Protein AF-0000000085035958 (afdb_homodimer)

InterPro domains:
  IPR004130 GPN-loop GTPase [PF03029] (6-244)
  IPR004130 GPN-loop GTPase [PTHR21231] (4-243)
  IPR027417 P-loop containing nucleoside triphosphate hydrolase [G3DSA:3.40.50.300] (1-247)
  IPR027417 P-loop containing nucleoside triphosphate hydrolase [SSF52540] (4-243)

Secondary structure (DSSP, 8-state):
-EEEEEEESTTSSHHHHHHHHHHHHHHHS---EEEEE--TT-S--SS--SEEGGGT--HHHHHHHHT--HHHHHHHHHHHHHHTHHHHHHHHHTSS-SEEEEE--SSHHHHHSSHHHHHHHHHHHHHSEEEEEEEEE--TTS-HHHHHHHHHHHHHHHHHH-S-EEEEEE-GGGGTT---HHHHHHHHHT-GGGGTT--SHHHHHHHHHHHHHHT--S----EE-BTTTTBSHHHHHHHHHHHHHHHHTT-/-EEEEEEESTTSSHHHHHHHHHHHHHHHS---EEEEE--TT-S--SS--SEEGGGT--HHHHHHHHT--HHHHHHHHHHHHHHTHHHHHHHHHTSS-SEEEEE--SSHHHHHSSHHHHHHHHHHHHHSEEEEEEEEE--TTS-HHHHHHHHHHHHHHHHHH-S-EEEEEE-GGGGTT---HHHHHHHHHT-GGGGTT--SHHHHHHHHHHHHHHT--S----EE-BTTTTBSHHHHHHHHHHHHHHHHTT-

Organism: Korarchaeum cryptofilum (strain OPF8) (NCBI:txid374847)

Structure (mmCIF, N/CA/C/O backbone):
data_AF-0000000085035958-model_v1
#
loop_
_entity.id
_entity.type
_entity.pdbx_description
1 polymer GTPase
#
loop_
_atom_site.group_PDB
_atom_site.id
_atom_site.type_symbol
_atom_site.label_atom_id
_atom_site.label_alt_id
_atom_site.label_comp_id
_atom_site.label_asym_id
_atom_site.label_entity_id
_atom_site.label_seq_id
_atom_site.pdbx_PDB_ins_code
_atom_site.Cartn_x
_atom_site.Cartn_y
_atom_site.Cartn_z
_atom_site.occupancy
_atom_site.B_iso_or_equiv
_atom_site.auth_seq_id
_atom_site.auth_comp_id
_atom_site.auth_asym_id
_atom_site.auth_atom_id
_atom_site.pdbx_PDB_model_num
ATOM 1 N N . MET A 1 1 ? -3.088 -28.312 -10.914 1 90.19 1 MET A N 1
ATOM 2 C CA . MET A 1 1 ? -2.633 -27 -11.391 1 90.19 1 MET A CA 1
ATOM 3 C C . MET A 1 1 ? -2.055 -26.172 -10.25 1 90.19 1 MET A C 1
ATOM 5 O O . MET A 1 1 ? -2.523 -26.266 -9.117 1 90.19 1 MET A O 1
ATOM 9 N N . LYS A 1 2 ? -0.898 -25.547 -10.523 1 95.56 2 LYS A N 1
ATOM 10 C CA . LYS A 1 2 ? -0.24 -24.703 -9.539 1 95.56 2 LYS A CA 1
ATOM 11 C C . LYS A 1 2 ? -0.358 -23.219 -9.922 1 95.56 2 LYS A C 1
ATOM 13 O O . LYS A 1 2 ? -0.619 -22.891 -11.078 1 95.56 2 LYS A O 1
ATOM 18 N N . GLY A 1 3 ? -0.382 -22.375 -8.945 1 96.88 3 GLY A N 1
ATOM 19 C CA . GLY A 1 3 ? -0.445 -20.953 -9.211 1 96.88 3 GLY A CA 1
ATOM 20 C C . GLY A 1 3 ? 0.469 -20.141 -8.312 1 96.88 3 GLY A C 1
ATOM 21 O O . GLY A 1 3 ? 0.695 -20.5 -7.156 1 96.88 3 GLY A O 1
ATOM 22 N N . VAL A 1 4 ? 0.99 -19.078 -8.875 1 97.38 4 VAL A N 1
ATOM 23 C CA . VAL A 1 4 ? 1.811 -18.141 -8.117 1 97.38 4 VAL A CA 1
ATOM 24 C C . VAL A 1 4 ? 1.315 -16.719 -8.352 1 97.38 4 VAL A C 1
ATOM 26 O O . VAL A 1 4 ? 1.28 -16.234 -9.492 1 97.38 4 VAL A O 1
ATOM 29 N N . ILE A 1 5 ? 0.94 -16.078 -7.289 1 98 5 ILE A N 1
ATOM 30 C CA . ILE A 1 5 ? 0.571 -14.664 -7.352 1 98 5 ILE A CA 1
ATOM 31 C C . ILE A 1 5 ? 1.802 -13.797 -7.098 1 98 5 ILE A C 1
ATOM 33 O O . ILE A 1 5 ? 2.516 -13.992 -6.113 1 98 5 ILE A O 1
ATOM 37 N N . VAL A 1 6 ? 1.996 -12.859 -7.992 1 98.12 6 VAL A N 1
ATOM 38 C CA . VAL A 1 6 ? 3.166 -11.992 -7.871 1 98.12 6 VAL A CA 1
ATOM 39 C C . VAL A 1 6 ? 2.764 -10.672 -7.227 1 98.12 6 VAL A C 1
ATOM 41 O O . VAL A 1 6 ? 2.008 -9.891 -7.812 1 98.12 6 VAL A O 1
ATOM 44 N N . LEU A 1 7 ? 3.32 -10.445 -6.039 1 96.88 7 LEU A N 1
ATOM 45 C CA . LEU A 1 7 ? 3.004 -9.258 -5.254 1 96.88 7 LEU A CA 1
ATOM 46 C C . LEU A 1 7 ? 4.238 -8.383 -5.074 1 96.88 7 LEU A C 1
ATOM 48 O O . LEU A 1 7 ? 5.367 -8.852 -5.238 1 96.88 7 LEU A O 1
ATOM 52 N N . GLY A 1 8 ? 3.992 -7.113 -4.738 1 94.56 8 GLY A N 1
ATOM 53 C CA . GLY A 1 8 ? 5.043 -6.133 -4.512 1 94.56 8 GLY A CA 1
ATOM 54 C C . GLY A 1 8 ? 4.57 -4.699 -4.688 1 94.56 8 GLY A C 1
ATOM 55 O O . GLY A 1 8 ? 3.512 -4.457 -5.273 1 94.56 8 GLY A O 1
ATOM 56 N N . THR A 1 9 ? 5.387 -3.814 -4.191 1 91.69 9 THR A N 1
ATOM 57 C CA . THR A 1 9 ? 5.047 -2.402 -4.328 1 91.69 9 THR A CA 1
ATOM 58 C C . THR A 1 9 ? 5.23 -1.939 -5.773 1 91.69 9 THR A C 1
ATOM 60 O O . THR A 1 9 ? 5.781 -2.668 -6.598 1 91.69 9 THR A O 1
ATOM 63 N N . ALA A 1 10 ? 4.75 -0.713 -6.012 1 90 10 ALA A N 1
ATOM 64 C CA . ALA A 1 10 ? 4.883 -0.157 -7.355 1 90 10 ALA A CA 1
ATOM 65 C C . ALA A 1 10 ? 6.348 -0.046 -7.762 1 90 10 ALA A C 1
ATOM 67 O O . ALA A 1 10 ? 7.172 0.469 -7.004 1 90 10 ALA A O 1
ATOM 68 N N . GLY A 1 11 ? 6.699 -0.605 -8.844 1 87.5 11 GLY A N 1
ATOM 69 C CA . GLY A 1 11 ? 8.062 -0.501 -9.359 1 87.5 11 GLY A CA 1
ATOM 70 C C . GLY A 1 11 ? 8.953 -1.639 -8.898 1 87.5 11 GLY A C 1
ATOM 71 O O . GLY A 1 11 ? 10.125 -1.697 -9.273 1 87.5 11 GLY A O 1
ATOM 72 N N . SER A 1 12 ? 8.406 -2.578 -8.148 1 91.81 12 SER A N 1
ATOM 73 C CA . SER A 1 12 ? 9.234 -3.643 -7.578 1 91.81 12 SER A CA 1
ATOM 74 C C . SER A 1 12 ? 9.641 -4.652 -8.641 1 91.81 12 SER A C 1
ATOM 76 O O . SER A 1 12 ? 10.555 -5.453 -8.43 1 91.81 12 SER A O 1
ATOM 78 N N . GLY A 1 13 ? 8.875 -4.738 -9.797 1 94.31 13 GLY A N 1
ATOM 79 C CA . GLY A 1 13 ? 9.266 -5.629 -10.875 1 94.31 13 GLY A CA 1
ATOM 80 C C . GLY A 1 13 ? 8.289 -6.766 -11.102 1 94.31 13 GLY A C 1
ATOM 81 O O . GLY A 1 13 ? 8.633 -7.777 -11.719 1 94.31 13 GLY A O 1
ATOM 82 N N . LYS A 1 14 ? 7.062 -6.609 -10.648 1 96.88 14 LYS A N 1
ATOM 83 C CA . LYS A 1 14 ? 6.055 -7.66 -10.742 1 96.88 14 LYS A CA 1
ATOM 84 C C . LYS A 1 14 ? 5.879 -8.125 -12.188 1 96.88 14 LYS A C 1
ATOM 86 O O . LYS A 1 14 ? 5.91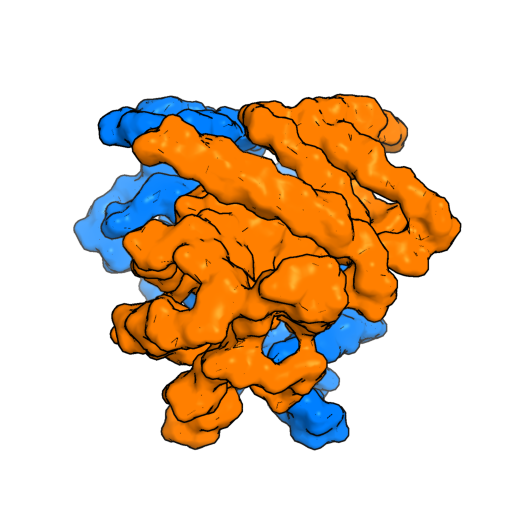 -9.32 -12.469 1 96.88 14 LYS A O 1
ATOM 91 N N . THR A 1 15 ? 5.703 -7.152 -13.094 1 97.06 15 THR A N 1
ATOM 92 C CA . THR A 1 15 ? 5.43 -7.449 -14.492 1 97.06 15 THR A CA 1
ATOM 93 C C . THR A 1 15 ? 6.645 -8.094 -15.156 1 97.06 15 THR A C 1
ATOM 95 O O . THR A 1 15 ? 6.508 -9.07 -15.898 1 97.06 15 THR A O 1
ATOM 98 N N . THR A 1 16 ? 7.805 -7.574 -14.891 1 97.12 16 THR A N 1
ATOM 99 C CA . THR A 1 16 ? 9.039 -8.141 -15.43 1 97.12 16 THR A CA 1
ATOM 100 C C . THR A 1 16 ? 9.25 -9.562 -14.914 1 97.12 16 THR A C 1
ATOM 102 O O . THR A 1 16 ? 9.617 -10.453 -15.672 1 97.12 16 THR A O 1
ATOM 105 N N . PHE A 1 17 ? 9.008 -9.789 -13.641 1 98.25 17 PHE A N 1
ATOM 106 C CA . PHE A 1 17 ? 9.148 -11.117 -13.062 1 98.25 17 PHE A CA 1
ATOM 107 C C . PHE A 1 17 ? 8.18 -12.094 -13.719 1 98.25 17 PHE A C 1
ATOM 109 O O . PHE A 1 17 ? 8.578 -13.203 -14.094 1 98.25 17 PHE A O 1
ATOM 116 N N . THR A 1 18 ? 6.926 -11.703 -13.852 1 98.56 18 THR A N 1
ATOM 117 C CA . THR A 1 18 ? 5.91 -12.555 -14.453 1 98.56 18 THR A CA 1
ATOM 118 C C . THR A 1 18 ? 6.316 -12.977 -15.859 1 98.56 18 THR A C 1
ATOM 120 O O . THR A 1 18 ? 6.25 -14.164 -16.203 1 98.56 18 THR A O 1
ATOM 123 N N . ALA A 1 19 ? 6.793 -12.047 -16.609 1 98.31 19 ALA A N 1
ATOM 124 C CA . ALA A 1 19 ? 7.203 -12.312 -17.984 1 98.31 19 ALA A CA 1
ATOM 125 C C . ALA A 1 19 ? 8.391 -13.273 -18.031 1 98.31 19 ALA A C 1
ATOM 127 O O . ALA A 1 19 ? 8.32 -14.328 -18.656 1 98.31 19 ALA A O 1
ATOM 128 N N . ASN A 1 20 ? 9.422 -12.906 -17.297 1 98.06 20 ASN A N 1
ATOM 129 C CA . ASN A 1 20 ? 10.703 -13.594 -17.469 1 98.06 20 ASN A CA 1
ATOM 130 C C . ASN A 1 20 ? 10.719 -14.922 -16.719 1 98.06 20 ASN A C 1
ATOM 132 O O . ASN A 1 20 ? 11.367 -15.883 -17.141 1 98.06 20 ASN A O 1
ATOM 136 N N . PHE A 1 21 ? 10.016 -15.016 -15.586 1 97.81 21 PHE A N 1
ATOM 137 C CA . PHE A 1 21 ? 9.93 -16.281 -14.883 1 97.81 21 PHE A CA 1
ATOM 138 C C . PHE A 1 21 ? 9.125 -17.297 -15.688 1 97.81 21 PHE A C 1
ATOM 140 O O . PHE A 1 21 ? 9.477 -18.484 -15.75 1 97.81 21 PHE A O 1
ATOM 147 N N . SER A 1 22 ? 8.008 -16.859 -16.281 1 96.12 22 SER A N 1
ATOM 148 C CA . SER A 1 22 ? 7.238 -17.734 -17.156 1 96.12 22 SER A CA 1
ATOM 149 C C . SER A 1 22 ? 8.094 -18.25 -18.312 1 96.12 22 SER A C 1
ATOM 151 O O . SER A 1 22 ? 8.078 -19.438 -18.625 1 96.12 22 SER A O 1
ATOM 153 N N . ARG A 1 23 ? 8.812 -17.328 -18.938 1 94.69 23 ARG A N 1
ATOM 154 C CA . ARG A 1 23 ? 9.703 -17.719 -20.031 1 94.69 23 ARG A CA 1
ATOM 155 C C . ARG A 1 23 ? 10.75 -18.719 -19.547 1 94.69 23 ARG A C 1
ATOM 157 O O . ARG A 1 23 ? 11.047 -19.688 -20.25 1 94.69 23 ARG A O 1
ATOM 164 N N . TRP A 1 24 ? 11.289 -18.422 -18.438 1 95.5 24 TRP A N 1
ATOM 165 C CA . TRP A 1 24 ? 12.312 -19.266 -17.859 1 95.5 24 TRP A CA 1
ATOM 166 C C . TRP A 1 24 ? 11.766 -20.672 -17.578 1 95.5 24 TRP A C 1
ATOM 168 O O . TRP A 1 24 ? 12.43 -21.672 -17.891 1 95.5 24 TRP A O 1
ATOM 178 N N . LEU A 1 25 ? 10.625 -20.781 -17.047 1 94.38 25 LEU A N 1
ATOM 179 C CA . LEU A 1 25 ? 9.992 -22.062 -16.75 1 94.38 25 LEU A CA 1
ATOM 180 C C . LEU A 1 25 ? 9.734 -22.844 -18.047 1 94.38 25 LEU A C 1
ATOM 182 O O . LEU A 1 25 ? 10.039 -24.031 -18.125 1 94.38 25 LEU A O 1
ATOM 186 N N . ASN A 1 26 ? 9.18 -22.188 -19 1 91.19 26 ASN A N 1
ATOM 187 C CA . ASN A 1 26 ? 8.867 -22.812 -20.281 1 91.19 26 ASN A CA 1
ATOM 188 C C . ASN A 1 26 ? 10.125 -23.312 -20.984 1 91.19 26 ASN A C 1
ATOM 190 O O . ASN A 1 26 ? 10.094 -24.344 -21.656 1 91.19 26 ASN A O 1
ATOM 194 N N . GLY A 1 27 ? 11.141 -22.625 -20.875 1 89.56 27 GLY A N 1
ATOM 195 C CA . GLY A 1 27 ? 12.375 -22.953 -21.578 1 89.56 27 GLY A CA 1
ATOM 196 C C . GLY A 1 27 ? 13.18 -24.031 -20.859 1 89.56 27 GLY A C 1
ATOM 197 O O . GLY A 1 27 ? 13.891 -24.812 -21.516 1 89.56 27 GLY A O 1
ATOM 198 N N . ASN A 1 28 ? 13.148 -24.125 -19.578 1 84.31 28 ASN A N 1
ATOM 199 C CA . ASN A 1 28 ? 14.094 -24.953 -18.828 1 84.31 28 ASN A CA 1
ATOM 200 C C . ASN A 1 28 ? 13.445 -26.25 -18.359 1 84.31 28 ASN A C 1
ATOM 202 O O . ASN A 1 28 ? 14.125 -27.266 -18.156 1 84.31 28 ASN A O 1
ATOM 206 N N . PHE A 1 29 ? 12.172 -26.344 -18.047 1 79.06 29 PHE A N 1
ATOM 207 C CA . PHE A 1 29 ? 11.609 -27.5 -17.359 1 79.06 29 PHE A CA 1
ATOM 208 C C . PHE A 1 29 ? 10.438 -28.078 -18.156 1 79.06 29 PHE A C 1
ATOM 210 O O . PHE A 1 29 ? 9.758 -29 -17.688 1 79.06 29 PHE A O 1
ATOM 217 N N . LEU A 1 30 ? 10.25 -27.734 -19.281 1 78.69 30 LEU A N 1
ATOM 218 C CA . LEU A 1 30 ? 9.102 -28.188 -20.047 1 78.69 30 LEU A CA 1
ATOM 219 C C . LEU A 1 30 ? 7.812 -28.031 -19.25 1 78.69 30 LEU A C 1
ATOM 221 O O . LEU A 1 30 ? 6.945 -28.906 -19.281 1 78.69 30 LEU A O 1
ATOM 225 N N . ILE A 1 31 ? 7.824 -27.281 -18.266 1 85.62 31 ILE A N 1
ATOM 226 C CA . ILE A 1 31 ? 6.621 -26.875 -17.547 1 85.62 31 ILE A CA 1
ATOM 227 C C . ILE A 1 31 ? 5.855 -25.828 -18.359 1 85.62 31 ILE A C 1
ATOM 229 O O . ILE A 1 31 ? 6.418 -24.797 -18.734 1 85.62 31 ILE A O 1
ATOM 233 N N . LYS A 1 32 ? 4.688 -26.219 -18.672 1 93.56 32 LYS A N 1
ATOM 234 C CA . LYS A 1 32 ? 3.854 -25.25 -19.375 1 93.56 32 LYS A CA 1
ATOM 235 C C . LYS A 1 32 ? 3.316 -24.188 -18.422 1 93.56 32 LYS A C 1
ATOM 237 O O . LYS A 1 32 ? 2.395 -24.438 -17.656 1 93.56 32 LYS A O 1
ATOM 242 N N . SER A 1 33 ? 3.912 -23.016 -18.5 1 95.56 33 SER A N 1
ATOM 243 C CA . SER A 1 33 ? 3.492 -21.906 -17.641 1 95.56 33 SER A CA 1
ATOM 244 C C . SER A 1 33 ? 2.615 -20.922 -18.406 1 95.56 33 SER A C 1
ATOM 246 O O . SER A 1 33 ? 2.857 -20.641 -19.594 1 95.56 33 SER A O 1
ATOM 248 N N . CYS A 1 34 ? 1.589 -20.422 -17.781 1 96.88 34 CYS A N 1
ATOM 249 C CA . CYS A 1 34 ? 0.688 -19.406 -18.328 1 96.88 34 CYS A CA 1
ATOM 250 C C . CYS A 1 34 ? 0.8 -18.094 -17.562 1 96.88 34 CYS A C 1
ATOM 252 O O . CYS A 1 34 ? 0.361 -18.016 -16.422 1 96.88 34 CYS A O 1
ATOM 254 N N . PRO A 1 35 ? 1.434 -17.094 -18.125 1 98.31 35 PRO A N 1
ATOM 255 C CA . PRO A 1 35 ? 1.371 -15.758 -17.516 1 98.31 35 PRO A CA 1
ATOM 256 C C . PRO A 1 35 ? -0.018 -15.133 -17.609 1 98.31 35 PRO A C 1
ATOM 258 O O . PRO A 1 35 ? -0.671 -15.219 -18.641 1 98.31 35 PRO A O 1
ATOM 261 N N . VAL A 1 36 ? -0.491 -14.586 -16.531 1 98.62 36 VAL A N 1
ATOM 262 C CA . VAL A 1 36 ? -1.821 -14 -16.406 1 98.62 36 VAL A CA 1
ATOM 263 C C . VAL A 1 36 ? -1.702 -12.539 -15.977 1 98.62 36 VAL A C 1
ATOM 265 O O . VAL A 1 36 ? -0.932 -12.211 -15.07 1 98.62 36 VAL A O 1
ATOM 268 N N . ASN A 1 37 ? -2.412 -11.688 -16.625 1 98.56 37 ASN A N 1
ATOM 269 C CA . ASN A 1 37 ? -2.465 -10.289 -16.219 1 98.56 37 ASN A CA 1
ATOM 270 C C . ASN A 1 37 ? -3.758 -9.969 -15.477 1 98.56 37 ASN A C 1
ATOM 272 O O . ASN A 1 37 ? -4.84 -10.008 -16.062 1 98.56 37 ASN A O 1
ATOM 276 N N . LEU A 1 38 ? -3.635 -9.664 -14.227 1 98.25 38 LEU A N 1
ATOM 277 C CA . LEU A 1 38 ? -4.785 -9.234 -13.438 1 98.25 38 LEU A CA 1
ATOM 278 C C . LEU A 1 38 ? -4.68 -7.75 -13.094 1 98.25 38 LEU A C 1
ATOM 280 O O . LEU A 1 38 ? -5.367 -7.266 -12.195 1 98.25 38 LEU A O 1
ATOM 284 N N . ASP A 1 39 ? -3.779 -7.012 -13.742 1 97.12 39 ASP A N 1
ATOM 285 C CA . ASP A 1 39 ? -3.691 -5.562 -13.609 1 97.12 39 ASP A CA 1
ATOM 286 C C . ASP A 1 39 ? -4.559 -4.863 -14.656 1 97.12 39 ASP A C 1
ATOM 288 O O . ASP A 1 39 ? -4.156 -4.715 -15.812 1 97.12 39 ASP A O 1
ATOM 292 N N . PRO A 1 40 ? -5.676 -4.332 -14.234 1 97.25 40 PRO A N 1
ATOM 293 C CA . PRO A 1 40 ? -6.562 -3.664 -15.195 1 97.25 40 PRO A CA 1
ATOM 294 C C . PRO A 1 40 ? -6.012 -2.32 -15.672 1 97.25 40 PRO A C 1
ATOM 296 O O . PRO A 1 40 ? -6.559 -1.719 -16.594 1 97.25 40 PRO A O 1
ATOM 299 N N . GLY A 1 41 ? -4.953 -1.846 -15.023 1 94.69 41 GLY A N 1
ATOM 300 C CA . GLY A 1 41 ? -4.371 -0.563 -15.383 1 94.69 41 GLY A CA 1
ATOM 301 C C . GLY A 1 41 ? -3.1 -0.692 -16.203 1 94.69 41 GLY A C 1
ATOM 302 O O . GLY A 1 41 ? -2.434 0.305 -16.484 1 94.69 41 GLY A O 1
ATOM 303 N N . ALA A 1 42 ? -2.746 -1.93 -16.578 1 94.12 42 ALA A N 1
ATOM 304 C CA . ALA A 1 42 ? -1.526 -2.143 -17.344 1 94.12 42 ALA A CA 1
ATOM 305 C C . ALA A 1 42 ? -1.644 -1.516 -18.734 1 94.12 42 ALA A C 1
ATOM 307 O O . ALA A 1 42 ? -2.637 -1.725 -19.438 1 94.12 42 ALA A O 1
ATOM 308 N N . SER A 1 43 ? -0.689 -0.697 -19.125 1 90.38 43 SER A N 1
ATOM 309 C CA . SER A 1 43 ? -0.718 -0.084 -20.453 1 90.38 43 SER A CA 1
ATOM 310 C C . SER A 1 43 ? -0.139 -1.021 -21.5 1 90.38 43 SER A C 1
ATOM 312 O O . SER A 1 43 ? -0.71 -1.175 -22.578 1 90.38 43 SER A O 1
ATOM 314 N N . SER A 1 44 ? 0.996 -1.571 -21.188 1 91.81 44 SER A N 1
ATOM 315 C CA . SER A 1 44 ? 1.66 -2.553 -22.031 1 91.81 44 SER A CA 1
ATOM 316 C C . SER A 1 44 ? 2.256 -3.688 -21.203 1 91.81 44 SER A C 1
ATOM 318 O O . SER A 1 44 ? 2.539 -3.518 -20.016 1 91.81 44 SER A O 1
ATOM 320 N N . LEU A 1 45 ? 2.273 -4.824 -21.859 1 95.81 45 LEU A N 1
ATOM 321 C CA . LEU A 1 45 ? 2.84 -5.996 -21.188 1 95.81 45 LEU A CA 1
ATOM 322 C C . LEU A 1 45 ? 4.02 -6.551 -21.984 1 95.81 45 LEU A C 1
ATOM 324 O O . LEU A 1 45 ? 3.969 -6.625 -23.219 1 95.81 45 LEU A O 1
ATOM 328 N N . PRO A 1 46 ? 5.07 -6.926 -21.344 1 96.88 46 PRO A N 1
ATOM 329 C CA . PRO A 1 46 ? 6.215 -7.535 -22.016 1 96.88 46 PRO A CA 1
ATOM 330 C C . PRO A 1 46 ? 6.043 -9.039 -22.234 1 96.88 46 PRO A C 1
ATOM 332 O O . PRO A 1 46 ? 7.031 -9.766 -22.344 1 96.88 46 PRO A O 1
ATOM 335 N N . TYR A 1 47 ? 4.836 -9.57 -22.156 1 97.69 47 TYR A N 1
ATOM 336 C CA . TYR A 1 47 ? 4.477 -10.961 -22.391 1 97.69 47 TYR A CA 1
ATOM 337 C C . TYR A 1 47 ? 3.076 -11.078 -22.984 1 97.69 47 TYR A C 1
ATOM 339 O O . TYR A 1 47 ? 2.289 -10.125 -22.922 1 97.69 47 TYR A O 1
ATOM 347 N N . GLU A 1 48 ? 2.826 -12.141 -23.656 1 97.12 48 GLU A N 1
ATOM 348 C CA . GLU A 1 48 ? 1.474 -12.445 -24.109 1 97.12 48 GLU A CA 1
ATOM 349 C C . GLU A 1 48 ? 0.684 -13.188 -23.047 1 97.12 48 GLU A C 1
ATOM 351 O O . GLU A 1 48 ? 0.935 -14.367 -22.781 1 97.12 48 GLU A O 1
ATOM 356 N N . PRO A 1 49 ? -0.241 -12.531 -22.469 1 98.31 49 PRO A N 1
ATOM 357 C CA . PRO A 1 49 ? -0.96 -13.18 -21.375 1 98.31 49 PRO A CA 1
ATOM 358 C C . PRO A 1 49 ? -1.925 -14.258 -21.859 1 98.31 49 PRO A C 1
ATOM 360 O O . PRO A 1 49 ? -2.561 -14.102 -22.906 1 98.31 49 PRO A O 1
ATOM 363 N N . SER A 1 50 ? -1.948 -15.344 -21.156 1 98.12 50 SER A N 1
ATOM 364 C CA . SER A 1 50 ? -2.93 -16.391 -21.406 1 98.12 50 SER A CA 1
ATOM 365 C C . SER A 1 50 ? -4.328 -15.953 -20.984 1 98.12 50 SER A C 1
ATOM 367 O O . SER A 1 50 ? -5.324 -16.516 -21.453 1 98.12 50 SER A O 1
ATOM 369 N N . TYR A 1 51 ? -4.414 -15.039 -20.109 1 98.5 51 TYR A N 1
ATOM 370 C CA . TYR A 1 51 ? -5.613 -14.336 -19.672 1 98.5 51 TYR A CA 1
ATOM 371 C C . TYR A 1 51 ? -5.305 -12.883 -19.344 1 98.5 51 TYR A C 1
ATOM 373 O O . TYR A 1 51 ? -4.312 -12.586 -18.672 1 98.5 51 TYR A O 1
ATOM 381 N N . ASP A 1 52 ? -6.117 -12.016 -19.859 1 98.44 52 ASP A N 1
ATOM 382 C CA . ASP A 1 52 ? -5.926 -10.586 -19.656 1 98.44 52 ASP A CA 1
ATOM 383 C C . ASP A 1 52 ? -7.191 -9.93 -19.109 1 98.44 52 ASP A C 1
ATOM 385 O O . ASP A 1 52 ? -8.188 -9.797 -19.828 1 98.44 52 ASP A O 1
ATOM 389 N N . ILE A 1 53 ? -7.09 -9.508 -17.875 1 98.5 53 ILE A N 1
ATOM 390 C CA . ILE A 1 53 ? -8.25 -8.914 -17.219 1 98.5 53 ILE A CA 1
ATOM 391 C C . ILE A 1 53 ? -8.711 -7.684 -18.016 1 98.5 53 ILE A C 1
ATOM 393 O O . ILE A 1 53 ? -9.891 -7.316 -17.953 1 98.5 53 ILE A O 1
ATOM 397 N N . ARG A 1 54 ? -7.848 -7.09 -18.812 1 97.69 54 ARG A N 1
ATOM 398 C CA . ARG A 1 54 ? -8.164 -5.863 -19.547 1 97.69 54 ARG A CA 1
ATOM 399 C C . ARG A 1 54 ? -9.211 -6.121 -20.625 1 97.69 54 ARG A C 1
ATOM 401 O O . ARG A 1 54 ? -9.852 -5.188 -21.109 1 97.69 54 ARG A O 1
ATOM 408 N N . ASP A 1 55 ? -9.359 -7.352 -20.953 1 97.5 55 ASP A N 1
ATOM 409 C CA . ASP A 1 55 ? -10.359 -7.707 -21.953 1 97.5 55 ASP A CA 1
ATOM 410 C C . ASP A 1 55 ? -11.773 -7.504 -21.422 1 97.5 55 ASP A C 1
ATOM 412 O O . ASP A 1 55 ? -12.727 -7.336 -22.188 1 97.5 55 ASP A O 1
ATOM 416 N N . ILE A 1 56 ? -11.906 -7.527 -20.078 1 97.19 56 ILE A N 1
ATOM 417 C CA . ILE A 1 56 ? -13.242 -7.426 -19.5 1 97.19 56 ILE A CA 1
ATOM 418 C C . ILE A 1 56 ? -13.328 -6.188 -18.609 1 97.19 56 ILE A C 1
ATOM 420 O O . ILE A 1 56 ? -14.406 -5.605 -18.453 1 97.19 56 ILE A O 1
ATOM 424 N N . ILE A 1 57 ? -12.273 -5.852 -17.953 1 97.62 57 ILE A N 1
ATOM 425 C CA . ILE A 1 57 ? -12.188 -4.688 -17.078 1 97.62 57 ILE A CA 1
ATOM 426 C C . ILE A 1 57 ? -10.891 -3.936 -17.344 1 97.62 57 ILE A C 1
ATOM 428 O O . ILE A 1 57 ? -9.797 -4.465 -17.094 1 97.62 57 ILE A O 1
ATOM 432 N N . SER A 1 58 ? -11 -2.74 -17.781 1 96.56 58 SER A N 1
ATOM 433 C CA . SER A 1 58 ? -9.836 -1.899 -18.031 1 96.56 58 SER A CA 1
ATOM 434 C C . SER A 1 58 ? -10 -0.521 -17.406 1 96.56 58 SER A C 1
ATOM 436 O O . SER A 1 58 ? -11.055 0.105 -17.531 1 96.56 58 SER A O 1
ATOM 438 N N . VAL A 1 59 ? -8.945 -0.082 -16.703 1 95.56 59 VAL A N 1
ATOM 439 C CA . VAL A 1 59 ? -8.969 1.214 -16.031 1 95.56 59 VAL A CA 1
ATOM 440 C C . VAL A 1 59 ? -9.211 2.322 -17.047 1 95.56 59 VAL A C 1
ATOM 442 O O . VAL A 1 59 ? -10 3.234 -16.812 1 95.56 59 VAL A O 1
ATOM 445 N N . GLU A 1 60 ? -8.539 2.223 -18.156 1 93.06 60 GLU A N 1
ATOM 446 C CA . GLU A 1 60 ? -8.688 3.217 -19.219 1 93.06 60 GLU A CA 1
ATOM 447 C C . GLU A 1 60 ? -10.133 3.299 -19.703 1 93.06 60 GLU A C 1
ATOM 449 O O . GLU A 1 60 ? -10.68 4.391 -19.859 1 93.06 60 GLU A O 1
ATOM 454 N N . ASP A 1 61 ? -10.734 2.174 -19.891 1 95.44 61 ASP A N 1
ATOM 455 C CA . ASP A 1 61 ? -12.117 2.127 -20.344 1 95.44 61 ASP A CA 1
ATOM 456 C C . ASP A 1 61 ? -13.062 2.711 -19.297 1 95.44 61 ASP A C 1
ATOM 458 O O . ASP A 1 61 ? -14.023 3.404 -19.641 1 95.44 61 ASP A O 1
ATOM 462 N N . LEU A 1 62 ? -12.766 2.391 -18.047 1 96.81 62 LEU A N 1
ATOM 463 C CA . LEU A 1 62 ? -13.602 2.889 -16.969 1 96.81 62 LEU A CA 1
ATOM 464 C C . LEU A 1 62 ? -13.516 4.406 -16.859 1 96.81 62 LEU A C 1
ATOM 466 O O . LEU A 1 62 ? -14.516 5.074 -16.609 1 96.81 62 LEU A O 1
ATOM 470 N N . MET A 1 63 ? -12.297 4.918 -17.031 1 93.81 63 MET A N 1
ATOM 471 C CA . MET A 1 63 ? -12.133 6.367 -17.016 1 93.81 63 MET A CA 1
ATOM 472 C C . MET A 1 63 ? -12.992 7.023 -18.094 1 93.81 63 MET A C 1
ATOM 474 O O . MET A 1 63 ? -13.648 8.031 -17.828 1 93.81 63 MET A O 1
ATOM 478 N N . ARG A 1 64 ? -13.016 6.441 -19.281 1 93.62 64 ARG A N 1
ATOM 479 C CA . ARG A 1 64 ? -13.734 6.992 -20.422 1 93.62 64 ARG A CA 1
ATOM 480 C C . ARG A 1 64 ? -15.242 6.812 -20.25 1 93.62 64 ARG A C 1
ATOM 482 O O . ARG A 1 64 ? -16 7.773 -20.375 1 93.62 64 ARG A O 1
ATOM 489 N N . ARG A 1 65 ? -15.68 5.684 -19.875 1 96.19 65 ARG A N 1
ATOM 490 C CA . ARG A 1 65 ? -17.094 5.324 -19.875 1 96.19 65 ARG A CA 1
ATOM 491 C C . ARG A 1 65 ? -17.812 5.895 -18.656 1 96.19 65 ARG A C 1
ATOM 493 O O . ARG A 1 65 ? -18.984 6.246 -18.734 1 96.19 65 ARG A O 1
ATOM 500 N N . GLU A 1 66 ? -17.094 5.887 -17.547 1 95.69 66 GLU A N 1
ATOM 501 C CA . GLU A 1 66 ? -17.75 6.309 -16.328 1 95.69 66 GLU A CA 1
ATOM 502 C C . GLU A 1 66 ? -17.25 7.676 -15.867 1 95.69 66 GLU A C 1
ATOM 504 O O . GLU A 1 66 ? -17.562 8.133 -14.773 1 95.69 66 GLU A O 1
ATOM 509 N N . ASN A 1 67 ? -16.469 8.352 -16.641 1 93.06 67 ASN A N 1
ATOM 510 C CA . ASN A 1 67 ? -15.93 9.688 -16.375 1 93.06 67 ASN A CA 1
ATOM 511 C C . ASN A 1 67 ? -15.258 9.758 -15 1 93.06 67 ASN A C 1
ATOM 513 O O . ASN A 1 67 ? -15.57 10.633 -14.195 1 93.06 67 ASN A O 1
ATOM 517 N N . LEU A 1 68 ? -14.406 8.828 -14.773 1 93.19 68 LEU A N 1
ATOM 518 C CA . LEU A 1 68 ? -13.68 8.742 -13.516 1 93.19 68 LEU A CA 1
ATOM 519 C C . LEU A 1 68 ? -12.242 9.234 -13.688 1 93.19 68 LEU A C 1
ATOM 521 O O . LEU A 1 68 ? -11.664 9.117 -14.766 1 93.19 68 LEU A O 1
ATOM 525 N N . GLY A 1 69 ? -11.727 9.797 -12.617 1 90.44 69 GLY A N 1
ATOM 526 C CA . GLY A 1 69 ? -10.289 10.016 -12.57 1 90.44 69 GLY A CA 1
ATOM 527 C C . GLY A 1 69 ? -9.5 8.727 -12.422 1 90.44 69 GLY A C 1
ATOM 528 O O . GLY A 1 69 ? -10.078 7.66 -12.203 1 90.44 69 GLY A O 1
ATOM 529 N N . PRO A 1 70 ? -8.195 8.859 -12.539 1 90.31 70 PRO A N 1
ATOM 530 C CA . PRO A 1 70 ? -7.344 7.672 -12.477 1 90.31 70 PRO A CA 1
ATOM 531 C C . PRO A 1 70 ? -7.543 6.875 -11.188 1 90.31 70 PRO A C 1
ATOM 533 O O . PRO A 1 70 ? -7.73 5.656 -11.234 1 90.31 70 PRO A O 1
ATOM 536 N N . ASN A 1 71 ? -7.523 7.512 -10.039 1 90.31 71 ASN A N 1
ATOM 537 C CA . ASN A 1 71 ? -7.676 6.816 -8.766 1 90.31 71 ASN A CA 1
ATOM 538 C C . ASN A 1 71 ? -9.055 6.191 -8.625 1 90.31 71 ASN A C 1
ATOM 540 O O . ASN A 1 71 ? -9.188 5.047 -8.188 1 90.31 71 ASN A O 1
ATOM 544 N N . GLY A 1 72 ? -10.008 6.957 -8.984 1 90.94 72 GLY A N 1
ATOM 545 C CA . GLY A 1 72 ? -11.359 6.438 -8.953 1 90.94 72 GLY A CA 1
ATOM 546 C C . GLY A 1 72 ? -11.562 5.223 -9.836 1 90.94 72 GLY A C 1
ATOM 547 O O . GLY A 1 72 ? -12.227 4.266 -9.453 1 90.94 72 GLY A O 1
ATOM 548 N N . ALA A 1 73 ? -10.953 5.266 -10.977 1 94 73 ALA A N 1
ATOM 549 C CA . ALA A 1 73 ? -11.078 4.172 -11.938 1 94 73 ALA A CA 1
ATOM 550 C C . ALA A 1 73 ? -10.367 2.918 -11.438 1 94 73 ALA A C 1
ATOM 552 O O . ALA A 1 73 ? -10.844 1.801 -11.633 1 94 73 ALA A O 1
ATOM 553 N N . ILE A 1 74 ? -9.219 3.076 -10.836 1 93.38 74 ILE A N 1
ATOM 554 C CA . ILE A 1 74 ? -8.453 1.955 -10.289 1 93.38 74 ILE A CA 1
ATOM 555 C C . ILE A 1 74 ? -9.258 1.268 -9.195 1 93.38 74 ILE A C 1
ATOM 557 O O . ILE A 1 74 ? -9.367 0.039 -9.164 1 93.38 74 ILE A O 1
ATOM 561 N N . VAL A 1 75 ? -9.883 2.037 -8.336 1 92.75 75 VAL A N 1
ATOM 562 C CA . VAL A 1 75 ? -10.688 1.5 -7.25 1 92.75 75 VAL A CA 1
ATOM 563 C C . VAL A 1 75 ? -11.922 0.805 -7.82 1 92.75 75 VAL A C 1
ATOM 565 O O . VAL A 1 75 ? -12.281 -0.294 -7.391 1 92.75 75 VAL A O 1
ATOM 568 N N . ARG A 1 76 ? -12.562 1.456 -8.781 1 95.69 76 ARG A N 1
ATOM 569 C CA . ARG A 1 76 ? -13.734 0.889 -9.445 1 95.69 76 ARG A CA 1
ATOM 570 C C . ARG A 1 76 ? -13.398 -0.445 -10.102 1 95.69 76 ARG A C 1
ATOM 572 O O . ARG A 1 76 ? -14.18 -1.397 -10.016 1 95.69 76 ARG A O 1
ATOM 579 N N . ALA A 1 77 ? -12.32 -0.501 -10.742 1 96.94 77 ALA A N 1
ATOM 580 C CA . ALA A 1 77 ? -11.875 -1.738 -11.383 1 96.94 77 ALA A CA 1
ATOM 581 C C . ALA A 1 77 ? -11.734 -2.861 -10.359 1 96.94 77 ALA A C 1
ATOM 583 O O . ALA A 1 77 ? -12.148 -3.994 -10.609 1 96.94 77 ALA A O 1
ATOM 584 N N . ALA A 1 78 ? -11.109 -2.549 -9.227 1 95.56 78 ALA A N 1
ATOM 585 C CA . ALA A 1 78 ? -10.938 -3.541 -8.172 1 95.56 78 ALA A CA 1
ATOM 586 C C . ALA A 1 78 ? -12.281 -4.09 -7.703 1 95.56 78 ALA A C 1
ATOM 588 O O . ALA A 1 78 ? -12.422 -5.293 -7.48 1 95.56 78 ALA A O 1
ATOM 589 N N . ASP A 1 79 ? -13.242 -3.229 -7.59 1 94.75 79 ASP A N 1
ATOM 590 C CA . ASP A 1 79 ? -14.578 -3.652 -7.176 1 94.75 79 ASP A CA 1
ATOM 591 C C . ASP A 1 79 ? -15.211 -4.574 -8.211 1 94.75 79 ASP A C 1
ATOM 593 O O . ASP A 1 79 ? -15.844 -5.574 -7.863 1 94.75 79 ASP A O 1
ATOM 597 N N . LEU A 1 80 ? -15.055 -4.199 -9.422 1 97.44 80 LEU A N 1
ATOM 598 C CA . LEU A 1 80 ? -15.625 -5 -10.492 1 97.44 80 LEU A CA 1
ATOM 599 C C . LEU A 1 80 ? -14.977 -6.379 -10.555 1 97.44 80 LEU A C 1
ATOM 601 O O . LEU A 1 80 ? -15.641 -7.367 -10.867 1 97.44 80 LEU A O 1
ATOM 605 N N . ILE A 1 81 ? -13.695 -6.465 -10.305 1 97.19 81 ILE A N 1
ATOM 606 C CA . ILE A 1 81 ? -12.992 -7.738 -10.297 1 97.19 81 ILE A CA 1
ATOM 607 C C . ILE A 1 81 ? -13.57 -8.641 -9.211 1 97.19 81 ILE A C 1
ATOM 609 O O . ILE A 1 81 ? -13.734 -9.844 -9.414 1 97.19 81 ILE A O 1
ATOM 613 N N . VAL A 1 82 ? -13.844 -8.07 -8.07 1 95.81 82 VAL A N 1
ATOM 614 C CA . VAL A 1 82 ? -14.469 -8.852 -7.008 1 95.81 82 VAL A CA 1
ATOM 615 C C . VAL A 1 82 ? -15.805 -9.414 -7.496 1 95.81 82 VAL A C 1
ATOM 617 O O . VAL A 1 82 ? -16.094 -10.602 -7.316 1 95.81 82 VAL A O 1
ATOM 620 N N . ASP A 1 83 ? -16.562 -8.547 -8.094 1 96.75 83 ASP A N 1
ATOM 621 C CA . ASP A 1 83 ? -17.875 -8.922 -8.562 1 96.75 83 ASP A CA 1
ATOM 622 C C . ASP A 1 83 ? -17.797 -10.047 -9.594 1 96.75 83 ASP A C 1
ATOM 624 O O . ASP A 1 83 ? -18.688 -10.898 -9.664 1 96.75 83 ASP A O 1
ATOM 628 N N . ARG A 1 84 ? -16.766 -10.07 -10.344 1 96.81 84 ARG A N 1
ATOM 629 C CA . ARG A 1 84 ? -16.609 -11.039 -11.422 1 96.81 84 ARG A CA 1
ATOM 630 C C . ARG A 1 84 ? -15.648 -12.156 -11.023 1 96.81 84 ARG A C 1
ATOM 632 O O . ARG A 1 84 ? -15.156 -1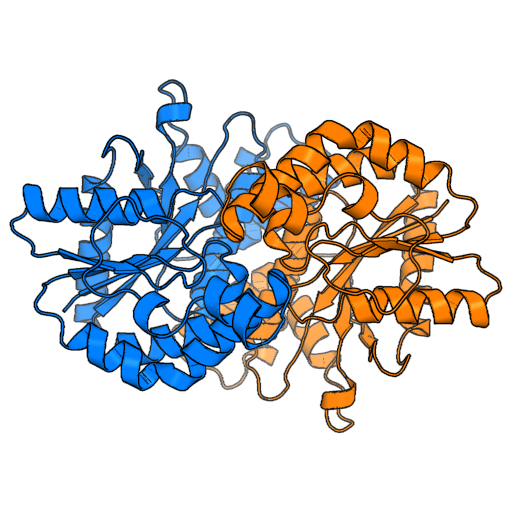2.891 -11.875 1 96.81 84 ARG A O 1
ATOM 639 N N . SER A 1 85 ? -15.375 -12.258 -9.797 1 96.62 85 SER A N 1
ATOM 640 C CA . SER A 1 85 ? -14.305 -13.133 -9.328 1 96.62 85 SER A CA 1
ATOM 641 C C . SER A 1 85 ? -14.57 -14.586 -9.703 1 96.62 85 SER A C 1
ATOM 643 O O . SER A 1 85 ? -13.648 -15.32 -10.062 1 96.62 85 SER A O 1
ATOM 645 N N . GLU A 1 86 ? -15.797 -15.016 -9.648 1 96.06 86 GLU A N 1
ATOM 646 C CA . GLU A 1 86 ? -16.125 -16.391 -10 1 96.06 86 GLU A CA 1
ATOM 647 C C . GLU A 1 86 ? -15.797 -16.688 -11.461 1 96.06 86 GLU A C 1
ATOM 649 O O . GLU A 1 86 ? -15.164 -17.703 -11.773 1 96.06 86 GLU A O 1
ATOM 654 N N . ASP A 1 87 ? -16.234 -15.781 -12.312 1 97.25 87 ASP A N 1
ATOM 655 C CA . ASP A 1 87 ? -15.984 -15.938 -13.742 1 97.25 87 ASP A CA 1
ATOM 656 C C . ASP A 1 87 ? -14.492 -15.906 -14.047 1 97.25 87 ASP A C 1
ATOM 658 O O . ASP A 1 87 ? -14.008 -16.672 -14.883 1 97.25 87 ASP A O 1
ATOM 662 N N . ILE A 1 88 ? -13.797 -15.031 -13.398 1 97.62 88 ILE A N 1
ATOM 663 C CA . ILE A 1 88 ? -12.359 -14.891 -13.602 1 97.62 88 ILE A CA 1
ATOM 664 C C . ILE A 1 88 ? -11.656 -16.188 -13.203 1 97.62 88 ILE A C 1
ATOM 666 O O . ILE A 1 88 ? -10.836 -16.703 -13.961 1 97.62 88 ILE A O 1
ATOM 670 N N . VAL A 1 89 ? -12.016 -16.703 -12.055 1 97.44 89 VAL A N 1
ATOM 671 C CA . VAL A 1 89 ? -11.359 -17.906 -11.531 1 97.44 89 VAL A CA 1
ATOM 672 C C . VAL A 1 89 ? -11.688 -19.094 -12.43 1 97.44 89 VAL A C 1
ATOM 674 O O . VAL A 1 89 ? -10.82 -19.938 -12.695 1 97.44 89 VAL A O 1
ATOM 677 N N . GLU A 1 90 ? -12.891 -19.172 -12.867 1 97.44 90 GLU A N 1
ATOM 678 C CA . GLU A 1 90 ? -13.266 -20.234 -13.797 1 97.44 90 GLU A CA 1
ATOM 679 C C . GLU A 1 90 ? -12.422 -20.188 -15.07 1 97.44 90 GLU A C 1
ATOM 681 O O . GLU A 1 90 ? -11.953 -21.219 -15.547 1 97.44 90 GLU A O 1
ATOM 686 N N . SER A 1 91 ? -12.25 -19 -15.609 1 97.62 91 SER A N 1
ATOM 687 C CA . SER A 1 91 ? -11.438 -18.828 -16.812 1 97.62 91 SER A CA 1
ATOM 688 C C . SER A 1 91 ? -9.992 -19.234 -16.562 1 97.62 91 SER A C 1
ATOM 690 O O . SER A 1 91 ? -9.375 -19.906 -17.406 1 97.62 91 SER A O 1
ATOM 692 N N . LEU A 1 92 ? -9.484 -18.875 -15.398 1 97.69 92 LEU A N 1
ATOM 693 C CA . LEU A 1 92 ? -8.094 -19.172 -15.07 1 97.69 92 LEU A CA 1
ATOM 694 C C . LEU A 1 92 ? -7.883 -20.672 -14.875 1 97.69 92 LEU A C 1
ATOM 696 O O . LEU A 1 92 ? -6.879 -21.219 -15.336 1 97.69 92 LEU A O 1
ATOM 700 N N . THR A 1 93 ? -8.797 -21.281 -14.227 1 95.88 93 THR A N 1
ATOM 701 C CA . THR A 1 93 ? -8.648 -22.703 -13.898 1 95.88 93 THR A CA 1
ATOM 702 C C . THR A 1 93 ? -8.883 -23.562 -15.133 1 95.88 93 THR A C 1
ATOM 704 O O . THR A 1 93 ? -8.578 -24.766 -15.133 1 95.88 93 THR A O 1
ATOM 707 N N . SER A 1 94 ? -9.414 -22.969 -16.188 1 96.44 94 SER A N 1
ATOM 708 C CA . SER A 1 94 ? -9.688 -23.719 -17.406 1 96.44 94 SER A CA 1
ATOM 709 C C . SER A 1 94 ? -8.508 -23.625 -18.375 1 96.44 94 SER A C 1
ATOM 711 O O . SER A 1 94 ? -8.492 -24.312 -19.406 1 96.44 94 SER A O 1
ATOM 713 N N . LEU A 1 95 ? -7.559 -22.797 -18.062 1 96.69 95 LEU A N 1
ATOM 714 C CA . LEU A 1 95 ? -6.391 -22.688 -18.938 1 96.69 95 LEU A CA 1
ATOM 715 C C . LEU A 1 95 ? -5.613 -24 -18.984 1 96.69 95 LEU A C 1
ATOM 717 O O . LEU A 1 95 ? -5.516 -24.703 -17.984 1 96.69 95 LEU A O 1
ATOM 721 N N . ASP A 1 96 ? -5.074 -24.328 -20.094 1 94.75 96 ASP A N 1
ATOM 722 C CA . ASP A 1 96 ? -4.281 -25.547 -20.266 1 94.75 96 ASP A CA 1
ATOM 723 C C . ASP A 1 96 ? -2.809 -25.281 -19.953 1 94.75 96 ASP A C 1
ATOM 725 O O . ASP A 1 96 ? -1.982 -25.156 -20.859 1 94.75 96 ASP A O 1
ATOM 729 N N . CYS A 1 97 ? -2.453 -25.281 -18.75 1 94.69 97 CYS A N 1
ATOM 730 C CA . CYS A 1 97 ? -1.075 -25.094 -18.312 1 94.69 97 CYS A CA 1
ATOM 731 C C . CYS A 1 97 ? -0.834 -25.734 -16.953 1 94.69 97 CYS A C 1
ATOM 733 O O . CYS A 1 97 ? -1.784 -26.109 -16.266 1 94.69 97 CYS A O 1
ATOM 735 N N . ASP A 1 98 ? 0.392 -25.953 -16.594 1 94.44 98 ASP A N 1
ATOM 736 C CA . ASP A 1 98 ? 0.798 -26.562 -15.336 1 94.44 98 ASP A CA 1
ATOM 737 C C . ASP A 1 98 ? 0.849 -25.531 -14.219 1 94.44 98 ASP A C 1
ATOM 739 O O . ASP A 1 98 ? 0.546 -25.844 -13.062 1 94.44 98 ASP A O 1
ATOM 743 N N . THR A 1 99 ? 1.286 -24.359 -14.609 1 95.75 99 THR A N 1
ATOM 744 C CA . THR A 1 99 ? 1.518 -23.328 -13.602 1 95.75 99 THR A CA 1
ATOM 745 C C . THR A 1 99 ? 1.034 -21.969 -14.086 1 95.75 99 THR A C 1
ATOM 747 O O . THR A 1 99 ? 1.378 -21.547 -15.195 1 95.75 99 THR A O 1
ATOM 750 N N . LEU A 1 100 ? 0.227 -21.344 -13.266 1 97.88 100 LEU A N 1
ATOM 751 C CA . LEU A 1 100 ? -0.161 -19.969 -13.523 1 97.88 100 LEU A CA 1
ATOM 752 C C . LEU A 1 100 ? 0.798 -19 -12.844 1 97.88 100 LEU A C 1
ATOM 754 O O . LEU A 1 100 ? 1.159 -19.188 -11.68 1 97.88 100 LEU A O 1
ATOM 758 N N . ILE A 1 101 ? 1.283 -18.016 -13.539 1 98.31 101 ILE A N 1
ATOM 759 C CA . ILE A 1 101 ? 2.006 -16.875 -12.984 1 98.31 101 ILE A CA 1
ATOM 760 C C . ILE A 1 101 ? 1.146 -15.625 -13.086 1 98.31 101 ILE A C 1
ATOM 762 O O . ILE A 1 101 ? 0.956 -15.078 -14.18 1 98.31 101 ILE A O 1
ATOM 766 N N . ILE A 1 102 ? 0.702 -15.117 -11.984 1 98.62 102 ILE A N 1
ATOM 767 C CA . ILE A 1 102 ? -0.372 -14.125 -11.984 1 98.62 102 ILE A CA 1
ATOM 768 C C . ILE A 1 102 ? 0.187 -12.758 -11.609 1 98.62 102 ILE A C 1
ATOM 770 O O . ILE A 1 102 ? 0.585 -12.531 -10.469 1 98.62 102 ILE A O 1
ATOM 774 N N . ASP A 1 103 ? 0.222 -11.906 -12.57 1 98.31 103 ASP A N 1
ATOM 775 C CA . ASP A 1 103 ? 0.604 -10.508 -12.391 1 98.31 103 ASP A CA 1
ATOM 776 C C . ASP A 1 103 ? -0.522 -9.703 -11.742 1 98.31 103 ASP A C 1
ATOM 778 O O . ASP A 1 103 ? -1.678 -9.797 -12.164 1 98.31 103 ASP A O 1
ATOM 782 N N . THR A 1 104 ? -0.252 -8.977 -10.719 1 97.81 104 THR A N 1
ATOM 783 C CA . THR A 1 104 ? -1.269 -8.242 -9.977 1 97.81 104 THR A CA 1
ATOM 784 C C . THR A 1 104 ? -1.145 -6.738 -10.227 1 97.81 104 THR A C 1
ATOM 786 O O . THR A 1 104 ? -0.166 -6.285 -10.828 1 97.81 104 THR A O 1
ATOM 789 N N . PRO A 1 105 ? -2.117 -5.988 -9.773 1 95.12 105 PRO A N 1
ATOM 790 C CA . PRO A 1 105 ? -2.137 -4.543 -10.016 1 95.12 105 PRO A CA 1
ATOM 791 C C . PRO A 1 105 ? -0.861 -3.848 -9.547 1 95.12 105 PRO A C 1
ATOM 793 O O . PRO A 1 105 ? -0.27 -4.25 -8.539 1 95.12 105 PRO A O 1
ATOM 796 N N . GLY A 1 106 ? -0.564 -2.771 -10.32 1 91.88 106 GLY A N 1
ATOM 797 C CA . GLY A 1 106 ? 0.634 -2 -10.031 1 91.88 106 GLY A CA 1
ATOM 798 C C . GLY A 1 106 ? 0.753 -1.609 -8.57 1 91.88 106 GLY A C 1
ATOM 799 O O . GLY A 1 106 ? 1.79 -1.837 -7.941 1 91.88 106 GLY A O 1
ATOM 800 N N . GLN A 1 107 ? -0.244 -1.055 -8.062 1 91.19 107 GLN A N 1
ATOM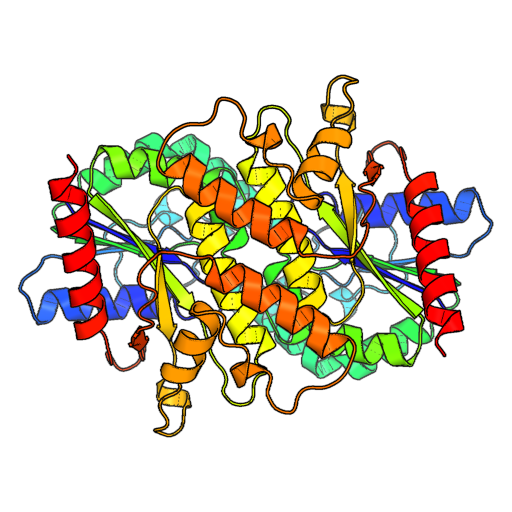 801 C CA . GLN A 1 107 ? -0.276 -0.721 -6.641 1 91.19 107 GLN A CA 1
ATOM 802 C C . GLN A 1 107 ? -0.809 -1.887 -5.812 1 91.19 107 GLN A C 1
ATOM 804 O O . GLN A 1 107 ? -1.974 -2.268 -5.945 1 91.19 107 GLN A O 1
ATOM 809 N N . MET A 1 108 ? 0.033 -2.371 -5.004 1 94.5 108 MET A N 1
ATOM 810 C CA . MET A 1 108 ? -0.265 -3.588 -4.254 1 94.5 108 MET A CA 1
ATOM 811 C C . MET A 1 108 ? -1.477 -3.387 -3.348 1 94.5 108 MET A C 1
ATOM 813 O O . MET A 1 108 ? -2.266 -4.312 -3.145 1 94.5 108 MET A O 1
ATOM 817 N N . GLU A 1 109 ? -1.67 -2.146 -2.871 1 92.62 109 GLU A N 1
ATOM 818 C CA . GLU A 1 109 ? -2.725 -1.877 -1.898 1 92.62 109 GLU A CA 1
ATOM 819 C C . GLU A 1 109 ? -4.105 -2.154 -2.49 1 92.62 109 GLU A C 1
ATOM 821 O O . GLU A 1 109 ? -5.008 -2.609 -1.787 1 92.62 109 GLU A O 1
ATOM 826 N N . ILE A 1 110 ? -4.25 -1.918 -3.812 1 92.81 110 ILE A N 1
ATOM 827 C CA . ILE A 1 110 ? -5.527 -2.111 -4.492 1 92.81 110 ILE A CA 1
ATOM 828 C C . ILE A 1 110 ? -5.902 -3.592 -4.473 1 92.81 110 ILE A C 1
ATOM 830 O O . ILE A 1 110 ? -7.082 -3.939 -4.383 1 92.81 110 ILE A O 1
ATOM 834 N N . PHE A 1 111 ? -4.941 -4.453 -4.52 1 93.5 111 PHE A N 1
ATOM 835 C CA . PHE A 1 111 ? -5.16 -5.895 -4.531 1 93.5 111 PHE A CA 1
ATOM 836 C C . PHE A 1 111 ? -5.223 -6.445 -3.113 1 93.5 111 PHE A C 1
ATOM 838 O O . PHE A 1 111 ? -6.094 -7.262 -2.797 1 93.5 111 PHE A O 1
ATOM 845 N N . ALA A 1 112 ? -4.418 -5.988 -2.266 1 91.44 112 ALA A N 1
ATOM 846 C CA . ALA A 1 112 ? -4.18 -6.68 -1.003 1 91.44 112 ALA A CA 1
ATOM 847 C C . ALA A 1 112 ? -4.996 -6.062 0.127 1 91.44 112 ALA A C 1
ATOM 849 O O . ALA A 1 112 ? -5.355 -6.746 1.089 1 91.44 112 ALA A O 1
ATOM 850 N N . PHE A 1 113 ? -5.281 -4.793 0.083 1 88.06 113 PHE A N 1
ATOM 851 C CA . PHE A 1 113 ? -5.902 -4.141 1.229 1 88.06 113 PHE A CA 1
ATOM 852 C C . PHE A 1 113 ? -7.371 -3.846 0.952 1 88.06 113 PHE A C 1
ATOM 854 O O . PHE A 1 113 ? -7.992 -3.049 1.657 1 88.06 113 PHE A O 1
ATOM 861 N N . ARG A 1 114 ? -7.844 -4.406 -0.059 1 86.5 114 ARG A N 1
ATOM 862 C CA . ARG A 1 114 ? -9.266 -4.453 -0.385 1 86.5 114 ARG A CA 1
ATOM 863 C C . ARG A 1 114 ? -9.75 -5.891 -0.522 1 86.5 114 ARG A C 1
ATOM 865 O O . ARG A 1 114 ? -8.938 -6.824 -0.518 1 86.5 114 ARG A O 1
ATOM 872 N N . PRO A 1 115 ? -11.109 -6.066 -0.683 1 88.81 115 PRO A N 1
ATOM 873 C CA . PRO A 1 115 ? -11.602 -7.441 -0.752 1 88.81 115 PRO A CA 1
ATOM 874 C C . PRO A 1 115 ? -11.125 -8.18 -2 1 88.81 115 PRO A C 1
ATOM 876 O O . PRO A 1 115 ? -11.203 -9.406 -2.064 1 88.81 115 PRO A O 1
ATOM 879 N N . THR A 1 116 ? -10.578 -7.477 -2.953 1 92.81 116 THR A N 1
ATOM 880 C CA . THR A 1 116 ? -10.25 -8.023 -4.266 1 92.81 116 THR A CA 1
ATOM 881 C C . THR A 1 116 ? -9.289 -9.195 -4.137 1 92.81 116 THR A C 1
ATOM 883 O O . THR A 1 116 ? -9.578 -10.297 -4.594 1 92.81 116 THR A O 1
ATOM 886 N N . GLY A 1 117 ? -8.188 -8.984 -3.496 1 94.81 117 GLY A N 1
ATOM 887 C CA . GLY A 1 117 ? -7.164 -10.008 -3.389 1 94.81 117 GLY A CA 1
ATOM 888 C C . GLY A 1 117 ? -7.621 -11.234 -2.613 1 94.81 117 GLY A C 1
ATOM 889 O O . GLY A 1 117 ? -7.406 -12.367 -3.049 1 94.81 117 GLY A O 1
ATOM 890 N N . ARG A 1 118 ? -8.258 -11.008 -1.511 1 91.94 118 ARG A N 1
ATOM 891 C CA . ARG A 1 118 ? -8.703 -12.109 -0.663 1 91.94 118 ARG A CA 1
ATOM 892 C C . ARG A 1 118 ? -9.734 -12.977 -1.379 1 91.94 118 ARG A C 1
ATOM 894 O O . ARG A 1 118 ? -9.672 -14.203 -1.332 1 91.94 118 ARG A O 1
ATOM 901 N N . ALA A 1 119 ? -10.68 -12.32 -1.988 1 94.19 119 ALA A N 1
ATOM 902 C CA . ALA A 1 119 ? -11.727 -13.039 -2.705 1 94.19 119 ALA A CA 1
ATOM 903 C C . ALA A 1 119 ? -11.141 -13.914 -3.807 1 94.19 119 ALA A C 1
ATOM 905 O O . ALA A 1 119 ? -11.508 -15.086 -3.938 1 94.19 119 ALA A O 1
ATOM 906 N N . LEU A 1 120 ? -10.227 -13.406 -4.52 1 96.62 120 LEU A N 1
ATOM 907 C CA . LEU A 1 120 ? -9.625 -14.148 -5.617 1 96.62 120 LEU A CA 1
ATOM 908 C C . LEU A 1 120 ? -8.773 -15.305 -5.086 1 96.62 120 LEU A C 1
ATOM 910 O O . LEU A 1 120 ? -8.852 -16.422 -5.59 1 96.62 120 LEU A O 1
ATOM 914 N N . CYS A 1 121 ? -7.965 -15.031 -4.062 1 95.94 121 CYS A N 1
ATOM 915 C CA . CYS A 1 121 ? -7.078 -16.047 -3.51 1 95.94 121 CYS A CA 1
ATOM 916 C C . CYS A 1 121 ? -7.883 -17.203 -2.93 1 95.94 121 CYS A C 1
ATOM 918 O O . CYS A 1 121 ? -7.535 -18.375 -3.139 1 95.94 121 CYS A O 1
ATOM 920 N N . GLU A 1 122 ? -8.922 -16.844 -2.236 1 94.81 122 GLU A N 1
ATOM 921 C CA . GLU A 1 122 ? -9.766 -17.875 -1.654 1 94.81 122 GLU A CA 1
ATOM 922 C C . GLU A 1 122 ? -10.367 -18.766 -2.736 1 94.81 122 GLU A C 1
ATOM 924 O O . GLU A 1 122 ? -10.367 -20 -2.607 1 94.81 122 GLU A O 1
ATOM 929 N N . ARG A 1 123 ? -10.828 -18.188 -3.736 1 96.12 123 ARG A N 1
ATOM 930 C CA . ARG A 1 123 ? -11.477 -18.938 -4.805 1 96.12 123 ARG A CA 1
ATOM 931 C C . ARG A 1 123 ? -10.453 -19.734 -5.609 1 96.12 123 ARG A C 1
ATOM 933 O O . ARG A 1 123 ? -10.688 -20.891 -5.961 1 96.12 123 ARG A O 1
ATOM 940 N N . LEU A 1 124 ? -9.352 -19.141 -5.918 1 96.81 124 LEU A N 1
ATOM 941 C CA . LEU A 1 124 ? -8.289 -19.812 -6.66 1 96.81 124 LEU A CA 1
ATOM 942 C C . LEU A 1 124 ? -7.754 -21 -5.875 1 96.81 124 LEU A C 1
ATOM 944 O O . LEU A 1 124 ? -7.449 -22.047 -6.453 1 96.81 124 LEU A O 1
ATOM 948 N N . SER A 1 125 ? -7.645 -20.859 -4.586 1 94.94 125 SER A N 1
ATOM 949 C CA . SER A 1 125 ? -7.062 -21.891 -3.729 1 94.94 125 SER A CA 1
ATOM 950 C C . SER A 1 125 ? -7.938 -23.125 -3.684 1 94.94 125 SER A C 1
ATOM 952 O O . SER A 1 125 ? -7.473 -24.203 -3.311 1 94.94 125 SER A O 1
ATOM 954 N N . ARG A 1 126 ? -9.156 -22.953 -4.074 1 92.38 126 ARG A N 1
ATOM 955 C CA . ARG A 1 126 ? -10.055 -24.109 -4.109 1 92.38 126 ARG A CA 1
ATOM 956 C C . ARG A 1 126 ? -9.742 -25 -5.301 1 92.38 126 ARG A C 1
ATOM 958 O O . ARG A 1 126 ? -10.008 -26.219 -5.258 1 92.38 126 ARG A O 1
ATOM 965 N N . GLY A 1 127 ? -9.164 -24.453 -6.301 1 90.25 127 GLY A N 1
ATOM 966 C CA . GLY A 1 127 ? -8.969 -25.219 -7.516 1 90.25 127 GLY A CA 1
ATOM 967 C C . GLY A 1 127 ? -7.504 -25.438 -7.859 1 90.25 127 GLY A C 1
ATOM 968 O O . GLY A 1 127 ? -7.18 -26.125 -8.836 1 90.25 127 GLY A O 1
ATOM 969 N N . MET A 1 128 ? -6.633 -24.875 -7.09 1 94.31 128 MET A N 1
ATOM 970 C CA . MET A 1 128 ? -5.207 -25.031 -7.383 1 94.31 128 MET A CA 1
ATOM 971 C C . MET A 1 128 ? -4.371 -24.828 -6.125 1 94.31 128 MET A C 1
ATOM 973 O O . MET A 1 128 ? -4.852 -24.266 -5.137 1 94.31 128 MET A O 1
ATOM 977 N N . ARG A 1 129 ? -3.189 -25.359 -6.184 1 94.75 129 ARG A N 1
ATOM 978 C CA . ARG A 1 129 ? -2.215 -25.047 -5.141 1 94.75 129 ARG A CA 1
ATOM 979 C C . ARG A 1 129 ? -1.614 -23.656 -5.344 1 94.75 129 ARG A C 1
ATOM 981 O O . ARG A 1 129 ? -0.706 -23.484 -6.16 1 94.75 129 ARG A O 1
ATOM 988 N N . LEU A 1 130 ? -2.111 -22.781 -4.535 1 96.81 130 LEU A N 1
ATOM 989 C CA . LEU A 1 130 ? -1.778 -21.375 -4.758 1 96.81 130 LEU A CA 1
ATOM 990 C C . LEU A 1 130 ? -0.734 -20.891 -3.752 1 96.81 130 LEU A C 1
ATOM 992 O O . LEU A 1 130 ? -0.848 -21.172 -2.555 1 96.81 130 LEU A O 1
ATOM 996 N N . LEU A 1 131 ? 0.308 -20.281 -4.227 1 95.75 131 LEU A N 1
ATOM 997 C CA . LEU A 1 131 ? 1.313 -19.562 -3.441 1 95.75 131 LEU A CA 1
ATOM 998 C C . LEU A 1 131 ? 1.473 -18.125 -3.928 1 95.75 131 LEU A C 1
ATOM 1000 O O . LEU A 1 131 ? 0.852 -17.734 -4.914 1 95.75 131 LEU A O 1
ATOM 1004 N N . SER A 1 132 ? 2.199 -17.375 -3.143 1 95.94 132 SER A N 1
ATOM 1005 C CA . SER A 1 132 ? 2.512 -16.031 -3.592 1 95.94 132 SER A CA 1
ATOM 1006 C C . SER A 1 132 ? 3.988 -15.711 -3.391 1 95.94 132 SER A C 1
ATOM 1008 O O . SER A 1 132 ? 4.664 -16.344 -2.58 1 95.94 132 SER A O 1
ATOM 1010 N N . ILE A 1 133 ? 4.414 -14.844 -4.254 1 95.88 133 ILE A N 1
ATOM 1011 C CA . ILE A 1 133 ? 5.742 -14.258 -4.105 1 95.88 133 ILE A CA 1
ATOM 1012 C C . ILE A 1 133 ? 5.617 -12.766 -3.816 1 95.88 133 ILE A C 1
ATOM 1014 O O . ILE A 1 133 ? 4.762 -12.086 -4.391 1 95.88 133 ILE A O 1
ATOM 1018 N N . TYR A 1 134 ? 6.395 -12.367 -2.82 1 94.56 134 TYR A N 1
ATOM 1019 C CA . TYR A 1 134 ? 6.508 -10.938 -2.582 1 94.56 134 TYR A CA 1
ATOM 1020 C C . TYR A 1 134 ? 7.852 -10.406 -3.072 1 94.56 134 TYR A C 1
ATOM 1022 O O . TYR A 1 134 ? 8.906 -10.797 -2.564 1 94.56 134 TYR A O 1
ATOM 1030 N N . LEU A 1 135 ? 7.746 -9.484 -4.059 1 95 135 LEU A N 1
ATOM 1031 C CA . LEU A 1 135 ? 8.953 -8.867 -4.598 1 95 135 LEU A CA 1
ATOM 1032 C C . LEU A 1 135 ? 9.281 -7.578 -3.848 1 95 135 LEU A C 1
ATOM 1034 O O . LEU A 1 135 ? 8.602 -6.562 -4.012 1 95 135 LEU A O 1
ATOM 1038 N N . GLY A 1 136 ? 10.305 -7.703 -3.035 1 88.44 136 GLY A N 1
ATOM 1039 C CA . GLY A 1 136 ? 10.852 -6.508 -2.406 1 88.44 136 GLY A CA 1
ATOM 1040 C C . GLY A 1 136 ? 12.039 -5.93 -3.154 1 88.44 136 GLY A C 1
ATOM 1041 O O . GLY A 1 136 ? 12.688 -6.629 -3.938 1 88.44 136 GLY A O 1
ATOM 1042 N N . ASP A 1 137 ? 12.164 -4.66 -3 1 79.69 137 ASP A N 1
ATOM 1043 C CA . ASP A 1 137 ? 13.352 -4.004 -3.541 1 79.69 137 ASP A CA 1
ATOM 1044 C C . ASP A 1 137 ? 14.25 -3.484 -2.42 1 79.69 137 ASP A C 1
ATOM 1046 O O . ASP A 1 137 ? 13.758 -3.043 -1.379 1 79.69 137 ASP A O 1
ATOM 1050 N N . TYR A 1 138 ? 15.531 -3.785 -2.576 1 76.12 138 TYR A N 1
ATOM 1051 C CA . TYR A 1 138 ? 16.5 -3.324 -1.585 1 76.12 138 TYR A CA 1
ATOM 1052 C C . TYR A 1 138 ? 17.578 -2.48 -2.236 1 76.12 138 TYR A C 1
ATOM 1054 O O . TYR A 1 138 ? 18.188 -2.898 -3.225 1 76.12 138 TYR A O 1
ATOM 1062 N N . ASP A 1 139 ? 17.578 -1.3 -1.81 1 72.94 139 ASP A N 1
ATOM 1063 C CA . ASP A 1 139 ? 18.672 -0.42 -2.197 1 72.94 139 ASP A CA 1
ATOM 1064 C C . ASP A 1 139 ? 19.734 -0.343 -1.098 1 72.94 139 ASP A C 1
ATOM 1066 O O . ASP A 1 139 ? 19.469 0.198 -0.019 1 72.94 139 ASP A O 1
ATOM 1070 N N . PRO A 1 140 ? 20.797 -0.892 -1.401 1 66.44 140 PRO A N 1
ATOM 1071 C CA . PRO A 1 140 ? 21.859 -0.899 -0.394 1 66.44 140 PRO A CA 1
ATOM 1072 C C . PRO A 1 140 ? 22.156 0.491 0.17 1 66.44 140 PRO A C 1
ATOM 1074 O O . PRO A 1 140 ? 22.719 0.614 1.258 1 66.44 140 PRO A O 1
ATOM 1077 N N . LYS A 1 141 ? 21.891 1.525 -0.747 1 63.66 141 LYS A N 1
ATOM 1078 C CA . LYS A 1 141 ? 22.078 2.881 -0.237 1 63.66 141 LYS A CA 1
ATOM 1079 C C . LYS A 1 141 ? 20.984 3.254 0.751 1 63.66 141 LYS A C 1
ATOM 1081 O O . LYS A 1 141 ? 21.109 4.227 1.5 1 63.66 141 LYS A O 1
ATOM 1086 N N . ARG A 1 142 ? 19.938 2.334 0.501 1 65.81 142 ARG A N 1
ATOM 1087 C CA . ARG A 1 142 ? 18.781 2.611 1.327 1 65.81 142 ARG A CA 1
ATOM 1088 C C . ARG A 1 142 ? 18.906 1.952 2.695 1 65.81 142 ARG A C 1
ATOM 1090 O O . ARG A 1 142 ? 19.734 1.07 2.891 1 65.81 142 ARG A O 1
ATOM 1097 N N . ASP A 1 143 ? 17.953 2.371 3.602 1 69.06 143 ASP A N 1
ATOM 1098 C CA . ASP A 1 143 ? 18.109 2.229 5.047 1 69.06 143 ASP A CA 1
ATOM 1099 C C . ASP A 1 143 ? 17.438 0.945 5.543 1 69.06 143 ASP A C 1
ATOM 1101 O O . ASP A 1 143 ? 16.703 0.294 4.797 1 69.06 143 ASP A O 1
ATOM 1105 N N . LEU A 1 144 ? 17.953 0.366 6.418 1 75.81 144 LEU A N 1
ATOM 1106 C CA . LEU A 1 144 ? 17.438 -0.731 7.223 1 75.81 144 LEU A CA 1
ATOM 1107 C C . LEU A 1 144 ? 15.914 -0.619 7.367 1 75.81 144 LEU A C 1
ATOM 1109 O O . LEU A 1 144 ? 15.211 -1.632 7.387 1 75.81 144 LEU A O 1
ATOM 1113 N N . GLU A 1 145 ? 15.43 0.586 7.234 1 78 145 GLU A N 1
ATOM 1114 C CA . GLU A 1 145 ? 14 0.843 7.363 1 78 145 GLU A CA 1
ATOM 1115 C C . GLU A 1 145 ? 13.219 0.26 6.188 1 78 145 GLU A C 1
ATOM 1117 O O . GLU A 1 145 ? 12.109 -0.241 6.355 1 78 145 GLU A O 1
ATOM 1122 N N . ASP A 1 146 ? 13.867 0.25 5.035 1 80.38 146 ASP A N 1
ATOM 1123 C CA . ASP A 1 146 ? 13.227 -0.293 3.842 1 80.38 146 ASP A CA 1
ATOM 1124 C C . ASP A 1 146 ? 13.109 -1.813 3.926 1 80.38 146 ASP A C 1
ATOM 1126 O O . ASP A 1 146 ? 12.086 -2.385 3.541 1 80.38 146 ASP A O 1
ATOM 1130 N N . LEU A 1 147 ? 14.188 -2.355 4.426 1 79.06 147 LEU A N 1
ATOM 1131 C CA . LEU A 1 147 ? 14.172 -3.809 4.559 1 79.06 147 LEU A CA 1
ATOM 1132 C C . LEU A 1 147 ? 13.148 -4.254 5.594 1 79.06 147 LEU A C 1
ATOM 1134 O O . LEU A 1 147 ? 12.398 -5.207 5.363 1 79.06 147 LEU A O 1
ATOM 1138 N N . LEU A 1 148 ? 13.109 -3.572 6.664 1 80.62 148 LEU A N 1
ATOM 1139 C CA . LEU A 1 148 ? 12.18 -3.889 7.742 1 80.62 148 LEU A CA 1
ATOM 1140 C C . LEU A 1 148 ? 10.734 -3.715 7.277 1 80.62 148 LEU A C 1
ATOM 1142 O O . LEU A 1 148 ? 9.898 -4.586 7.512 1 80.62 148 LEU A O 1
ATOM 1146 N N . SER A 1 149 ? 10.477 -2.607 6.664 1 82.56 149 SER A N 1
ATOM 1147 C CA . SER A 1 149 ? 9.133 -2.344 6.156 1 82.56 149 SER A CA 1
ATOM 1148 C C . SER A 1 149 ? 8.711 -3.398 5.141 1 82.56 149 SER A C 1
ATOM 1150 O O . SER A 1 149 ? 7.562 -3.854 5.148 1 82.56 149 SER A O 1
ATOM 1152 N N . SER A 1 150 ? 9.648 -3.764 4.32 1 83.75 150 SER A N 1
ATOM 1153 C CA . SER A 1 150 ? 9.375 -4.777 3.311 1 83.75 150 SER A CA 1
ATOM 1154 C C . SER A 1 150 ? 9.031 -6.121 3.951 1 83.75 150 SER A C 1
ATOM 1156 O O . SER A 1 150 ? 8.102 -6.801 3.518 1 83.75 150 SER A O 1
ATOM 1158 N N . ALA A 1 151 ? 9.805 -6.492 4.887 1 80.56 151 ALA A N 1
ATOM 1159 C CA . ALA A 1 151 ? 9.555 -7.742 5.602 1 80.56 151 ALA A CA 1
ATOM 1160 C C . ALA A 1 151 ? 8.172 -7.727 6.258 1 80.56 151 ALA A C 1
ATOM 1162 O O . ALA A 1 151 ? 7.441 -8.719 6.203 1 80.56 151 ALA A O 1
ATOM 1163 N N . PHE A 1 152 ? 7.84 -6.656 6.766 1 80.81 152 PHE A N 1
ATOM 1164 C CA . PHE A 1 152 ? 6.547 -6.523 7.426 1 80.81 152 PHE A CA 1
ATOM 1165 C C . PHE A 1 152 ? 5.414 -6.578 6.41 1 80.81 152 PHE A C 1
ATOM 1167 O O . PHE A 1 152 ? 4.375 -7.191 6.664 1 80.81 152 PHE A O 1
ATOM 1174 N N . LEU A 1 153 ? 5.633 -5.926 5.391 1 84.69 153 LEU A N 1
ATOM 1175 C CA . LEU A 1 153 ? 4.609 -5.93 4.352 1 84.69 153 LEU A CA 1
ATOM 1176 C C . LEU A 1 153 ? 4.352 -7.348 3.848 1 84.69 153 LEU A C 1
ATOM 1178 O O . LEU A 1 153 ? 3.201 -7.73 3.621 1 84.69 153 LEU A O 1
ATOM 1182 N N . ALA A 1 154 ? 5.414 -8.086 3.688 1 84.31 154 ALA A N 1
ATOM 1183 C CA . ALA A 1 154 ? 5.254 -9.461 3.244 1 84.31 154 ALA A CA 1
ATOM 1184 C C . ALA A 1 154 ? 4.371 -10.25 4.207 1 84.31 154 ALA A C 1
ATOM 1186 O O . ALA A 1 154 ? 3.518 -11.031 3.781 1 84.31 154 ALA A O 1
ATOM 1187 N N . LYS A 1 155 ? 4.535 -10.008 5.391 1 80.25 155 LYS A N 1
ATOM 1188 C CA . LYS A 1 155 ? 3.752 -10.711 6.402 1 80.25 155 LYS A CA 1
ATOM 1189 C C . LYS A 1 155 ? 2.301 -10.242 6.395 1 80.25 155 LYS A C 1
ATOM 1191 O O . LYS A 1 155 ? 1.381 -11.055 6.547 1 80.25 155 LYS A O 1
ATOM 1196 N N . ILE A 1 156 ? 2.152 -8.984 6.359 1 83.31 156 ILE A N 1
ATOM 1197 C CA . ILE A 1 156 ? 0.805 -8.422 6.312 1 83.31 156 ILE A CA 1
ATOM 1198 C C . ILE A 1 156 ? 0.045 -9.008 5.125 1 83.31 156 ILE A C 1
ATOM 1200 O O . ILE A 1 156 ? -1.133 -9.352 5.238 1 83.31 156 ILE A O 1
ATOM 1204 N N . LEU A 1 157 ? 0.759 -9.148 4.055 1 87.94 157 LEU A N 1
ATOM 1205 C CA . LEU A 1 157 ? 0.131 -9.672 2.85 1 87.94 157 LEU A CA 1
ATOM 1206 C C . LEU A 1 157 ? -0.312 -11.117 3.057 1 87.94 157 LEU A C 1
ATOM 1208 O O . LEU A 1 157 ? -1.375 -11.523 2.578 1 87.94 157 LEU A O 1
ATOM 1212 N N . GLU A 1 158 ? 0.525 -11.867 3.678 1 84.81 158 GLU A N 1
ATOM 1213 C CA . GLU A 1 158 ? 0.169 -13.25 3.967 1 84.81 158 GLU A CA 1
ATOM 1214 C C . GLU A 1 158 ? -1.112 -13.328 4.793 1 84.81 158 GLU A C 1
ATOM 1216 O O . GLU A 1 158 ? -1.98 -14.164 4.52 1 84.81 158 GLU A O 1
ATOM 1221 N N . LEU A 1 159 ? -1.228 -12.492 5.715 1 80.5 159 LEU A N 1
ATOM 1222 C CA . LEU A 1 159 ? -2.398 -12.445 6.582 1 80.5 159 LEU A CA 1
ATOM 1223 C C . LEU A 1 159 ? -3.639 -12.023 5.809 1 80.5 159 LEU A C 1
ATOM 1225 O O . LEU A 1 159 ? -4.715 -12.594 5.988 1 80.5 159 LEU A O 1
ATOM 1229 N N . LYS A 1 160 ? -3.506 -11.055 4.98 1 85.31 160 LYS A N 1
ATOM 1230 C CA . LYS A 1 160 ? -4.637 -10.461 4.277 1 85.31 160 LYS A CA 1
ATOM 1231 C C . LYS A 1 160 ? -5.156 -11.383 3.18 1 85.31 160 LYS A C 1
ATOM 1233 O O . LYS A 1 160 ? -6.359 -11.453 2.93 1 85.31 160 LYS A O 1
ATOM 1238 N N . LEU A 1 161 ? -4.215 -12.086 2.586 1 90.75 161 LEU A N 1
ATOM 1239 C CA . LEU A 1 161 ? -4.594 -12.844 1.402 1 90.75 161 LEU A CA 1
ATOM 1240 C C . LEU A 1 161 ? -4.883 -14.297 1.764 1 90.75 161 LEU A C 1
ATOM 1242 O O . LEU A 1 161 ? -5.555 -15.008 1.008 1 90.75 161 LEU A O 1
ATOM 1246 N N . GLY A 1 162 ? -4.336 -14.797 2.848 1 85.75 162 GLY A N 1
ATOM 1247 C CA . GLY A 1 162 ? -4.539 -16.172 3.268 1 85.75 162 GLY A CA 1
ATOM 1248 C C . GLY A 1 162 ? -3.721 -17.172 2.465 1 85.75 162 GLY A C 1
ATOM 1249 O O . GLY A 1 162 ? -4.09 -18.344 2.359 1 85.75 162 GLY A O 1
ATOM 1250 N N . VAL A 1 163 ? -2.732 -16.656 1.814 1 90.38 163 VAL A N 1
ATOM 1251 C CA . VAL A 1 163 ? -1.849 -17.5 1.006 1 90.38 163 VAL A CA 1
ATOM 1252 C C . VAL A 1 163 ? -0.4 -17.297 1.444 1 90.38 163 VAL A C 1
ATOM 1254 O O . VAL A 1 163 ? 0.014 -16.172 1.735 1 90.38 163 VAL A O 1
ATOM 1257 N N . LYS A 1 164 ? 0.313 -18.406 1.513 1 87.81 164 LYS A N 1
ATOM 1258 C CA . LYS A 1 164 ? 1.719 -18.344 1.899 1 87.81 164 LYS A CA 1
ATOM 1259 C C . LYS A 1 164 ? 2.502 -17.422 0.959 1 87.81 164 LYS A C 1
ATOM 1261 O O . LYS A 1 164 ? 2.312 -17.469 -0.258 1 87.81 164 LYS A O 1
ATOM 1266 N N . VAL A 1 165 ? 3.357 -16.641 1.591 1 90 165 VAL A N 1
ATOM 1267 C CA . VAL A 1 165 ? 4.145 -15.68 0.824 1 90 165 VAL A CA 1
ATOM 1268 C C . VAL A 1 165 ? 5.621 -16.062 0.875 1 90 165 VAL A C 1
ATOM 1270 O O . VAL A 1 165 ? 6.172 -16.281 1.955 1 90 165 VAL A O 1
ATOM 1273 N N . ILE A 1 166 ? 6.25 -16.156 -0.235 1 90.12 166 ILE A N 1
ATOM 1274 C CA . ILE A 1 166 ? 7.688 -16.344 -0.349 1 90.12 166 ILE A CA 1
ATOM 1275 C C . ILE A 1 166 ? 8.367 -15.023 -0.667 1 90.12 166 ILE A C 1
ATOM 1277 O O . ILE A 1 166 ? 8.18 -14.461 -1.748 1 90.12 166 ILE A O 1
ATOM 1281 N N . PRO A 1 167 ? 9.188 -14.547 0.265 1 88.81 167 PRO A N 1
ATOM 1282 C CA . PRO A 1 167 ? 9.867 -13.273 0.017 1 88.81 167 PRO A CA 1
ATOM 1283 C C . PRO A 1 167 ? 11.016 -13.406 -0.976 1 88.81 167 PRO A C 1
ATOM 1285 O O . PRO A 1 167 ? 11.828 -14.328 -0.872 1 88.81 167 PRO A O 1
ATOM 1288 N N . VAL A 1 168 ? 11.031 -12.516 -1.916 1 91.94 168 VAL A N 1
ATOM 1289 C CA . VAL A 1 168 ? 12.055 -12.461 -2.951 1 91.94 168 VAL A CA 1
ATOM 1290 C C . VAL A 1 168 ? 12.586 -11.031 -3.074 1 91.94 168 VAL A C 1
ATOM 1292 O O . VAL A 1 168 ? 11.812 -10.07 -3.057 1 91.94 168 VAL A O 1
ATOM 1295 N N . LEU A 1 169 ? 13.938 -10.883 -3.092 1 89.81 169 LEU A N 1
ATOM 1296 C CA . LEU A 1 169 ? 14.547 -9.57 -3.285 1 89.81 169 LEU A CA 1
ATOM 1297 C C . LEU A 1 169 ? 14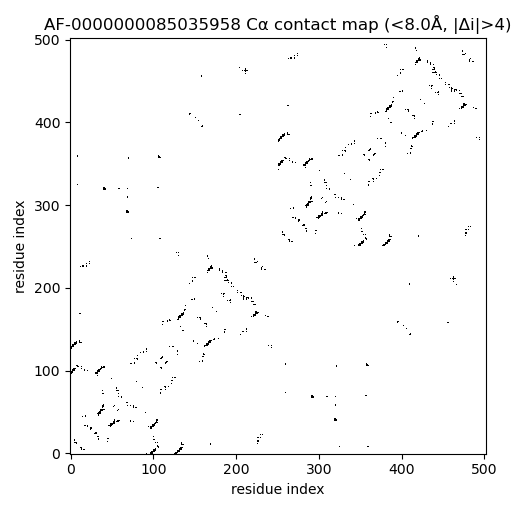.953 -9.367 -4.742 1 89.81 169 LEU A C 1
ATOM 1299 O O . LEU A 1 169 ? 15.891 -10.016 -5.223 1 89.81 169 LEU A O 1
ATOM 1303 N N . ASN A 1 170 ? 14.281 -8.43 -5.336 1 92.94 170 ASN A N 1
ATOM 1304 C CA . ASN A 1 170 ? 14.531 -8.211 -6.758 1 92.94 170 ASN A CA 1
ATOM 1305 C C . ASN A 1 170 ? 15.57 -7.113 -6.984 1 92.94 170 ASN A C 1
ATOM 1307 O O . ASN A 1 170 ? 16.016 -6.473 -6.031 1 92.94 170 ASN A O 1
ATOM 1311 N N . LYS A 1 171 ? 16.109 -7.027 -8.195 1 91.81 171 LYS A N 1
ATOM 1312 C CA . LYS A 1 171 ? 17.047 -6.027 -8.703 1 91.81 171 LYS A CA 1
ATOM 1313 C C . LYS A 1 171 ? 18.422 -6.191 -8.062 1 91.81 171 LYS A C 1
ATOM 1315 O O . LYS A 1 171 ? 19.078 -5.203 -7.742 1 91.81 171 LYS A O 1
ATOM 1320 N N . SER A 1 172 ? 18.766 -7.371 -7.824 1 90.88 172 SER A N 1
ATOM 1321 C CA . SER A 1 172 ? 20.094 -7.66 -7.266 1 90.88 172 SER A CA 1
ATOM 1322 C C . SER A 1 172 ? 21.203 -7.227 -8.211 1 90.88 172 SER A C 1
ATOM 1324 O O . SER A 1 172 ? 22.359 -7.082 -7.805 1 90.88 172 SER A O 1
ATOM 1326 N N . ASP A 1 173 ? 20.828 -7.031 -9.477 1 92.75 173 ASP A N 1
ATOM 1327 C CA . ASP A 1 173 ? 21.797 -6.555 -10.461 1 92.75 173 ASP A CA 1
ATOM 1328 C C . ASP A 1 173 ? 22.281 -5.148 -10.125 1 92.75 173 ASP A C 1
ATOM 1330 O O . ASP A 1 173 ? 23.328 -4.719 -10.594 1 92.75 173 ASP A O 1
ATOM 1334 N N . LEU A 1 174 ? 21.547 -4.477 -9.312 1 89.38 174 LEU A N 1
ATOM 1335 C CA . LEU A 1 174 ? 21.906 -3.111 -8.945 1 89.38 174 LEU A CA 1
ATOM 1336 C C . LEU A 1 174 ? 22.781 -3.102 -7.695 1 89.38 174 LEU A C 1
ATOM 1338 O O . LEU A 1 174 ? 23.188 -2.035 -7.223 1 89.38 174 LEU A O 1
ATOM 1342 N N . TRP A 1 175 ? 23.125 -4.312 -7.164 1 87.38 175 TRP A N 1
ATOM 1343 C CA . TRP A 1 175 ? 23.812 -4.402 -5.883 1 87.38 175 TRP A CA 1
ATOM 1344 C C . TRP A 1 175 ? 25.328 -4.352 -6.082 1 87.38 175 TRP A C 1
ATOM 1346 O O . TRP A 1 175 ? 26.094 -4.371 -5.113 1 87.38 175 TRP A O 1
ATOM 1356 N N . GLY A 1 176 ? 25.828 -4.172 -7.242 1 85.94 176 GLY A N 1
ATOM 1357 C CA . GLY A 1 176 ? 27.25 -4.062 -7.539 1 85.94 176 GLY A CA 1
ATOM 1358 C C . GLY A 1 176 ? 28.031 -5.316 -7.195 1 85.94 176 GLY A C 1
ATOM 1359 O O . GLY A 1 176 ? 29.156 -5.234 -6.699 1 85.94 176 GLY A O 1
ATOM 1360 N N . GLY A 1 177 ? 27.375 -6.453 -7.242 1 82.38 177 GLY A N 1
ATOM 1361 C CA . GLY A 1 177 ? 28.062 -7.715 -7.004 1 82.38 177 GLY A CA 1
ATOM 1362 C C . GLY A 1 177 ? 28.047 -8.141 -5.551 1 82.38 177 GLY A C 1
ATOM 1363 O O . GLY A 1 177 ? 28.531 -9.219 -5.207 1 82.38 177 GLY A O 1
ATOM 1364 N N . ARG A 1 178 ? 27.531 -7.316 -4.695 1 82.75 178 ARG A N 1
ATOM 1365 C CA . ARG A 1 178 ? 27.422 -7.664 -3.283 1 82.75 178 ARG A CA 1
ATOM 1366 C C . ARG A 1 178 ? 26.125 -8.422 -3.01 1 82.75 178 ARG A C 1
ATOM 1368 O O . ARG A 1 178 ? 25.188 -8.352 -3.793 1 82.75 178 ARG A O 1
ATOM 1375 N N . ASP A 1 179 ? 26.25 -9.312 -2.039 1 80.19 179 ASP A N 1
ATOM 1376 C CA . ASP A 1 179 ? 25.078 -10.07 -1.624 1 80.19 179 ASP A CA 1
ATOM 1377 C C . ASP A 1 179 ? 24.531 -9.555 -0.291 1 80.19 179 ASP A C 1
ATOM 1379 O O . ASP A 1 179 ? 25.25 -9.547 0.712 1 80.19 179 ASP A O 1
ATOM 1383 N N . PHE A 1 180 ? 23.312 -9.164 -0.341 1 77.25 180 PHE A N 1
ATOM 1384 C CA . PHE A 1 180 ? 22.734 -8.578 0.86 1 77.25 180 PHE A CA 1
ATOM 1385 C C . PHE A 1 180 ? 21.688 -9.5 1.462 1 77.25 180 PHE A C 1
ATOM 1387 O O . PHE A 1 180 ? 20.922 -9.094 2.344 1 77.25 180 PHE A O 1
ATOM 1394 N N . SER A 1 181 ? 21.641 -10.695 0.998 1 78.31 181 SER A N 1
ATOM 1395 C CA . SER A 1 181 ? 20.641 -11.648 1.491 1 78.31 181 SER A CA 1
ATOM 1396 C C . SER A 1 181 ? 20.812 -11.883 2.99 1 78.31 181 SER A C 1
ATOM 1398 O O . SER A 1 181 ? 19.812 -12.078 3.701 1 78.31 181 SER A O 1
ATOM 1400 N N . ASP A 1 182 ? 21.984 -11.773 3.383 1 79 182 ASP A N 1
ATOM 1401 C CA . ASP A 1 182 ? 22.266 -12.008 4.793 1 79 182 ASP A CA 1
ATOM 1402 C C . ASP A 1 182 ? 21.641 -10.938 5.672 1 79 182 ASP A C 1
ATOM 1404 O O . ASP A 1 182 ? 21.172 -11.219 6.781 1 79 182 ASP A O 1
ATOM 1408 N N . VAL A 1 183 ? 21.672 -9.805 5.191 1 78.25 183 VAL A N 1
ATOM 1409 C CA . VAL A 1 183 ? 21.094 -8.703 5.953 1 78.25 183 VAL A CA 1
ATOM 1410 C C . VAL A 1 183 ? 19.578 -8.891 6.066 1 78.25 183 VAL A C 1
ATOM 1412 O O . VAL A 1 183 ? 19 -8.688 7.137 1 78.25 183 VAL A O 1
ATOM 1415 N N . TRP A 1 184 ? 19.016 -9.328 5.031 1 77.5 184 TRP A N 1
ATOM 1416 C CA . TRP A 1 184 ? 17.578 -9.555 5.027 1 77.5 184 TRP A CA 1
ATOM 1417 C C . TRP A 1 184 ? 17.203 -10.703 5.953 1 77.5 184 TRP A C 1
ATOM 1419 O O . TRP A 1 184 ? 16.203 -10.633 6.676 1 77.5 184 TRP A O 1
ATOM 1429 N N . GLU A 1 185 ? 18.016 -11.648 5.832 1 78.75 185 GLU A N 1
ATOM 1430 C CA . GLU A 1 185 ? 17.75 -12.797 6.695 1 78.75 185 GLU A CA 1
ATOM 1431 C C . GLU A 1 185 ? 17.891 -12.422 8.172 1 78.75 185 GLU A C 1
ATOM 1433 O O . GLU A 1 185 ? 17.094 -12.875 9 1 78.75 185 GLU A O 1
ATOM 1438 N N . ALA A 1 186 ? 18.875 -11.625 8.43 1 79.5 186 ALA A N 1
ATOM 1439 C CA . ALA A 1 186 ? 19.047 -11.148 9.797 1 79.5 186 ALA A CA 1
ATOM 1440 C C . ALA A 1 186 ? 17.844 -10.344 10.266 1 79.5 186 ALA A C 1
ATOM 1442 O O . ALA A 1 186 ? 17.422 -10.469 11.414 1 79.5 186 ALA A O 1
ATOM 1443 N N . VAL A 1 187 ? 17.281 -9.562 9.43 1 78.69 187 VAL A N 1
ATOM 1444 C CA . VAL A 1 187 ? 16.094 -8.773 9.742 1 78.69 187 VAL A CA 1
ATOM 1445 C C . VAL A 1 187 ? 14.914 -9.695 10.016 1 78.69 187 VAL A C 1
ATOM 1447 O O . VAL A 1 187 ? 14.219 -9.539 11.016 1 78.69 187 VAL A O 1
ATOM 1450 N N . LEU A 1 188 ? 14.812 -10.656 9.188 1 75.88 188 LEU A N 1
ATOM 1451 C CA . LEU A 1 188 ? 13.695 -11.586 9.328 1 75.88 188 LEU A CA 1
ATOM 1452 C C . LEU A 1 188 ? 13.828 -12.406 10.609 1 75.88 188 LEU A C 1
ATOM 1454 O O . LEU A 1 188 ? 12.82 -12.781 11.219 1 75.88 188 LEU A O 1
ATOM 1458 N N . ARG A 1 189 ? 15.062 -12.586 11.023 1 75.94 189 ARG A N 1
ATOM 1459 C CA . ARG A 1 189 ? 15.328 -13.336 12.25 1 75.94 189 ARG A CA 1
ATOM 1460 C C . ARG A 1 189 ? 15.266 -12.43 13.469 1 75.94 189 ARG A C 1
ATOM 1462 O O . ARG A 1 189 ? 15.289 -12.906 14.609 1 75.94 189 ARG A O 1
ATOM 1469 N N . GLY A 1 190 ? 15.125 -11.18 13.219 1 76.25 190 GLY A N 1
ATOM 1470 C CA . GLY A 1 190 ? 15.062 -10.227 14.312 1 76.25 190 GLY A CA 1
ATOM 1471 C C . GLY A 1 190 ? 16.406 -10.016 14.992 1 76.25 190 GLY A C 1
ATOM 1472 O O . GLY A 1 190 ? 16.453 -9.781 16.203 1 76.25 190 GLY A O 1
ATOM 1473 N N . GLU A 1 191 ? 17.406 -10.203 14.25 1 78.25 191 GLU A N 1
ATOM 1474 C CA . GLU A 1 191 ? 18.734 -10.031 14.844 1 78.25 191 GLU A CA 1
ATOM 1475 C C . GLU A 1 191 ? 19.031 -8.562 15.133 1 78.25 191 GLU A C 1
ATOM 1477 O O . GLU A 1 191 ? 19.031 -7.734 14.219 1 78.25 191 GLU A O 1
ATOM 1482 N N . MET A 1 192 ? 19.344 -8.32 16.359 1 80 192 MET A N 1
ATOM 1483 C CA . MET A 1 192 ? 19.562 -6.949 16.812 1 80 192 MET A CA 1
ATOM 1484 C C . MET A 1 192 ? 20.859 -6.398 16.234 1 80 192 MET A C 1
ATOM 1486 O O . MET A 1 192 ? 21.062 -5.184 16.203 1 80 192 MET A O 1
ATOM 1490 N N . SER A 1 193 ? 21.672 -7.234 15.805 1 83.06 193 SER A N 1
ATOM 1491 C CA . SER A 1 193 ? 22.953 -6.828 15.242 1 83.06 193 SER A CA 1
ATOM 1492 C C . SER A 1 193 ? 22.766 -5.93 14.023 1 83.06 193 SER A C 1
ATOM 1494 O O . SER A 1 193 ? 23.641 -5.148 13.672 1 83.06 193 SER A O 1
ATOM 1496 N N . VAL A 1 194 ? 21.578 -6.008 13.445 1 80.62 194 VAL A N 1
ATOM 1497 C CA . VAL A 1 194 ? 21.312 -5.211 12.25 1 80.62 194 VAL A CA 1
ATOM 1498 C C . VAL A 1 194 ? 21.188 -3.736 12.633 1 80.62 194 VAL A C 1
ATOM 1500 O O . VAL A 1 194 ? 21.281 -2.859 11.766 1 80.62 194 VAL A O 1
ATOM 1503 N N . LEU A 1 195 ? 20.984 -3.504 13.867 1 81.25 195 LEU A N 1
ATOM 1504 C CA . LEU A 1 195 ? 20.797 -2.137 14.344 1 81.25 195 LEU A CA 1
ATOM 1505 C C . LEU A 1 195 ? 22.125 -1.562 14.852 1 81.25 195 LEU A C 1
ATOM 1507 O O . LEU A 1 195 ? 22.156 -0.444 15.375 1 81.25 195 LEU A O 1
ATOM 1511 N N . GLU A 1 196 ? 23.109 -2.367 14.742 1 79 196 GLU A N 1
ATOM 1512 C CA . GLU A 1 196 ? 24.391 -1.895 15.266 1 79 196 GLU A CA 1
ATOM 1513 C C . GLU A 1 196 ? 24.781 -0.551 14.648 1 79 196 GLU A C 1
ATOM 1515 O O . GLU A 1 196 ? 24.719 -0.383 13.43 1 79 196 GLU A O 1
ATOM 1520 N N . GLY A 1 197 ? 25.141 0.469 15.461 1 75.75 197 GLY A N 1
ATOM 1521 C CA . GLY A 1 197 ? 25.531 1.79 15.008 1 75.75 197 GLY A CA 1
ATOM 1522 C C . GLY A 1 197 ? 24.391 2.777 14.945 1 75.75 197 GLY A C 1
ATOM 1523 O O . GLY A 1 197 ? 24.594 3.959 14.656 1 75.75 197 GLY A O 1
ATOM 1524 N N . ARG A 1 198 ? 23.234 2.25 15.078 1 74.25 198 ARG A N 1
ATOM 1525 C CA . ARG A 1 198 ? 22.078 3.125 15.094 1 74.25 198 ARG A CA 1
ATOM 1526 C C . ARG A 1 198 ? 21.703 3.523 16.516 1 74.25 198 ARG A C 1
ATOM 1528 O O . ARG A 1 198 ? 21.781 2.705 17.438 1 74.25 198 ARG A O 1
ATOM 1535 N N . ASN A 1 199 ? 21.609 4.852 16.766 1 67 199 ASN A N 1
ATOM 1536 C CA . ASN A 1 199 ? 21.297 5.332 18.109 1 67 199 ASN A CA 1
ATOM 1537 C C . ASN A 1 199 ? 20.094 6.262 18.109 1 67 199 ASN A C 1
ATOM 1539 O O . ASN A 1 199 ? 19.641 6.703 17.047 1 67 199 ASN A O 1
ATOM 1543 N N . GLY A 1 200 ? 19.453 6.223 19.203 1 62.94 200 GLY A N 1
ATOM 1544 C CA . GLY A 1 200 ? 18.375 7.176 19.453 1 62.94 200 GLY A CA 1
ATOM 1545 C C . GLY A 1 200 ? 17 6.574 19.281 1 62.94 200 GLY A C 1
ATOM 1546 O O . GLY A 1 200 ? 16.844 5.352 19.297 1 62.94 200 GLY A O 1
ATOM 1547 N N . VAL A 1 201 ? 16.047 7.434 19.406 1 56.31 201 VAL A N 1
ATOM 1548 C CA . VAL A 1 201 ? 14.633 7.113 19.391 1 56.31 201 VAL A CA 1
ATOM 1549 C C . VAL A 1 201 ? 14.297 6.27 18.172 1 56.31 201 VAL A C 1
ATOM 1551 O O . VAL A 1 201 ? 13.516 5.32 18.25 1 56.31 201 VAL A O 1
ATOM 1554 N N . TYR A 1 202 ? 14.977 6.527 17.188 1 65.06 202 TYR A N 1
ATOM 1555 C CA . TYR A 1 202 ? 14.758 5.797 15.945 1 65.06 202 TYR A CA 1
ATOM 1556 C C . TYR A 1 202 ? 15.242 4.355 16.062 1 65.06 202 TYR A C 1
ATOM 1558 O O . TYR A 1 202 ? 14.594 3.432 15.578 1 65.06 202 TYR A O 1
ATOM 1566 N N . ALA A 1 203 ? 16.25 4.223 16.938 1 71.38 203 ALA A N 1
ATOM 1567 C CA . ALA A 1 203 ? 16.781 2.885 17.141 1 71.38 203 ALA A CA 1
ATOM 1568 C C . ALA A 1 203 ? 15.82 2.021 17.953 1 71.38 203 ALA A C 1
ATOM 1570 O O . ALA A 1 203 ? 15.672 0.828 17.688 1 71.38 203 ALA A O 1
ATOM 1571 N N . ASP A 1 204 ? 15.164 2.645 18.828 1 71.12 204 ASP A N 1
ATOM 1572 C CA . ASP A 1 204 ? 14.195 1.913 19.641 1 71.12 204 ASP A CA 1
ATOM 1573 C C . ASP A 1 204 ? 13.023 1.424 18.797 1 71.12 204 ASP A C 1
ATOM 1575 O O . ASP A 1 204 ? 12.578 0.283 18.953 1 71.12 204 ASP A O 1
ATOM 1579 N N . ALA A 1 205 ? 12.648 2.305 17.984 1 69.75 205 ALA A N 1
ATOM 1580 C CA . ALA A 1 205 ? 11.555 1.921 17.109 1 69.75 205 ALA A CA 1
ATOM 1581 C C . ALA A 1 205 ? 11.961 0.766 16.188 1 69.75 205 ALA A C 1
ATOM 1583 O O . ALA A 1 205 ? 11.188 -0.168 15.984 1 69.75 205 ALA A O 1
ATOM 1584 N N . LEU A 1 206 ? 13.18 0.851 15.852 1 76.62 206 LEU A N 1
ATOM 1585 C CA . LEU A 1 206 ? 13.695 -0.187 14.969 1 76.62 206 LEU A CA 1
ATOM 1586 C C . LEU A 1 206 ? 13.82 -1.516 15.703 1 76.62 206 LEU A C 1
ATOM 1588 O O . LEU A 1 206 ? 13.539 -2.574 15.133 1 76.62 206 LEU A O 1
ATOM 1592 N N . GLN A 1 207 ? 14.203 -1.418 16.938 1 76.75 207 GLN A N 1
ATOM 1593 C CA . GLN A 1 207 ? 14.32 -2.625 17.75 1 76.75 207 GLN A CA 1
ATOM 1594 C C . GLN A 1 207 ? 12.961 -3.293 17.938 1 76.75 207 GLN A C 1
ATOM 1596 O O . GLN A 1 207 ? 12.852 -4.52 17.844 1 76.75 207 GLN A O 1
ATOM 1601 N N . ASP A 1 208 ? 12.094 -2.5 18.109 1 72.56 208 ASP A N 1
ATOM 1602 C CA . ASP A 1 208 ? 10.742 -3.02 18.297 1 72.56 208 ASP A CA 1
ATOM 1603 C C . ASP A 1 208 ? 10.219 -3.688 17.031 1 72.56 208 ASP A C 1
ATOM 1605 O O . ASP A 1 208 ? 9.578 -4.742 17.094 1 72.56 208 ASP A O 1
ATOM 1609 N N . LEU A 1 209 ? 10.508 -3.074 16.016 1 74.19 209 LEU A N 1
ATOM 1610 C CA . LEU A 1 209 ? 10.07 -3.631 14.734 1 74.19 209 LEU A CA 1
ATOM 1611 C C . LEU A 1 209 ? 10.789 -4.941 14.438 1 74.19 209 LEU A C 1
ATOM 1613 O O . LEU A 1 209 ? 10.172 -5.906 13.984 1 74.19 209 LEU A O 1
ATOM 1617 N N . LEU A 1 210 ? 12 -4.934 14.789 1 76.06 210 LEU A N 1
ATOM 1618 C CA . LEU A 1 210 ? 12.797 -6.133 14.547 1 76.06 210 LEU A CA 1
ATOM 1619 C C . LEU A 1 210 ? 12.289 -7.297 15.391 1 76.06 210 LEU A C 1
ATOM 1621 O O . LEU A 1 210 ? 12.211 -8.43 14.914 1 76.06 210 LEU A O 1
ATOM 1625 N N . LYS A 1 211 ? 12.023 -7.023 16.516 1 73.81 211 LYS A N 1
ATOM 1626 C CA . LYS A 1 211 ? 11.484 -8.055 17.391 1 73.81 211 LYS A CA 1
ATOM 1627 C C . LYS A 1 211 ? 10.164 -8.594 16.859 1 73.81 211 LYS A C 1
ATOM 1629 O O . LYS A 1 211 ? 9.914 -9.805 16.922 1 73.81 211 LYS A O 1
ATOM 1634 N N . ALA A 1 212 ? 9.508 -7.73 16.359 1 69.38 212 ALA A N 1
ATOM 1635 C CA . ALA A 1 212 ? 8.219 -8.117 15.797 1 69.38 212 ALA A CA 1
ATOM 1636 C C . ALA A 1 212 ? 8.398 -9.031 14.586 1 69.38 212 ALA A C 1
ATOM 1638 O O . ALA A 1 212 ? 7.668 -10.008 14.414 1 69.38 212 ALA A O 1
ATOM 1639 N N . ILE A 1 213 ? 9.312 -8.75 13.812 1 71.31 213 ILE A N 1
ATOM 1640 C CA . ILE A 1 213 ? 9.586 -9.516 12.609 1 71.31 213 ILE A CA 1
ATOM 1641 C C . ILE A 1 213 ? 10.062 -10.914 12.984 1 71.31 213 ILE A C 1
ATOM 1643 O O . ILE A 1 213 ? 9.695 -11.898 12.336 1 71.31 213 ILE A O 1
ATOM 1647 N N . SER A 1 214 ? 10.875 -11.039 14.016 1 68.62 214 SER A N 1
ATOM 1648 C CA . SER A 1 214 ? 11.508 -12.297 14.391 1 68.62 214 SER A CA 1
ATOM 1649 C C . SER A 1 214 ? 10.484 -13.289 14.938 1 68.62 214 SER A C 1
ATOM 1651 O O . SER A 1 214 ? 10.75 -14.492 14.992 1 68.62 214 SER A O 1
ATOM 1653 N N . SER A 1 215 ? 9.555 -12.812 15.367 1 62.75 215 SER A N 1
ATOM 1654 C CA . SER A 1 215 ? 8.539 -13.727 15.875 1 62.75 215 SER A CA 1
ATOM 1655 C C . SER A 1 215 ? 7.875 -14.5 14.742 1 62.75 215 SER A C 1
ATOM 1657 O O . SER A 1 215 ? 7.098 -15.422 14.984 1 62.75 215 SER A O 1
ATOM 1659 N N . PHE A 1 216 ? 8.328 -14.164 13.586 1 58.81 216 PHE A N 1
ATOM 1660 C CA . PHE A 1 216 ? 7.809 -14.828 12.391 1 58.81 216 PHE A CA 1
ATOM 1661 C C . PHE A 1 216 ? 8.43 -16.203 12.227 1 58.81 216 PHE A C 1
ATOM 1663 O O . PHE A 1 216 ? 9.648 -16.359 12.312 1 58.81 216 PHE A O 1
ATOM 1670 N N . ARG A 1 217 ? 7.785 -17.391 12.523 1 51.56 217 ARG A N 1
ATOM 1671 C CA . ARG A 1 217 ? 8.273 -18.766 12.5 1 51.56 217 ARG A CA 1
ATOM 1672 C C . ARG A 1 217 ? 8.711 -19.172 11.094 1 51.56 217 ARG A C 1
ATOM 1674 O O . ARG A 1 217 ? 9.219 -20.281 10.883 1 51.56 217 ARG A O 1
ATOM 1681 N N . SER A 1 218 ? 8.18 -18.688 10.117 1 52.94 218 SER A N 1
ATOM 1682 C CA . SER A 1 218 ? 8.422 -19.375 8.852 1 52.94 218 SER A CA 1
ATOM 1683 C C . SER A 1 218 ? 9.859 -19.172 8.375 1 52.94 218 SER A C 1
ATOM 1685 O O . SER A 1 218 ? 10.453 -18.109 8.602 1 52.94 218 SER A O 1
ATOM 1687 N N . PRO A 1 219 ? 10.469 -20.469 8.242 1 51.03 219 PRO A N 1
ATOM 1688 C CA . PRO A 1 219 ? 11.812 -20.422 7.645 1 51.03 219 PRO A CA 1
ATOM 1689 C C . PRO A 1 219 ? 11.898 -19.438 6.48 1 51.03 219 PRO A C 1
ATOM 1691 O O . PRO A 1 219 ? 11.047 -19.453 5.586 1 51.03 219 PRO A O 1
ATOM 1694 N N . ILE A 1 220 ? 12.5 -18.188 6.707 1 58.41 220 ILE A N 1
ATOM 1695 C CA . ILE A 1 220 ? 12.445 -16.906 6.023 1 58.41 220 ILE A CA 1
ATOM 1696 C C . ILE A 1 220 ? 13.562 -16.828 4.984 1 58.41 220 ILE A C 1
ATOM 1698 O O . ILE A 1 220 ? 14.656 -16.344 5.277 1 58.41 220 ILE A O 1
ATOM 1702 N N . ARG A 1 221 ? 13.836 -17.984 4.223 1 74 221 ARG A N 1
ATOM 1703 C CA . ARG A 1 221 ? 14.898 -17.766 3.252 1 74 221 ARG A CA 1
ATOM 1704 C C . ARG A 1 221 ? 14.523 -16.656 2.264 1 74 221 ARG A C 1
ATOM 1706 O O . ARG A 1 221 ? 13.414 -16.656 1.729 1 74 221 ARG A O 1
ATOM 1713 N N . VAL A 1 222 ? 15.391 -15.68 2.227 1 83.38 222 VAL A N 1
ATOM 1714 C CA . VAL A 1 222 ? 15.227 -14.602 1.256 1 83.38 222 VAL A CA 1
ATOM 1715 C C . VAL A 1 222 ? 16.016 -14.922 -0.012 1 83.38 222 VAL A C 1
ATOM 1717 O O . VAL A 1 222 ? 17.188 -15.289 0.055 1 83.38 222 VAL A O 1
ATOM 1720 N N . ILE A 1 223 ? 15.344 -14.883 -1.108 1 91.25 223 ILE A N 1
ATOM 1721 C CA . ILE A 1 223 ? 15.969 -15.219 -2.383 1 91.25 223 ILE A CA 1
ATOM 1722 C C . ILE A 1 223 ? 16.25 -13.938 -3.176 1 91.25 223 ILE A C 1
ATOM 1724 O O . ILE A 1 223 ? 15.312 -13.258 -3.607 1 91.25 223 ILE A O 1
ATOM 1728 N N . PRO A 1 224 ? 17.531 -13.617 -3.342 1 91.5 224 PRO A N 1
ATOM 1729 C CA . PRO A 1 224 ? 17.828 -12.5 -4.238 1 91.5 224 PRO A CA 1
ATOM 1730 C C . PRO A 1 224 ? 17.703 -12.875 -5.715 1 91.5 224 PRO A C 1
ATOM 1732 O O . PRO A 1 224 ? 18.141 -13.953 -6.121 1 91.5 224 PRO A O 1
ATOM 1735 N N . ILE A 1 225 ? 17.109 -11.969 -6.473 1 95.25 225 ILE A N 1
ATOM 1736 C CA . ILE A 1 225 ? 16.984 -12.25 -7.895 1 95.25 225 ILE A CA 1
ATOM 1737 C C . ILE A 1 225 ? 17.203 -10.977 -8.703 1 95.25 225 ILE A C 1
ATOM 1739 O O . ILE A 1 225 ? 17.203 -9.875 -8.148 1 95.25 225 ILE A O 1
ATOM 1743 N N . SER A 1 226 ? 17.484 -11.164 -9.914 1 95.81 226 SER A N 1
ATOM 1744 C CA . SER A 1 226 ? 17.266 -10.156 -10.938 1 95.81 226 SER A CA 1
ATOM 1745 C C . SER A 1 226 ? 16.234 -10.617 -11.969 1 95.81 226 SER A C 1
ATOM 1747 O O . SER A 1 226 ? 16.547 -11.43 -12.836 1 95.81 226 SER A O 1
ATOM 1749 N N . ALA A 1 227 ? 15.031 -10.117 -11.828 1 97.31 227 ALA A N 1
ATOM 1750 C CA . ALA A 1 227 ? 13.992 -10.508 -12.773 1 97.31 227 ALA A CA 1
ATOM 1751 C C . ALA A 1 227 ? 14.375 -10.133 -14.203 1 97.31 227 ALA A C 1
ATOM 1753 O O . ALA A 1 227 ? 14.094 -10.875 -15.141 1 97.31 227 ALA A O 1
ATOM 1754 N N . LYS A 1 228 ? 15.094 -9.055 -14.32 1 96.38 228 LYS A N 1
ATOM 1755 C CA . LYS A 1 228 ? 15.508 -8.539 -15.625 1 96.38 228 LYS A CA 1
ATOM 1756 C C . LYS A 1 228 ? 16.484 -9.5 -16.312 1 96.38 228 LYS A C 1
ATOM 1758 O O . LYS A 1 228 ? 16.406 -9.719 -17.516 1 96.38 228 LYS A O 1
ATOM 1763 N N . TYR A 1 229 ? 17.344 -10.164 -15.516 1 96.38 229 TYR A N 1
ATOM 1764 C CA . TYR A 1 229 ? 18.438 -10.93 -16.109 1 96.38 229 TYR A CA 1
ATOM 1765 C C . TYR A 1 229 ? 18.297 -12.414 -15.781 1 96.38 229 TYR A C 1
ATOM 1767 O O . TYR A 1 229 ? 19.266 -13.164 -15.883 1 96.38 229 TYR A O 1
ATOM 1775 N N . PHE A 1 230 ? 17.203 -12.844 -15.328 1 95.88 230 PHE A N 1
ATOM 1776 C CA . PHE A 1 230 ? 16.859 -14.242 -15.125 1 95.88 230 PHE A CA 1
ATOM 1777 C C . PHE A 1 230 ? 17.734 -14.859 -14.039 1 95.88 230 PHE A C 1
ATOM 1779 O O . PHE A 1 230 ? 17.984 -16.062 -14.055 1 95.88 230 PHE A O 1
ATOM 1786 N N . GLN A 1 231 ? 18.188 -14.016 -13.164 1 95.44 231 GLN A N 1
ATOM 1787 C CA . GLN A 1 231 ? 19.047 -14.523 -12.094 1 95.44 231 GLN A CA 1
ATOM 1788 C C . GLN A 1 231 ? 18.219 -14.93 -10.875 1 95.44 231 GLN A C 1
ATOM 1790 O O . GLN A 1 231 ? 17.25 -14.25 -10.523 1 95.44 231 GLN A O 1
ATOM 1795 N N . GLY A 1 232 ? 18.625 -16.062 -10.305 1 95.19 232 GLY A N 1
ATOM 1796 C CA . GLY A 1 232 ? 18.016 -16.484 -9.047 1 95.19 232 GLY A CA 1
ATOM 1797 C C . GLY A 1 232 ? 16.719 -17.234 -9.242 1 95.19 232 GLY A C 1
ATOM 1798 O O . GLY A 1 232 ? 16.109 -17.688 -8.266 1 95.19 232 GLY A O 1
ATOM 1799 N N . PHE A 1 233 ? 16.266 -17.469 -10.461 1 96.5 233 PHE A N 1
ATOM 1800 C CA . PHE A 1 233 ? 14.977 -18.078 -10.75 1 96.5 233 PHE A CA 1
ATOM 1801 C C . PHE A 1 233 ? 14.961 -19.547 -10.328 1 96.5 233 PHE A C 1
ATOM 1803 O O . PHE A 1 233 ? 13.922 -20.078 -9.938 1 96.5 233 PHE A O 1
ATOM 1810 N N . GLY A 1 234 ? 16.125 -20.156 -10.43 1 95.44 234 GLY A N 1
ATOM 1811 C CA . GLY A 1 234 ? 16.219 -21.531 -9.938 1 95.44 234 GLY A CA 1
ATOM 1812 C C . GLY A 1 234 ? 15.891 -21.656 -8.469 1 95.44 234 GLY A C 1
ATOM 1813 O O . GLY A 1 234 ? 15.164 -22.562 -8.062 1 95.44 234 GLY A O 1
ATOM 1814 N N . GLU A 1 235 ? 16.422 -20.766 -7.711 1 94.75 235 GLU A N 1
ATOM 1815 C CA . GLU A 1 235 ? 16.156 -20.781 -6.277 1 94.75 235 GLU A CA 1
ATOM 1816 C C . GLU A 1 235 ? 14.688 -20.5 -5.984 1 94.75 235 GLU A C 1
ATOM 1818 O O . GLU A 1 235 ? 14.109 -21.078 -5.07 1 94.75 235 GLU A O 1
ATOM 1823 N N . VAL A 1 236 ? 14.125 -19.609 -6.73 1 95.25 236 VAL A N 1
ATOM 1824 C CA . VAL A 1 236 ? 12.703 -19.312 -6.578 1 95.25 236 VAL A CA 1
ATOM 1825 C C . VAL A 1 236 ? 11.883 -20.578 -6.879 1 95.25 236 VAL A C 1
ATOM 1827 O O . VAL A 1 236 ? 11.008 -20.953 -6.098 1 95.25 236 VAL A O 1
ATOM 1830 N N . PHE A 1 237 ? 12.227 -21.188 -7.938 1 94.62 237 PHE A N 1
ATOM 1831 C CA . PHE A 1 237 ? 11.531 -22.406 -8.359 1 94.62 237 PHE A CA 1
ATOM 1832 C C . PHE A 1 237 ? 11.633 -23.484 -7.297 1 94.62 237 PHE A C 1
ATOM 1834 O O . PHE A 1 237 ? 10.641 -24.141 -6.965 1 94.62 237 PHE A O 1
ATOM 1841 N N . ASP A 1 238 ? 12.812 -23.641 -6.793 1 93.75 238 ASP A N 1
ATOM 1842 C CA . ASP A 1 238 ? 13.023 -24.641 -5.742 1 93.75 238 ASP A CA 1
ATOM 1843 C C . ASP A 1 238 ? 12.164 -24.328 -4.516 1 93.75 238 ASP A C 1
ATOM 1845 O O . ASP A 1 238 ? 11.555 -25.234 -3.939 1 93.75 238 ASP A O 1
ATOM 1849 N N . SER A 1 239 ? 12.148 -23.125 -4.148 1 92.69 239 SER A N 1
ATOM 1850 C CA . SER A 1 239 ? 11.375 -22.719 -2.98 1 92.69 239 SER A CA 1
ATOM 1851 C C . SER A 1 239 ? 9.883 -22.953 -3.191 1 92.69 239 SER A C 1
ATOM 1853 O O . SER A 1 239 ? 9.188 -23.406 -2.281 1 92.69 239 SER A O 1
ATOM 1855 N N . LEU A 1 240 ? 9.391 -22.625 -4.34 1 93.5 240 LEU A N 1
ATOM 1856 C CA . LEU A 1 240 ? 7.992 -22.844 -4.68 1 93.5 240 LEU A CA 1
ATOM 1857 C C . LEU A 1 240 ? 7.656 -24.328 -4.617 1 93.5 240 LEU A C 1
ATOM 1859 O O . LEU A 1 240 ? 6.656 -24.719 -4.012 1 93.5 240 LEU A O 1
ATOM 1863 N N . ASN A 1 241 ? 8.484 -25.141 -5.184 1 92.25 241 ASN A N 1
ATOM 1864 C CA . ASN A 1 241 ? 8.25 -26.578 -5.191 1 92.25 241 ASN A CA 1
ATOM 1865 C C . ASN A 1 241 ? 8.25 -27.156 -3.781 1 92.25 241 ASN A C 1
ATOM 1867 O O . ASN A 1 241 ? 7.438 -28.031 -3.459 1 92.25 241 ASN A O 1
ATOM 1871 N N . GLU A 1 242 ? 9.188 -26.703 -3.037 1 91.12 242 GLU A N 1
ATOM 1872 C CA . GLU A 1 242 ? 9.219 -27.141 -1.644 1 91.12 242 GLU A CA 1
ATOM 1873 C C . GLU A 1 242 ? 7.922 -26.781 -0.922 1 91.12 242 GLU A C 1
ATOM 1875 O O . GLU A 1 242 ? 7.379 -27.594 -0.173 1 91.12 242 GLU A O 1
ATOM 1880 N N . ALA A 1 243 ? 7.469 -25.594 -1.134 1 89.5 243 ALA A N 1
ATOM 1881 C CA . ALA A 1 243 ? 6.25 -25.125 -0.486 1 89.5 243 ALA A CA 1
ATOM 1882 C C . ALA A 1 243 ? 5.027 -25.891 -0.993 1 89.5 243 ALA A C 1
ATOM 1884 O O . ALA A 1 243 ? 4.125 -26.219 -0.218 1 89.5 243 ALA A O 1
ATOM 1885 N N . TRP A 1 244 ? 4.965 -26.172 -2.266 1 89.62 244 TRP A N 1
ATOM 1886 C CA . TRP A 1 244 ? 3.852 -26.922 -2.844 1 89.62 244 TRP A CA 1
ATOM 1887 C C . TRP A 1 244 ? 3.834 -28.359 -2.332 1 89.62 244 TRP A C 1
ATOM 1889 O O . TRP A 1 244 ? 2.766 -28.938 -2.152 1 89.62 244 TRP A O 1
ATOM 1899 N N . CYS A 1 245 ? 4.98 -28.875 -2.133 1 84.69 245 CYS A N 1
ATOM 1900 C CA . CYS A 1 245 ? 5.074 -30.234 -1.626 1 84.69 245 CYS A CA 1
ATOM 1901 C C . CYS A 1 245 ? 4.676 -30.297 -0.157 1 84.69 245 CYS A C 1
ATOM 1903 O O . CYS A 1 245 ? 4.012 -31.25 0.27 1 84.69 245 CYS A O 1
ATOM 1905 N N . SER A 1 246 ? 5.254 -29.391 0.662 1 66.06 246 SER A N 1
ATOM 1906 C CA . SER A 1 246 ? 4.926 -29.359 2.082 1 66.06 246 SER A CA 1
ATOM 1907 C C . SER A 1 246 ? 3.43 -29.141 2.301 1 66.06 246 SER A C 1
ATOM 1909 O O . SER A 1 246 ? 2.859 -29.641 3.271 1 66.06 246 SER A O 1
ATOM 1911 N N . CYS A 1 247 ? 2.822 -28.266 1.576 1 57.56 247 CYS A N 1
ATOM 1912 C CA . CYS A 1 247 ? 1.389 -28.016 1.672 1 57.56 247 CYS A CA 1
ATOM 1913 C C . CYS A 1 247 ? 0.594 -29.266 1.303 1 57.56 247 CYS A C 1
ATOM 1915 O O . CYS A 1 247 ? -0.519 -29.469 1.792 1 57.56 247 CYS A O 1
ATOM 1917 N N . GLY A 1 248 ? 1.031 -30.109 0.355 1 45.69 248 GLY A N 1
ATOM 1918 C CA . GLY A 1 248 ? 0.404 -31.359 -0.038 1 45.69 248 GLY A CA 1
ATOM 1919 C C . GLY A 1 248 ? 0.367 -32.375 1.08 1 45.69 248 GLY A C 1
ATOM 1920 O O . GLY A 1 248 ? -0.574 -33.188 1.174 1 45.69 248 GLY A O 1
ATOM 1921 N N . ASP A 1 249 ? 1.45 -32.438 1.858 1 42.69 249 ASP A N 1
ATOM 1922 C CA . ASP A 1 249 ? 1.425 -33.469 2.902 1 42.69 249 ASP A CA 1
ATOM 1923 C C . ASP A 1 249 ? 0.435 -33.094 4.004 1 42.69 249 ASP A C 1
ATOM 1925 O O . ASP A 1 249 ? 0.151 -33.906 4.887 1 42.69 249 ASP A O 1
ATOM 1929 N N . MET A 1 250 ? 0.069 -31.969 4.031 1 36.31 250 MET A N 1
ATOM 1930 C CA . MET A 1 250 ? -0.892 -31.641 5.082 1 36.31 250 MET A CA 1
ATOM 1931 C C . MET A 1 250 ? -2.32 -31.891 4.609 1 36.31 250 MET A C 1
ATOM 1933 O O . MET A 1 250 ? -3.277 -31.609 5.336 1 36.31 250 MET A O 1
ATOM 1937 N N . THR A 1 251 ? -2.602 -32 3.303 1 31.83 251 THR A N 1
ATOM 1938 C CA . THR A 1 251 ? -3.92 -32.5 2.916 1 31.83 251 THR A CA 1
ATOM 1939 C C . THR A 1 251 ? -3.986 -34.031 3.018 1 31.83 251 THR A C 1
ATOM 1941 O O . THR A 1 251 ? -2.988 -34.719 2.785 1 31.83 251 THR A O 1
ATOM 1944 N N . MET B 1 1 ? 4.316 27.203 12.898 1 90.06 1 MET B N 1
ATOM 1945 C CA . MET B 1 1 ? 3.35 26.562 12.008 1 90.06 1 MET B CA 1
ATOM 1946 C C . MET B 1 1 ? 3.275 25.062 12.273 1 90.06 1 MET B C 1
ATOM 1948 O O . MET B 1 1 ? 4.281 24.438 12.609 1 90.06 1 MET B O 1
ATOM 1952 N N . LYS B 1 2 ? 2.043 24.547 12.336 1 95.5 2 LYS B N 1
ATOM 1953 C CA . LYS B 1 2 ? 1.815 23.109 12.555 1 95.5 2 LYS B CA 1
ATOM 1954 C C . LYS B 1 2 ? 1.33 22.438 11.273 1 95.5 2 LYS B C 1
ATOM 1956 O O . LYS B 1 2 ? 0.834 23.094 10.367 1 95.5 2 LYS B O 1
ATOM 1961 N N . GLY B 1 3 ? 1.648 21.203 11.133 1 96.88 3 GLY B N 1
ATOM 1962 C CA . GLY B 1 3 ? 1.191 20.453 9.969 1 96.88 3 GLY B CA 1
ATOM 1963 C C . GLY B 1 3 ? 0.729 19.047 10.312 1 96.88 3 GLY B C 1
ATOM 1964 O O . GLY B 1 3 ? 1.27 18.422 11.219 1 96.88 3 GLY B O 1
ATOM 1965 N N . VAL B 1 4 ? -0.26 18.609 9.578 1 97.44 4 VAL B N 1
ATOM 1966 C CA . VAL B 1 4 ? -0.753 17.25 9.719 1 97.44 4 VAL B CA 1
ATOM 1967 C C . VAL B 1 4 ? -0.851 16.594 8.344 1 97.44 4 VAL B C 1
ATOM 1969 O O . VAL B 1 4 ? -1.552 17.078 7.461 1 97.44 4 VAL B O 1
ATOM 1972 N N . ILE B 1 5 ? -0.151 15.516 8.195 1 98.06 5 ILE B N 1
ATOM 1973 C CA . ILE B 1 5 ? -0.251 14.719 6.98 1 98.06 5 ILE B CA 1
ATOM 1974 C C . ILE B 1 5 ? -1.332 13.648 7.152 1 98.06 5 ILE B C 1
ATOM 1976 O O . ILE B 1 5 ? -1.333 12.914 8.141 1 98.06 5 ILE B O 1
ATOM 1980 N N . VAL B 1 6 ? -2.207 13.609 6.172 1 98.19 6 VAL B N 1
ATOM 1981 C CA . VAL B 1 6 ? -3.305 12.648 6.25 1 98.19 6 VAL B CA 1
ATOM 1982 C C . VAL B 1 6 ? -2.977 11.414 5.406 1 98.19 6 VAL B C 1
ATOM 1984 O O . VAL B 1 6 ? -2.881 11.508 4.184 1 98.19 6 VAL B O 1
ATOM 1987 N N . LEU B 1 7 ? -2.859 10.289 6.105 1 97.06 7 LEU B N 1
ATOM 1988 C CA . LEU B 1 7 ? -2.49 9.031 5.473 1 97.06 7 LEU B CA 1
ATOM 1989 C C . LEU B 1 7 ? -3.613 8.008 5.598 1 97.06 7 LEU B C 1
ATOM 1991 O O . LEU B 1 7 ? -4.492 8.148 6.449 1 97.06 7 LEU B O 1
ATOM 1995 N N . GLY B 1 8 ? -3.551 6.992 4.734 1 94.75 8 GLY B N 1
ATOM 1996 C CA . GLY B 1 8 ? -4.527 5.914 4.711 1 94.75 8 GLY B CA 1
ATOM 1997 C C . GLY B 1 8 ? -4.605 5.215 3.367 1 94.75 8 GLY B C 1
ATOM 1998 O O . GLY B 1 8 ? -4.125 5.734 2.359 1 94.75 8 GLY B O 1
ATOM 1999 N N . THR B 1 9 ? -5.23 4.066 3.406 1 91.75 9 THR B N 1
ATOM 2000 C CA . THR B 1 9 ? -5.395 3.314 2.168 1 91.75 9 THR B CA 1
ATOM 2001 C C . THR B 1 9 ? -6.434 3.975 1.267 1 91.75 9 THR B C 1
ATOM 2003 O O . THR B 1 9 ? -7.133 4.898 1.69 1 91.75 9 THR B O 1
ATOM 2006 N N . ALA B 1 10 ? -6.492 3.453 0.034 1 90.06 10 ALA B N 1
ATOM 2007 C CA . ALA B 1 10 ? -7.465 3.994 -0.915 1 90.06 10 ALA B CA 1
ATOM 2008 C C . ALA B 1 10 ? -8.891 3.83 -0.395 1 90.06 10 ALA B C 1
ATOM 2010 O O . ALA B 1 10 ? -9.281 2.744 0.039 1 90.06 10 ALA B O 1
ATOM 2011 N N . GLY B 1 11 ? -9.617 4.875 -0.322 1 87.62 11 GLY B N 1
ATOM 2012 C CA . GLY B 1 11 ? -11.008 4.812 0.099 1 87.62 11 GLY B CA 1
ATOM 2013 C C . GLY B 1 11 ? -11.188 5.02 1.592 1 87.62 11 GLY B C 1
ATOM 2014 O O . GLY B 1 11 ? -12.312 5.023 2.09 1 87.62 11 GLY B O 1
ATOM 2015 N N . SER B 1 12 ? -10.102 5.258 2.312 1 91.81 12 SER B N 1
ATOM 2016 C CA . SER B 1 12 ? -10.188 5.355 3.768 1 91.81 12 SER B CA 1
ATOM 2017 C C . SER B 1 12 ? -10.828 6.668 4.199 1 91.81 12 SER B C 1
ATOM 2019 O O . SER B 1 12 ? -11.234 6.816 5.352 1 91.81 12 SER B O 1
ATOM 2021 N N . GLY B 1 13 ? -10.805 7.73 3.311 1 94.31 13 GLY B N 1
ATOM 2022 C CA . GLY B 1 13 ? -11.469 8.984 3.637 1 94.31 13 GLY B CA 1
ATOM 2023 C C . GLY B 1 13 ? -10.508 10.141 3.805 1 94.31 13 GLY B C 1
ATOM 2024 O O . GLY B 1 13 ? -10.859 11.156 4.41 1 94.31 13 GLY B O 1
ATOM 2025 N N . LYS B 1 14 ? -9.32 10.031 3.25 1 96.88 14 LYS B N 1
ATOM 2026 C CA . LYS B 1 14 ? -8.289 11.047 3.404 1 96.88 14 LYS B CA 1
ATOM 2027 C C . LYS B 1 14 ? -8.797 12.414 2.955 1 96.88 14 LYS B C 1
ATOM 2029 O O . LYS B 1 14 ? -8.664 13.398 3.682 1 96.88 14 LYS B O 1
ATOM 2034 N N . THR B 1 15 ? -9.391 12.445 1.753 1 97.12 15 THR B N 1
ATOM 2035 C CA . THR B 1 15 ? -9.836 13.703 1.154 1 97.12 15 THR B CA 1
ATOM 2036 C C . THR B 1 15 ? -11.008 14.289 1.941 1 97.12 15 THR B C 1
ATOM 2038 O O . THR B 1 15 ? -11.047 15.492 2.197 1 97.12 15 THR B O 1
ATOM 2041 N N . THR B 1 16 ? -11.93 13.461 2.324 1 97.12 16 THR B N 1
ATOM 2042 C CA . THR B 1 16 ? -13.062 13.898 3.129 1 97.12 16 THR B CA 1
ATOM 2043 C C . THR B 1 16 ? -12.602 14.43 4.48 1 97.12 16 THR B C 1
ATOM 2045 O O . THR B 1 16 ? -13.07 15.469 4.945 1 97.12 16 THR B O 1
ATOM 2048 N N . PHE B 1 17 ? -11.672 13.75 5.105 1 98.25 17 PHE B N 1
ATOM 2049 C CA . PHE B 1 17 ? -11.125 14.195 6.387 1 98.25 17 PHE B CA 1
ATOM 2050 C C . PHE B 1 17 ? -10.453 15.555 6.246 1 98.25 17 PHE B C 1
ATOM 2052 O O . PHE B 1 17 ? -10.688 16.453 7.051 1 98.25 17 PHE B O 1
ATOM 2059 N N . THR B 1 18 ? -9.609 15.695 5.234 1 98.56 18 THR B N 1
ATOM 2060 C CA . THR B 1 18 ? -8.891 16.938 5.012 1 98.56 18 THR B CA 1
ATOM 2061 C C . THR B 1 18 ? -9.859 18.109 4.859 1 98.56 18 THR B C 1
ATOM 2063 O O . THR B 1 18 ? -9.688 19.156 5.488 1 98.56 18 THR B O 1
ATOM 2066 N N . ALA B 1 19 ? -10.883 17.906 4.109 1 98.31 19 ALA B N 1
ATOM 2067 C CA . ALA B 1 19 ? -11.883 18.938 3.869 1 98.31 19 ALA B CA 1
ATOM 2068 C C . ALA B 1 19 ? -12.625 19.312 5.152 1 98.31 19 ALA B C 1
ATOM 2070 O O . ALA B 1 19 ? -12.625 20.469 5.566 1 98.31 19 ALA B O 1
ATOM 2071 N N . ASN B 1 20 ? -13.148 18.281 5.793 1 98.06 20 ASN B N 1
ATOM 2072 C CA . ASN B 1 20 ? -14.086 18.531 6.883 1 98.06 20 ASN B CA 1
ATOM 2073 C C . ASN B 1 20 ? -13.359 18.891 8.18 1 98.06 20 ASN B C 1
ATOM 2075 O O . ASN B 1 20 ? -13.875 19.656 8.992 1 98.06 20 ASN B O 1
ATOM 2079 N N . PHE B 1 21 ? -12.18 18.328 8.391 1 97.81 21 PHE B N 1
ATOM 2080 C CA . PHE B 1 21 ? -11.406 18.703 9.57 1 97.81 21 PHE B CA 1
ATOM 2081 C C . PHE B 1 21 ? -10.93 20.156 9.469 1 97.81 21 PHE B C 1
ATOM 2083 O O . PHE B 1 21 ? -10.938 20.891 10.453 1 97.81 21 PHE B O 1
ATOM 2090 N N . SER B 1 22 ? -10.469 20.562 8.289 1 96.19 22 SER B N 1
ATOM 2091 C CA . SER B 1 22 ? -10.094 21.953 8.078 1 96.19 22 SER B CA 1
ATOM 2092 C C . SER B 1 22 ? -11.266 22.891 8.352 1 96.19 22 SER B C 1
ATOM 2094 O O . SER B 1 22 ? -11.109 23.906 9.047 1 96.19 22 SER B O 1
ATOM 2096 N N . ARG B 1 23 ? -12.406 22.547 7.809 1 94.69 23 ARG B N 1
ATOM 2097 C CA . ARG B 1 23 ? -13.609 23.328 8.047 1 94.69 23 ARG B CA 1
ATOM 2098 C C . ARG B 1 23 ? -13.945 23.391 9.531 1 94.69 23 ARG B C 1
ATOM 2100 O O . ARG B 1 23 ? -14.305 24.453 10.047 1 94.69 23 ARG B O 1
ATOM 2107 N N . TRP B 1 24 ? -13.852 22.281 10.117 1 95.5 24 TRP B N 1
ATOM 2108 C CA . TRP B 1 24 ? -14.148 22.172 11.547 1 95.5 24 TRP B CA 1
ATOM 2109 C C . TRP B 1 24 ? -13.211 23.062 12.359 1 95.5 24 TRP B C 1
ATOM 2111 O O . TRP B 1 24 ? -13.641 23.766 13.273 1 95.5 24 TRP B O 1
ATOM 2121 N N . LEU B 1 25 ? -11.969 23.031 12.094 1 94.38 25 LEU B N 1
ATOM 2122 C CA . LEU B 1 25 ? -10.977 23.844 12.789 1 94.38 25 LEU B CA 1
ATOM 2123 C C . LEU B 1 25 ? -11.258 25.328 12.594 1 94.38 25 LEU B C 1
ATOM 2125 O O . LEU B 1 25 ? -11.242 26.109 13.555 1 94.38 25 LEU B O 1
ATOM 2129 N N . ASN B 1 26 ? -11.5 25.719 11.391 1 91.31 26 ASN B N 1
ATOM 2130 C CA . ASN B 1 26 ? -11.758 27.109 11.07 1 91.31 26 ASN B CA 1
ATOM 2131 C C . ASN B 1 26 ? -13.023 27.625 11.758 1 91.31 26 ASN B C 1
ATOM 2133 O O . ASN B 1 26 ? -13.102 28.781 12.148 1 91.31 26 ASN B O 1
ATOM 2137 N N . GLY B 1 27 ? -13.961 26.828 11.844 1 89.5 27 GLY B N 1
ATOM 2138 C CA . GLY B 1 27 ? -15.242 27.219 12.414 1 89.5 27 GLY B CA 1
ATOM 2139 C C . GLY B 1 27 ? -15.242 27.234 13.93 1 89.5 27 GLY B C 1
ATOM 2140 O O . GLY B 1 27 ? -15.953 28.031 14.555 1 89.5 27 GLY B O 1
ATOM 2141 N N . ASN B 1 28 ? -14.508 26.391 14.594 1 84.5 28 ASN B N 1
ATOM 2142 C CA . ASN B 1 28 ? -14.664 26.172 16.031 1 84.5 28 ASN B CA 1
ATOM 2143 C C . ASN B 1 28 ? -13.547 26.859 16.812 1 84.5 28 ASN B C 1
ATOM 2145 O O . ASN B 1 28 ? -13.734 27.219 17.984 1 84.5 28 ASN B O 1
ATOM 2149 N N . PHE B 1 29 ? -12.336 27.031 16.344 1 79.06 29 PHE B N 1
ATOM 2150 C CA . PHE B 1 29 ? -11.219 27.469 17.172 1 79.06 29 PHE B CA 1
ATOM 2151 C C . PHE B 1 29 ? -10.555 28.703 16.594 1 79.06 29 PHE B C 1
ATOM 2153 O O . PHE B 1 29 ? -9.531 29.156 17.094 1 79.06 29 PHE B O 1
ATOM 2160 N N . LEU B 1 30 ? -11.062 29.281 15.68 1 79.38 30 LEU B N 1
ATOM 2161 C CA . LEU B 1 30 ? -10.445 30.422 15.008 1 79.38 30 LEU B CA 1
ATOM 2162 C C . LEU B 1 30 ? -9.008 30.094 14.602 1 79.38 30 LEU B C 1
ATOM 2164 O O . LEU B 1 30 ? -8.117 30.938 14.742 1 79.38 30 LEU B O 1
ATOM 2168 N N . ILE B 1 31 ? -8.695 28.875 14.547 1 85.56 31 ILE B N 1
ATOM 2169 C CA . ILE B 1 31 ? -7.43 28.422 13.977 1 85.56 31 ILE B CA 1
ATOM 2170 C C . ILE B 1 31 ? -7.5 28.484 12.453 1 85.56 31 ILE B C 1
ATOM 2172 O O . ILE B 1 31 ? -8.406 27.922 11.844 1 85.56 31 ILE B O 1
ATOM 2176 N N . LYS B 1 32 ? -6.648 29.281 11.953 1 93.5 32 LYS B N 1
ATOM 2177 C CA . LYS B 1 32 ? -6.594 29.359 10.492 1 93.5 32 LYS B CA 1
ATOM 2178 C C . LYS B 1 32 ? -5.926 28.125 9.906 1 93.5 32 LYS B C 1
ATOM 2180 O O . LYS B 1 32 ? -4.699 27.984 9.961 1 93.5 32 LYS B O 1
ATOM 2185 N N . SER B 1 33 ? -6.754 27.234 9.359 1 95.5 33 SER B N 1
ATOM 2186 C CA . SER B 1 33 ? -6.238 26.016 8.758 1 95.5 33 SER B CA 1
ATOM 2187 C C . SER B 1 33 ? -6.191 26.109 7.242 1 95.5 33 SER B C 1
ATOM 2189 O O . SER B 1 33 ? -7.086 26.703 6.625 1 95.5 33 SER B O 1
ATOM 2191 N N . CYS B 1 34 ? -5.156 25.594 6.637 1 96.88 34 CYS B N 1
ATOM 2192 C CA . CYS B 1 34 ? -4.984 25.547 5.191 1 96.88 34 CYS B CA 1
ATOM 2193 C C . CYS B 1 34 ? -5 24.109 4.691 1 96.88 34 CYS B C 1
ATOM 2195 O O . CYS B 1 34 ? -4.055 23.344 4.93 1 96.88 34 CYS B O 1
ATOM 2197 N N . PRO B 1 35 ? -6.082 23.656 4.051 1 98.31 35 PRO B N 1
ATOM 2198 C CA . PRO B 1 35 ? -6.039 22.359 3.379 1 98.31 35 PRO B CA 1
ATOM 2199 C C . PRO B 1 35 ? -5.129 22.359 2.152 1 98.31 35 PRO B C 1
ATOM 2201 O O . PRO B 1 35 ? -5.141 23.312 1.369 1 98.31 35 PRO B O 1
ATOM 2204 N N . VAL B 1 36 ? -4.316 21.375 2.023 1 98.62 36 VAL B N 1
ATOM 2205 C CA . VAL B 1 36 ? -3.326 21.219 0.963 1 98.62 36 VAL B CA 1
ATOM 2206 C C . VAL B 1 36 ? -3.574 19.922 0.201 1 98.62 36 VAL B C 1
ATOM 2208 O O . VAL B 1 36 ? -3.793 18.875 0.809 1 98.62 36 VAL B O 1
ATOM 2211 N N . ASN B 1 37 ? -3.574 19.984 -1.08 1 98.56 37 ASN B N 1
ATOM 2212 C CA . ASN B 1 37 ? -3.674 18.781 -1.898 1 98.56 37 ASN B CA 1
ATOM 2213 C C . ASN B 1 37 ? -2.316 18.375 -2.463 1 98.56 37 ASN B C 1
ATOM 2215 O O . ASN B 1 37 ? -1.749 19.094 -3.297 1 98.56 37 ASN B O 1
ATOM 2219 N N . LEU B 1 38 ? -1.82 17.266 -2.018 1 98.31 38 LEU B N 1
ATOM 2220 C CA . LEU B 1 38 ? -0.585 16.719 -2.566 1 98.31 38 LEU B CA 1
ATOM 2221 C C . LEU B 1 38 ? -0.868 15.469 -3.391 1 98.31 38 LEU B C 1
ATOM 2223 O O . LEU B 1 38 ? 0.044 14.688 -3.674 1 98.31 38 LEU B O 1
ATOM 2227 N N . ASP B 1 39 ? -2.121 15.203 -3.732 1 97.19 39 ASP B N 1
ATOM 2228 C CA . ASP B 1 39 ? -2.496 14.125 -4.641 1 97.19 39 ASP B CA 1
ATOM 2229 C C . ASP B 1 39 ? -2.533 14.617 -6.086 1 97.19 39 ASP B C 1
ATOM 2231 O O . ASP B 1 39 ? -3.516 15.227 -6.516 1 97.19 39 ASP B O 1
ATOM 2235 N N . PRO B 1 40 ? -1.543 14.258 -6.859 1 97.31 40 PRO B N 1
ATOM 2236 C CA . PRO B 1 40 ? -1.515 14.711 -8.25 1 97.31 40 PRO B CA 1
ATOM 2237 C C . PRO B 1 40 ? -2.555 14.008 -9.125 1 97.31 40 PRO B C 1
ATOM 2239 O O . PRO B 1 40 ? -2.768 14.398 -10.273 1 97.31 40 PRO B O 1
ATOM 2242 N N . GLY B 1 41 ? -3.188 12.969 -8.594 1 94.75 41 GLY B N 1
ATOM 2243 C CA . GLY B 1 41 ? -4.18 12.219 -9.352 1 94.75 41 GLY B CA 1
ATOM 2244 C C . GLY B 1 41 ? -5.605 12.562 -8.961 1 94.75 41 GLY B C 1
ATOM 2245 O O . GLY B 1 41 ? -6.551 11.93 -9.438 1 94.75 41 GLY B O 1
ATOM 2246 N N . ALA B 1 42 ? -5.77 13.547 -8.078 1 94.31 42 ALA B N 1
ATOM 2247 C CA . ALA B 1 42 ? -7.113 13.93 -7.645 1 94.31 42 ALA B CA 1
ATOM 2248 C C . ALA B 1 42 ? -7.918 14.516 -8.797 1 94.31 42 ALA B C 1
ATOM 2250 O O . ALA B 1 42 ? -7.434 15.398 -9.516 1 94.31 42 ALA B O 1
ATOM 2251 N N . SER B 1 43 ? -9.102 14.008 -9.039 1 90.5 43 SER B N 1
ATOM 2252 C CA . SER B 1 43 ? -9.945 14.539 -10.109 1 90.5 43 SER B CA 1
ATOM 2253 C C . SER B 1 43 ? -10.734 15.758 -9.641 1 90.5 43 SER B C 1
ATOM 2255 O O . SER B 1 43 ? -10.805 16.766 -10.344 1 90.5 43 SER B O 1
ATOM 2257 N N . SER B 1 44 ? -11.336 15.609 -8.5 1 91.88 44 SER B N 1
ATOM 2258 C CA . SER B 1 44 ? -12.078 16.688 -7.855 1 91.88 44 SER B CA 1
ATOM 2259 C C . SER B 1 44 ? -11.828 16.719 -6.352 1 91.88 44 SER B C 1
ATOM 2261 O O . SER B 1 44 ? -11.461 15.695 -5.762 1 91.88 44 SER B O 1
ATOM 2263 N N . LEU B 1 45 ? -11.914 17.922 -5.848 1 95.88 45 LEU B N 1
ATOM 2264 C CA . LEU B 1 45 ? -11.711 18.094 -4.414 1 95.88 45 LEU B CA 1
ATOM 2265 C C . LEU B 1 45 ? -12.945 18.703 -3.762 1 95.88 45 LEU B C 1
ATOM 2267 O O . LEU B 1 45 ? -13.539 19.641 -4.316 1 95.88 45 LEU B O 1
ATOM 2271 N N . PRO B 1 46 ? -13.344 18.25 -2.637 1 96.94 46 PRO B N 1
ATOM 2272 C CA . PRO B 1 46 ? -14.469 18.828 -1.91 1 96.94 46 PRO B CA 1
ATOM 2273 C C . PRO B 1 46 ? -14.055 20.031 -1.052 1 96.94 46 PRO B C 1
ATOM 2275 O O . PRO B 1 46 ? -14.719 20.344 -0.06 1 96.94 46 PRO B O 1
ATOM 2278 N N . TYR B 1 47 ? -12.906 20.641 -1.299 1 97.69 47 TYR B N 1
ATOM 2279 C CA . TYR B 1 47 ? -12.383 21.812 -0.623 1 97.69 47 TYR B CA 1
ATOM 2280 C C . TYR B 1 47 ? -11.539 22.656 -1.575 1 97.69 47 TYR B C 1
ATOM 2282 O O . TYR B 1 47 ? -11.117 22.172 -2.629 1 97.69 47 TYR B O 1
ATOM 2290 N N . GLU B 1 48 ? -11.43 23.906 -1.286 1 97.12 48 GLU B N 1
ATOM 2291 C CA . GLU B 1 48 ? -10.5 24.766 -2.01 1 97.12 48 GLU B CA 1
ATOM 2292 C C . GLU B 1 48 ? -9.102 24.703 -1.405 1 97.12 48 GLU B C 1
ATOM 2294 O O . GLU B 1 48 ? -8.859 25.234 -0.32 1 97.12 48 GLU B O 1
ATOM 2299 N N . PRO B 1 49 ? -8.219 24.109 -2.1 1 98.31 49 PRO B N 1
ATOM 2300 C CA . PRO B 1 49 ? -6.891 23.953 -1.51 1 98.31 49 PRO B CA 1
ATOM 2301 C C . PRO B 1 49 ? -6.094 25.25 -1.489 1 98.31 49 PRO B C 1
ATOM 2303 O O . PRO B 1 49 ? -6.176 26.047 -2.432 1 98.31 49 PRO B O 1
ATOM 2306 N N . SER B 1 50 ? -5.422 25.484 -0.402 1 98.12 50 SER B N 1
ATOM 2307 C CA . SER B 1 50 ? -4.492 26.609 -0.307 1 98.12 50 SER B CA 1
ATOM 2308 C C . SER B 1 50 ? -3.254 26.375 -1.163 1 98.12 50 SER B C 1
ATOM 2310 O O . SER B 1 50 ? -2.555 27.328 -1.526 1 98.12 50 SER B O 1
ATOM 2312 N N . TYR B 1 51 ? -2.957 25.172 -1.443 1 98.5 51 TYR B N 1
ATOM 2313 C CA . TYR B 1 51 ? -1.933 24.703 -2.365 1 98.5 51 TYR B CA 1
ATOM 2314 C C . TYR B 1 51 ? -2.383 23.422 -3.072 1 98.5 51 TYR B C 1
ATOM 2316 O O . TYR B 1 51 ? -2.898 22.5 -2.436 1 98.5 51 TYR B O 1
ATOM 2324 N N . ASP B 1 52 ? -2.225 23.422 -4.355 1 98.44 52 ASP B N 1
ATOM 2325 C CA . ASP B 1 52 ? -2.643 22.297 -5.164 1 98.44 52 ASP B CA 1
ATOM 2326 C C . ASP B 1 52 ? -1.497 21.797 -6.043 1 98.44 52 ASP B C 1
ATOM 2328 O O . ASP B 1 52 ? -1.107 22.453 -7.004 1 98.44 52 ASP B O 1
ATOM 2332 N N . ILE B 1 53 ? -1.037 20.609 -5.695 1 98.56 53 ILE B N 1
ATOM 2333 C CA . ILE B 1 53 ? 0.096 20.047 -6.426 1 98.56 53 ILE B CA 1
ATOM 2334 C C . ILE B 1 53 ? -0.26 19.906 -7.902 1 98.56 53 ILE B C 1
ATOM 2336 O O . ILE B 1 53 ? 0.621 19.922 -8.766 1 98.56 53 ILE B O 1
ATOM 2340 N N . ARG B 1 54 ? -1.529 19.859 -8.25 1 97.69 54 ARG B N 1
ATOM 2341 C CA . ARG B 1 54 ? -1.973 19.625 -9.625 1 97.69 54 ARG B CA 1
ATOM 2342 C C . ARG B 1 54 ? -1.636 20.828 -10.508 1 97.69 54 ARG B C 1
ATOM 2344 O O . ARG B 1 54 ? -1.624 20.703 -11.734 1 97.69 54 ARG B O 1
ATOM 2351 N N . ASP B 1 55 ? -1.388 21.922 -9.883 1 97.5 55 ASP B N 1
ATOM 2352 C CA . ASP B 1 55 ? -1.021 23.109 -10.633 1 97.5 55 ASP B CA 1
ATOM 2353 C C . ASP B 1 55 ? 0.356 22.953 -11.281 1 97.5 55 ASP B C 1
ATOM 2355 O O . ASP B 1 55 ? 0.667 23.625 -12.266 1 97.5 55 ASP B O 1
ATOM 2359 N N . ILE B 1 56 ? 1.183 22.062 -10.703 1 97.25 56 ILE B N 1
ATOM 2360 C CA . ILE B 1 56 ? 2.541 21.922 -11.219 1 97.25 56 ILE B CA 1
ATOM 2361 C C . ILE B 1 56 ? 2.768 20.5 -11.711 1 97.25 56 ILE B C 1
ATOM 2363 O O . ILE B 1 56 ? 3.572 20.266 -12.617 1 97.25 56 ILE B O 1
ATOM 2367 N N . ILE B 1 57 ? 2.182 19.547 -11.07 1 97.62 57 ILE B N 1
ATOM 2368 C CA . ILE B 1 57 ? 2.281 18.125 -11.43 1 97.62 57 ILE B CA 1
ATOM 2369 C C . ILE B 1 57 ? 0.897 17.484 -11.391 1 97.62 57 ILE B C 1
ATOM 2371 O O . ILE B 1 57 ? 0.28 17.406 -10.328 1 97.62 57 ILE B O 1
ATOM 2375 N N . SER B 1 58 ? 0.452 17.031 -12.492 1 96.62 58 SER B N 1
ATOM 2376 C CA . SER B 1 58 ? -0.842 16.359 -12.586 1 96.62 58 SER B CA 1
ATOM 2377 C C . SER B 1 58 ? -0.729 15.039 -13.336 1 96.62 58 SER B C 1
ATOM 2379 O O . SER B 1 58 ? -0.102 14.977 -14.398 1 96.62 58 SER B O 1
ATOM 2381 N N . VAL B 1 59 ? -1.326 13.992 -12.758 1 95.56 59 VAL B N 1
ATOM 2382 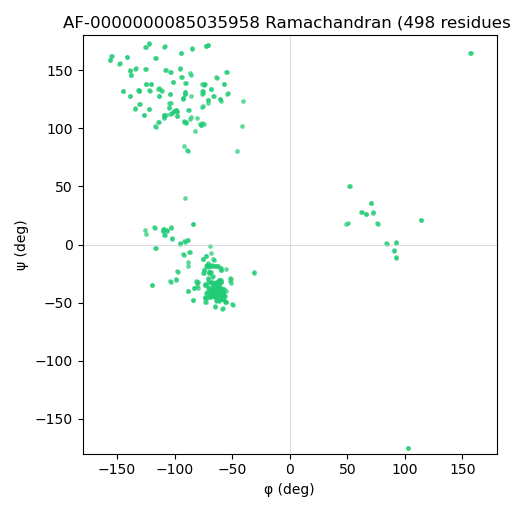C CA . VAL B 1 59 ? -1.283 12.664 -13.359 1 95.56 59 VAL B CA 1
ATOM 2383 C C . VAL B 1 59 ? -1.92 12.711 -14.75 1 95.56 59 VAL B C 1
ATOM 2385 O O . VAL B 1 59 ? -1.389 12.133 -15.703 1 95.56 59 VAL B O 1
ATOM 2388 N N . GLU B 1 60 ? -3.018 13.383 -14.844 1 93.06 60 GLU B N 1
ATOM 2389 C CA . GLU B 1 60 ? -3.715 13.5 -16.125 1 93.06 60 GLU B CA 1
ATOM 2390 C C . GLU B 1 60 ? -2.822 14.148 -17.172 1 93.06 60 GLU B C 1
ATOM 2392 O O . GLU B 1 60 ? -2.754 13.672 -18.312 1 93.06 60 GLU B O 1
ATOM 2397 N N . ASP B 1 61 ? -2.156 15.195 -16.812 1 95.44 61 ASP B N 1
ATOM 2398 C CA . ASP B 1 61 ? -1.265 15.891 -17.719 1 95.44 61 ASP B CA 1
ATOM 2399 C C . ASP B 1 61 ? -0.098 15 -18.141 1 95.44 61 ASP B C 1
ATOM 2401 O O . ASP B 1 61 ? 0.321 15.016 -19.297 1 95.44 61 ASP B O 1
ATOM 2405 N N . LEU B 1 62 ? 0.415 14.258 -17.172 1 96.81 62 LEU B N 1
ATOM 2406 C CA . LEU B 1 62 ? 1.539 13.367 -17.453 1 96.81 62 LEU B CA 1
ATOM 2407 C C . LEU B 1 62 ? 1.132 12.266 -18.422 1 96.81 62 LEU B C 1
ATOM 2409 O O . LEU B 1 62 ? 1.909 11.891 -19.297 1 96.81 62 LEU B O 1
ATOM 2413 N N . MET B 1 63 ? -0.083 11.742 -18.203 1 93.75 63 MET B N 1
ATOM 2414 C CA . MET B 1 63 ? -0.573 10.719 -19.125 1 93.75 63 MET B CA 1
ATOM 2415 C C . MET B 1 63 ? -0.625 11.258 -20.562 1 93.75 63 MET B C 1
ATOM 2417 O O . MET B 1 63 ? -0.218 10.57 -21.5 1 93.75 63 MET B O 1
ATOM 2421 N N . ARG B 1 64 ? -1.07 12.492 -20.734 1 93.56 64 ARG B N 1
ATOM 2422 C CA . ARG B 1 64 ? -1.234 13.109 -22.031 1 93.56 64 ARG B CA 1
ATOM 2423 C C . ARG B 1 64 ? 0.115 13.484 -22.641 1 93.56 64 ARG B C 1
ATOM 2425 O O . ARG B 1 64 ? 0.42 13.117 -23.781 1 93.56 64 ARG B O 1
ATOM 2432 N N . ARG B 1 65 ? 0.957 14.078 -21.891 1 96.12 65 ARG B N 1
ATOM 2433 C CA . ARG B 1 65 ? 2.186 14.68 -22.406 1 96.12 65 ARG B CA 1
ATOM 2434 C C . ARG B 1 65 ? 3.266 13.625 -22.609 1 96.12 65 ARG B C 1
ATOM 2436 O O . ARG B 1 65 ? 4.086 13.742 -23.531 1 96.12 65 ARG B O 1
ATOM 2443 N N . GLU B 1 66 ? 3.268 12.664 -21.703 1 95.56 66 GLU B N 1
ATOM 2444 C CA . GLU B 1 66 ? 4.344 11.68 -21.766 1 95.56 66 GLU B CA 1
ATOM 2445 C C . GLU B 1 66 ? 3.828 10.328 -22.234 1 95.56 66 GLU B C 1
ATOM 2447 O O . GLU B 1 66 ? 4.559 9.336 -22.219 1 95.56 66 GLU B O 1
ATOM 2452 N N . ASN B 1 67 ? 2.623 10.219 -22.656 1 92.94 67 ASN B N 1
ATOM 2453 C CA . ASN B 1 67 ? 1.995 9.016 -23.188 1 92.94 67 ASN B CA 1
ATOM 2454 C C . ASN B 1 67 ? 2.16 7.836 -22.219 1 92.94 67 ASN B C 1
ATOM 2456 O O . ASN B 1 67 ? 2.621 6.766 -22.625 1 92.94 67 ASN B O 1
ATOM 2460 N N . LEU B 1 68 ? 1.823 8.078 -21.016 1 93.06 68 LEU B N 1
ATOM 2461 C CA . LEU B 1 68 ? 1.923 7.066 -19.969 1 93.06 68 LEU B CA 1
ATOM 2462 C C . LEU B 1 68 ? 0.549 6.5 -19.625 1 93.06 68 LEU B C 1
ATOM 2464 O O . LEU B 1 68 ? -0.463 7.191 -19.75 1 93.06 68 LEU B O 1
ATOM 2468 N N . GLY B 1 69 ? 0.561 5.242 -19.25 1 90.31 69 GLY B N 1
ATOM 2469 C CA . GLY B 1 69 ? -0.631 4.711 -18.609 1 90.31 69 GLY B CA 1
ATOM 2470 C C . GLY B 1 69 ? -0.857 5.262 -17.203 1 90.31 69 GLY B C 1
ATOM 2471 O O . GLY B 1 69 ? 0.001 5.961 -16.672 1 90.31 69 GLY B O 1
ATOM 2472 N N . PRO B 1 70 ? -2.01 4.934 -16.656 1 90.06 70 PRO B N 1
ATOM 2473 C CA . PRO B 1 70 ? -2.355 5.469 -15.344 1 90.06 70 PRO B CA 1
ATOM 2474 C C . PRO B 1 70 ? -1.307 5.145 -14.281 1 90.06 70 PRO B C 1
ATOM 2476 O O . PRO B 1 70 ? -0.868 6.039 -13.547 1 90.06 70 PRO B O 1
ATOM 2479 N N . ASN B 1 71 ? -0.884 3.902 -14.164 1 90.06 71 ASN B N 1
ATOM 2480 C CA . ASN B 1 71 ? 0.091 3.508 -13.156 1 90.06 71 ASN B CA 1
ATOM 2481 C C . ASN B 1 71 ? 1.444 4.172 -13.391 1 90.06 71 ASN B C 1
ATOM 2483 O O . ASN B 1 71 ? 2.076 4.656 -12.453 1 90.06 71 ASN B O 1
ATOM 2487 N N . GLY B 1 72 ? 1.827 4.152 -14.602 1 90.81 72 GLY B N 1
ATOM 2488 C CA . GLY B 1 72 ? 3.076 4.812 -14.945 1 90.81 72 GLY B CA 1
ATOM 2489 C C . GLY B 1 72 ? 3.078 6.293 -14.625 1 90.81 72 GLY B C 1
ATOM 2490 O O . GLY B 1 72 ? 4.074 6.824 -14.125 1 90.81 72 GLY B O 1
ATOM 2491 N N . ALA B 1 73 ? 1.974 6.918 -14.875 1 93.94 73 ALA B N 1
ATOM 2492 C CA . ALA B 1 73 ? 1.843 8.352 -14.625 1 93.94 73 ALA B CA 1
ATOM 2493 C C . ALA B 1 73 ? 1.858 8.656 -13.133 1 93.94 73 ALA B C 1
ATOM 2495 O O . ALA B 1 73 ? 2.43 9.656 -12.703 1 93.94 73 ALA B O 1
ATOM 2496 N N . ILE B 1 74 ? 1.209 7.836 -12.344 1 93.38 74 ILE B N 1
ATOM 2497 C CA . ILE B 1 74 ? 1.171 8.016 -10.898 1 93.38 74 ILE B CA 1
ATOM 2498 C C . ILE B 1 74 ? 2.582 7.895 -10.328 1 93.38 74 ILE B C 1
ATOM 2500 O O . ILE B 1 74 ? 2.996 8.719 -9.508 1 93.38 74 ILE B O 1
ATOM 2504 N N . VAL B 1 75 ? 3.34 6.938 -10.797 1 92.81 75 VAL B N 1
ATOM 2505 C CA . VAL B 1 75 ? 4.711 6.73 -10.336 1 92.81 75 VAL B CA 1
ATOM 2506 C C . VAL B 1 75 ? 5.582 7.906 -10.781 1 92.81 75 VAL B C 1
ATOM 2508 O O . VAL B 1 75 ? 6.383 8.422 -9.992 1 92.81 75 VAL B O 1
ATOM 2511 N N . ARG B 1 76 ? 5.426 8.312 -12.023 1 95.81 76 ARG B N 1
ATOM 2512 C CA . ARG B 1 76 ? 6.164 9.453 -12.57 1 95.81 76 ARG B CA 1
ATOM 2513 C C . ARG B 1 76 ? 5.887 10.719 -11.766 1 95.81 76 ARG B C 1
ATOM 2515 O O . ARG B 1 76 ? 6.805 11.484 -11.477 1 95.81 76 ARG B O 1
ATOM 2522 N N . ALA B 1 77 ? 4.684 10.938 -11.453 1 97 77 ALA B N 1
ATOM 2523 C CA . ALA B 1 77 ? 4.305 12.094 -10.648 1 97 77 ALA B CA 1
ATOM 2524 C C . ALA B 1 77 ? 5.023 12.086 -9.297 1 97 77 ALA B C 1
ATOM 2526 O O . ALA B 1 77 ? 5.512 13.117 -8.844 1 97 77 ALA B O 1
ATOM 2527 N N . ALA B 1 78 ? 5.043 10.93 -8.656 1 95.62 78 ALA B N 1
ATOM 2528 C CA . ALA B 1 78 ? 5.719 10.797 -7.371 1 95.62 78 ALA B CA 1
ATOM 2529 C C . ALA B 1 78 ? 7.195 11.18 -7.484 1 95.62 78 ALA B C 1
ATOM 2531 O O . ALA B 1 78 ? 7.738 11.859 -6.609 1 95.62 78 ALA B O 1
ATOM 2532 N N . ASP B 1 79 ? 7.812 10.766 -8.547 1 94.81 79 ASP B N 1
ATOM 2533 C CA . ASP B 1 79 ? 9.219 11.094 -8.766 1 94.81 79 ASP B CA 1
ATOM 2534 C C . ASP B 1 79 ? 9.406 12.602 -8.945 1 94.81 79 ASP B C 1
ATOM 2536 O O . ASP B 1 79 ? 10.359 13.18 -8.422 1 94.81 79 ASP B O 1
ATOM 2540 N N . LEU B 1 80 ? 8.547 13.156 -9.695 1 97.44 80 LEU B N 1
ATOM 2541 C CA . LEU B 1 80 ? 8.633 14.594 -9.945 1 97.44 80 LEU B CA 1
ATOM 2542 C C . LEU B 1 80 ? 8.438 15.391 -8.656 1 97.44 80 LEU B C 1
ATOM 2544 O O . LEU B 1 80 ? 9.062 16.438 -8.469 1 97.44 80 LEU B O 1
ATOM 2548 N N . ILE B 1 81 ? 7.559 14.938 -7.801 1 97.19 81 ILE B N 1
ATOM 2549 C CA . ILE B 1 81 ? 7.324 15.602 -6.52 1 97.19 81 ILE B CA 1
ATOM 2550 C C . ILE B 1 81 ? 8.602 15.586 -5.691 1 97.19 81 ILE B C 1
ATOM 2552 O O . ILE B 1 81 ? 8.93 16.578 -5.027 1 97.19 81 ILE B O 1
ATOM 2556 N N . VAL B 1 82 ? 9.289 14.484 -5.695 1 95.88 82 VAL B N 1
ATOM 2557 C CA . VAL B 1 82 ? 10.562 14.414 -4.988 1 95.88 82 VAL B CA 1
ATOM 2558 C C . VAL B 1 82 ? 11.523 15.469 -5.539 1 95.88 82 VAL B C 1
ATOM 2560 O O . VAL B 1 82 ? 12.148 16.203 -4.777 1 95.88 82 VAL B O 1
ATOM 2563 N N . ASP B 1 83 ? 11.586 15.508 -6.824 1 96.81 83 ASP B N 1
ATOM 2564 C CA . ASP B 1 83 ? 12.5 16.422 -7.496 1 96.81 83 ASP B CA 1
ATOM 2565 C C . ASP B 1 83 ? 12.172 17.875 -7.145 1 96.81 83 ASP B C 1
ATOM 2567 O O . ASP B 1 83 ? 13.07 18.719 -7.062 1 96.81 83 ASP B O 1
ATOM 2571 N N . ARG B 1 84 ? 10.938 18.156 -6.926 1 96.88 84 ARG B N 1
ATOM 2572 C CA . ARG B 1 84 ? 10.492 19.516 -6.668 1 96.88 84 ARG B CA 1
ATOM 2573 C C . ARG B 1 84 ? 10.211 19.734 -5.184 1 96.88 84 ARG B C 1
ATOM 2575 O O . ARG B 1 84 ? 9.539 20.688 -4.809 1 96.88 84 ARG B O 1
ATOM 2582 N N . SER B 1 85 ? 10.656 18.859 -4.398 1 96.69 85 SER B N 1
ATOM 2583 C CA . SER B 1 85 ? 10.273 18.844 -2.99 1 96.69 85 SER B CA 1
ATOM 2584 C C . SER B 1 85 ? 10.656 20.141 -2.293 1 96.69 85 SER B C 1
ATOM 2586 O O . SER B 1 85 ? 9.914 20.656 -1.452 1 96.69 85 SER B O 1
ATOM 2588 N N . GLU B 1 86 ? 11.797 20.703 -2.621 1 96.06 86 GLU B N 1
ATOM 2589 C CA . GLU B 1 86 ? 12.227 21.938 -1.99 1 96.06 86 GLU B CA 1
ATOM 2590 C C . GLU B 1 86 ? 11.258 23.078 -2.307 1 96.06 86 GLU B C 1
ATOM 2592 O O . GLU B 1 86 ? 10.836 23.812 -1.408 1 96.06 86 GLU B O 1
ATOM 2597 N N . ASP B 1 87 ? 10.922 23.188 -3.568 1 97.31 87 ASP B N 1
ATOM 2598 C CA . ASP B 1 87 ? 10 24.234 -4.004 1 97.31 87 ASP B CA 1
ATOM 2599 C C . ASP B 1 87 ? 8.625 24.047 -3.369 1 97.31 87 ASP B C 1
ATOM 2601 O O . ASP B 1 87 ? 7.98 25.016 -2.971 1 97.31 87 ASP B O 1
ATOM 2605 N N . ILE B 1 88 ? 8.188 22.828 -3.305 1 97.69 88 ILE B N 1
ATOM 2606 C CA . ILE B 1 88 ? 6.883 22.516 -2.73 1 97.69 88 ILE B CA 1
ATOM 2607 C C . ILE B 1 88 ? 6.855 22.922 -1.259 1 97.69 88 ILE B C 1
ATOM 2609 O O . ILE B 1 88 ? 5.93 23.594 -0.813 1 97.69 88 ILE B O 1
ATOM 2613 N N . VAL B 1 89 ? 7.895 22.562 -0.542 1 97.44 89 VAL B N 1
ATOM 2614 C CA . VAL B 1 89 ? 7.953 22.828 0.891 1 97.44 89 VAL B CA 1
ATOM 2615 C C . VAL B 1 89 ? 8.039 24.344 1.131 1 97.44 89 VAL B C 1
ATOM 2617 O O . VAL B 1 89 ? 7.414 24.859 2.055 1 97.44 89 VAL B O 1
ATOM 2620 N N . GLU B 1 90 ? 8.797 25 0.327 1 97.44 90 GLU B N 1
ATOM 2621 C CA . GLU B 1 90 ? 8.875 26.453 0.434 1 97.44 90 GLU B CA 1
ATOM 2622 C C . GLU B 1 90 ? 7.504 27.094 0.245 1 97.44 90 GLU B C 1
ATOM 2624 O O . GLU B 1 90 ? 7.133 28 0.991 1 97.44 90 GLU B O 1
ATOM 2629 N N . SER B 1 91 ? 6.773 26.641 -0.743 1 97.62 91 SER B N 1
ATOM 2630 C CA . SER B 1 91 ? 5.43 27.156 -0.995 1 97.62 91 SER B CA 1
ATOM 2631 C C . SER B 1 91 ? 4.504 26.891 0.188 1 97.62 91 SER B C 1
ATOM 2633 O O . SER B 1 91 ? 3.732 27.766 0.586 1 97.62 91 SER B O 1
ATOM 2635 N N . LEU B 1 92 ? 4.625 25.719 0.755 1 97.69 92 LEU B N 1
ATOM 2636 C CA . LEU B 1 92 ? 3.756 25.328 1.86 1 97.69 92 LEU B CA 1
ATOM 2637 C C . LEU B 1 92 ? 4.074 26.141 3.113 1 97.69 92 LEU B C 1
ATOM 2639 O O . LEU B 1 92 ? 3.164 26.578 3.82 1 97.69 92 LEU B O 1
ATOM 2643 N N . THR B 1 93 ? 5.309 26.328 3.357 1 95.81 93 THR B N 1
ATOM 2644 C CA . THR B 1 93 ? 5.73 27 4.578 1 95.81 93 THR B CA 1
ATOM 2645 C C . THR B 1 93 ? 5.48 28.5 4.473 1 95.81 93 THR B C 1
ATOM 2647 O O . THR B 1 93 ? 5.539 29.219 5.477 1 95.81 93 THR B O 1
ATOM 2650 N N . SER B 1 94 ? 5.195 28.984 3.279 1 96.38 94 SER B N 1
ATOM 2651 C CA . SER B 1 94 ? 4.945 30.406 3.076 1 96.38 94 SER B CA 1
ATOM 2652 C C . SER B 1 94 ? 3.459 30.719 3.197 1 96.38 94 SER B C 1
ATOM 2654 O O . SER B 1 94 ? 3.07 31.891 3.199 1 96.38 94 SER B O 1
ATOM 2656 N N . LEU B 1 95 ? 2.645 29.719 3.277 1 96.62 95 LEU B N 1
ATOM 2657 C CA . LEU B 1 95 ? 1.211 29.938 3.414 1 96.62 95 LEU B CA 1
ATOM 2658 C C . LEU B 1 95 ? 0.899 30.656 4.727 1 96.62 95 LEU B C 1
ATOM 2660 O O . LEU B 1 95 ? 1.54 30.391 5.746 1 96.62 95 LEU B O 1
ATOM 2664 N N . ASP B 1 96 ? -0.04 31.516 4.727 1 94.62 96 ASP B N 1
ATOM 2665 C CA . ASP B 1 96 ? -0.463 32.25 5.918 1 94.62 96 ASP B CA 1
ATOM 2666 C C . ASP B 1 96 ? -1.54 31.469 6.68 1 94.62 96 ASP B C 1
ATOM 2668 O O . ASP B 1 96 ? -2.723 31.812 6.609 1 94.62 96 ASP B O 1
ATOM 2672 N N . CYS B 1 97 ? -1.175 30.531 7.438 1 94.62 97 CYS B N 1
ATOM 2673 C CA . CYS B 1 97 ? -2.104 29.75 8.242 1 94.62 97 CYS B CA 1
ATOM 2674 C C . CYS B 1 97 ? -1.404 29.156 9.461 1 94.62 97 CYS B C 1
ATOM 2676 O O . CYS B 1 97 ? -0.174 29.172 9.547 1 94.62 97 CYS B O 1
ATOM 2678 N N . ASP B 1 98 ? -2.15 28.75 10.438 1 94.31 98 ASP B N 1
ATOM 2679 C CA . ASP B 1 98 ? -1.648 28.172 11.68 1 94.31 98 ASP B CA 1
ATOM 2680 C C . ASP B 1 98 ? -1.354 26.688 11.508 1 94.31 98 ASP B C 1
ATOM 2682 O O . ASP B 1 98 ? -0.414 26.156 12.109 1 94.31 98 ASP B O 1
ATOM 2686 N N . THR B 1 99 ? -2.219 26.062 10.734 1 95.69 99 THR B N 1
ATOM 2687 C CA . THR B 1 99 ? -2.129 24.609 10.617 1 95.69 99 THR B CA 1
ATOM 2688 C C . THR B 1 99 ? -2.352 24.172 9.172 1 95.69 99 THR B C 1
ATOM 2690 O O . THR B 1 99 ? -3.33 24.578 8.539 1 95.69 99 THR B O 1
ATOM 2693 N N . LEU B 1 100 ? -1.419 23.391 8.695 1 97.81 100 LEU B N 1
ATOM 2694 C CA . LEU B 1 100 ? -1.596 22.75 7.395 1 97.81 100 LEU B CA 1
ATOM 2695 C C . LEU B 1 100 ? -2.252 21.391 7.547 1 97.81 100 LEU B C 1
ATOM 2697 O O . LEU B 1 100 ? -1.869 20.609 8.422 1 97.81 100 LEU B O 1
ATOM 2701 N N . ILE B 1 101 ? -3.264 21.109 6.797 1 98.31 101 ILE B N 1
ATOM 2702 C CA . ILE B 1 101 ? -3.842 19.781 6.648 1 98.31 101 ILE B CA 1
ATOM 2703 C C . ILE B 1 101 ? -3.527 19.234 5.258 1 98.31 101 ILE B C 1
ATOM 2705 O O . ILE B 1 101 ? -4.094 19.688 4.262 1 98.31 101 ILE B O 1
ATOM 2709 N N . ILE B 1 102 ? -2.719 18.234 5.184 1 98.62 102 ILE B N 1
ATOM 2710 C CA . ILE B 1 102 ? -2.107 17.844 3.914 1 98.62 102 ILE B CA 1
ATOM 2711 C C . ILE B 1 102 ? -2.711 16.531 3.428 1 98.62 102 ILE B C 1
ATOM 2713 O O . ILE B 1 102 ? -2.475 15.477 4.023 1 98.62 102 ILE B O 1
ATOM 2717 N N . ASP B 1 103 ? -3.471 16.641 2.402 1 98.31 103 ASP B N 1
ATOM 2718 C CA . ASP B 1 103 ? -4.043 15.484 1.71 1 98.31 103 ASP B CA 1
ATOM 2719 C C . ASP B 1 103 ? -2.992 14.781 0.853 1 98.31 103 ASP B C 1
ATOM 2721 O O . ASP B 1 103 ? -2.242 15.43 0.121 1 98.31 103 ASP B O 1
ATOM 2725 N N . THR B 1 104 ? -2.859 13.5 0.958 1 97.81 104 THR B N 1
ATOM 2726 C CA . THR B 1 104 ? -1.831 12.742 0.249 1 97.81 104 THR B CA 1
ATOM 2727 C C . THR B 1 104 ? -2.449 11.891 -0.856 1 97.81 104 THR B C 1
ATOM 2729 O O . THR B 1 104 ? -3.672 11.758 -0.934 1 97.81 104 THR B O 1
ATOM 2732 N N . PRO B 1 105 ? -1.614 11.32 -1.685 1 95.25 105 PRO B N 1
ATOM 2733 C CA . PRO B 1 105 ? -2.102 10.539 -2.824 1 95.25 105 PRO B CA 1
ATOM 2734 C C . PRO B 1 105 ? -3.055 9.422 -2.408 1 95.25 105 PRO B C 1
ATOM 2736 O O . PRO B 1 105 ? -2.893 8.836 -1.338 1 95.25 105 PRO B O 1
ATOM 2739 N N . GLY B 1 106 ? -3.984 9.172 -3.371 1 91.88 106 GLY B N 1
ATOM 2740 C CA . GLY B 1 106 ? -4.992 8.148 -3.137 1 91.88 106 GLY B CA 1
ATOM 2741 C C . GLY B 1 106 ? -4.406 6.836 -2.656 1 91.88 106 GLY B C 1
ATOM 2742 O O . GLY B 1 106 ? -4.844 6.289 -1.641 1 91.88 106 GLY B O 1
ATOM 2743 N N . GLN B 1 107 ? -3.479 6.359 -3.342 1 91.31 107 GLN B N 1
ATOM 2744 C CA . GLN B 1 107 ? -2.781 5.145 -2.924 1 91.31 107 GLN B CA 1
ATOM 2745 C C . GLN B 1 107 ? -1.609 5.477 -2.002 1 91.31 107 GLN B C 1
ATOM 2747 O O . GLN B 1 107 ? -0.646 6.121 -2.42 1 91.31 107 GLN B O 1
ATOM 2752 N N . MET B 1 108 ? -1.736 5.02 -0.833 1 94.5 108 MET B N 1
ATOM 2753 C CA . MET B 1 108 ? -0.783 5.375 0.215 1 94.5 108 MET B CA 1
ATOM 2754 C C . MET B 1 108 ? 0.624 4.914 -0.151 1 94.5 108 MET B C 1
ATOM 2756 O O . MET B 1 108 ? 1.604 5.586 0.172 1 94.5 108 MET B O 1
ATOM 2760 N N . GLU B 1 109 ? 0.721 3.801 -0.903 1 92.69 109 GLU B N 1
ATOM 2761 C CA . GLU B 1 109 ? 2.021 3.205 -1.195 1 92.69 109 GLU B CA 1
ATOM 2762 C C . GLU B 1 109 ? 2.889 4.152 -2.02 1 92.69 109 GLU B C 1
ATOM 2764 O O . GLU B 1 109 ? 4.109 4.184 -1.857 1 92.69 109 GLU B O 1
ATOM 2769 N N . ILE B 1 110 ? 2.238 4.969 -2.885 1 92.81 110 ILE B N 1
ATOM 2770 C CA . ILE B 1 110 ? 2.955 5.898 -3.752 1 92.81 110 ILE B CA 1
ATOM 2771 C C . ILE B 1 110 ? 3.645 6.965 -2.906 1 92.81 110 ILE B C 1
ATOM 2773 O O . ILE B 1 110 ? 4.73 7.438 -3.252 1 92.81 110 ILE B O 1
ATOM 2777 N N . PHE B 1 111 ? 3.062 7.328 -1.812 1 93.56 111 PHE B N 1
ATOM 2778 C CA . PHE B 1 111 ? 3.6 8.352 -0.924 1 93.56 111 PHE B CA 1
ATOM 2779 C C . PHE B 1 111 ? 4.551 7.738 0.098 1 93.56 111 PHE B C 1
ATOM 2781 O O . PHE B 1 111 ? 5.629 8.281 0.352 1 93.56 111 PHE B O 1
ATOM 2788 N N . ALA B 1 112 ? 4.242 6.633 0.609 1 91.5 112 ALA B N 1
ATOM 2789 C CA . ALA B 1 112 ? 4.898 6.148 1.818 1 91.5 112 ALA B CA 1
ATOM 2790 C C . ALA B 1 112 ? 6 5.148 1.479 1 91.5 112 ALA B C 1
ATOM 2792 O O . ALA B 1 112 ? 6.977 5.012 2.223 1 91.5 112 ALA B O 1
ATOM 2793 N N . PHE B 1 113 ? 5.883 4.41 0.412 1 88.12 113 PHE B N 1
ATOM 2794 C CA . PHE B 1 113 ? 6.824 3.326 0.161 1 88.12 113 PHE B CA 1
ATOM 2795 C C . PHE B 1 113 ? 7.785 3.693 -0.962 1 88.12 113 PHE B C 1
ATOM 2797 O O . PHE B 1 113 ? 8.461 2.824 -1.521 1 88.12 113 PHE B O 1
ATOM 2804 N N . ARG B 1 114 ? 7.766 4.895 -1.303 1 86.5 114 ARG B N 1
ATOM 2805 C CA . ARG B 1 114 ? 8.75 5.516 -2.184 1 86.5 114 ARG B CA 1
ATOM 2806 C C . ARG B 1 114 ? 9.438 6.691 -1.496 1 86.5 114 ARG B C 1
ATOM 2808 O O . ARG B 1 114 ? 9.023 7.113 -0.414 1 86.5 114 ARG B O 1
ATOM 2815 N N . PRO B 1 115 ? 10.508 7.258 -2.166 1 88.75 115 PRO B N 1
ATOM 2816 C CA . PRO B 1 115 ? 11.219 8.352 -1.498 1 88.75 115 PRO B CA 1
ATOM 2817 C C . PRO B 1 115 ? 10.359 9.594 -1.316 1 88.75 115 PRO B C 1
ATOM 2819 O O . PRO B 1 115 ? 10.703 10.477 -0.523 1 88.75 115 PRO B O 1
ATOM 2822 N N . THR B 1 116 ? 9.234 9.656 -1.975 1 92.94 116 THR B N 1
ATOM 2823 C CA . THR B 1 116 ? 8.406 10.859 -2.039 1 92.94 116 THR B CA 1
ATOM 2824 C C . THR B 1 116 ? 7.996 11.305 -0.638 1 92.94 116 THR B C 1
ATOM 2826 O O . THR B 1 116 ? 8.273 12.438 -0.242 1 92.94 116 THR B O 1
ATOM 2829 N N . GLY B 1 117 ? 7.402 10.438 0.105 1 94.88 117 GLY B N 1
ATOM 2830 C CA . GLY B 1 117 ? 6.898 10.789 1.423 1 94.88 117 GLY B CA 1
ATOM 2831 C C . GLY B 1 117 ? 7.996 11.172 2.398 1 94.88 117 GLY B C 1
ATOM 2832 O O . GLY B 1 117 ? 7.883 12.18 3.102 1 94.88 117 GLY B O 1
ATOM 2833 N N . ARG B 1 118 ? 9.031 10.406 2.422 1 91.94 118 ARG B N 1
ATOM 2834 C CA . ARG B 1 118 ? 10.125 10.656 3.359 1 91.94 118 ARG B CA 1
ATOM 2835 C C . ARG B 1 118 ? 10.805 11.992 3.07 1 91.94 118 ARG B C 1
ATOM 2837 O O . ARG B 1 118 ? 11.094 12.758 3.99 1 91.94 118 ARG B O 1
ATOM 2844 N N . ALA B 1 119 ? 11.07 12.227 1.827 1 94.12 119 ALA B N 1
ATOM 2845 C CA . ALA B 1 119 ? 11.719 13.469 1.428 1 94.12 119 ALA B CA 1
ATOM 2846 C C . ALA B 1 119 ? 10.883 14.68 1.838 1 94.12 119 ALA B C 1
ATOM 2848 O O . ALA B 1 119 ? 11.414 15.648 2.396 1 94.12 119 ALA B O 1
ATOM 2849 N N . LEU B 1 120 ? 9.633 14.609 1.636 1 96.62 120 LEU B N 1
ATOM 2850 C CA . LEU B 1 120 ? 8.75 15.727 1.97 1 96.62 120 LEU B CA 1
ATOM 2851 C C . LEU B 1 120 ? 8.648 15.898 3.48 1 96.62 120 LEU B C 1
ATOM 2853 O O . LEU B 1 120 ? 8.734 17.016 3.986 1 96.62 120 LEU B O 1
ATOM 2857 N N . CYS B 1 121 ? 8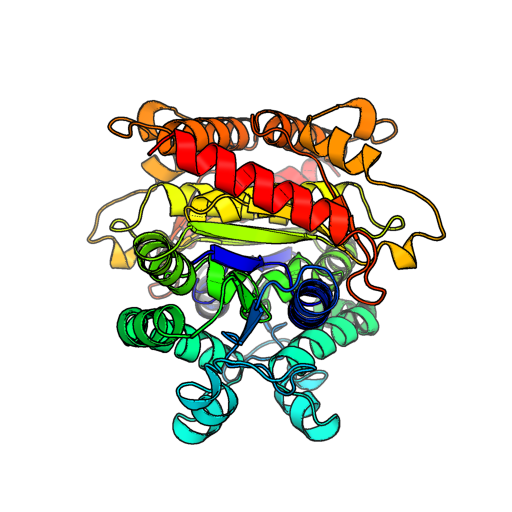.477 14.805 4.203 1 95.88 121 CYS B N 1
ATOM 2858 C CA . CYS B 1 121 ? 8.32 14.875 5.652 1 95.88 121 CYS B CA 1
ATOM 2859 C C . CYS B 1 121 ? 9.578 15.43 6.309 1 95.88 121 CYS B C 1
ATOM 2861 O O . CYS B 1 121 ? 9.492 16.266 7.215 1 95.88 121 CYS B O 1
ATOM 2863 N N . GLU B 1 122 ? 10.68 14.953 5.816 1 94.75 122 GLU B N 1
ATOM 2864 C CA . GLU B 1 122 ? 11.945 15.445 6.363 1 94.75 122 GLU B CA 1
ATOM 2865 C C . GLU B 1 122 ? 12.086 16.953 6.156 1 94.75 122 GLU B C 1
ATOM 2867 O O . GLU B 1 122 ? 12.469 17.672 7.078 1 94.75 122 GLU B O 1
ATOM 2872 N N . ARG B 1 123 ? 11.766 17.391 5.027 1 96.12 123 ARG B N 1
ATOM 2873 C CA . ARG B 1 123 ? 11.914 18.812 4.715 1 96.12 123 ARG B CA 1
ATOM 2874 C C . ARG B 1 123 ? 10.859 19.641 5.438 1 96.12 123 ARG B C 1
ATOM 2876 O O . ARG B 1 123 ? 11.164 20.719 5.957 1 96.12 123 ARG B O 1
ATOM 2883 N N . LEU B 1 124 ? 9.656 19.172 5.473 1 96.81 124 LEU B N 1
ATOM 2884 C CA . LEU B 1 124 ? 8.586 19.875 6.168 1 96.81 124 LEU B CA 1
ATOM 2885 C C . LEU B 1 124 ? 8.883 19.984 7.664 1 96.81 124 LEU B C 1
ATOM 2887 O O . LEU B 1 124 ? 8.602 21.016 8.289 1 96.81 124 LEU B O 1
ATOM 2891 N N . SER B 1 125 ? 9.438 18.953 8.219 1 94.88 125 SER B N 1
ATOM 2892 C CA . SER B 1 125 ? 9.688 18.891 9.648 1 94.88 125 SER B CA 1
ATOM 2893 C C . SER B 1 125 ? 10.742 19.906 10.07 1 94.88 125 SER B C 1
ATOM 2895 O O . SER B 1 125 ? 10.852 20.25 11.258 1 94.88 125 SER B O 1
ATOM 2897 N N . ARG B 1 126 ? 11.469 20.359 9.117 1 92.25 126 ARG B N 1
ATOM 2898 C CA . ARG B 1 126 ? 12.477 21.375 9.422 1 92.25 126 ARG B CA 1
ATOM 2899 C C . ARG B 1 126 ? 11.828 22.734 9.664 1 92.25 126 ARG B C 1
ATOM 2901 O O . ARG B 1 126 ? 12.367 23.578 10.391 1 92.25 126 ARG B O 1
ATOM 2908 N N . GLY B 1 127 ? 10.68 22.938 9.117 1 90.06 127 GLY B N 1
ATOM 2909 C CA . GLY B 1 127 ? 10.07 24.25 9.195 1 90.06 127 GLY B CA 1
ATOM 2910 C C . GLY B 1 127 ? 8.766 24.266 9.961 1 90.06 127 GLY B C 1
ATOM 2911 O O . GLY B 1 127 ? 8.164 25.312 10.164 1 90.06 127 GLY B O 1
ATOM 2912 N N . MET B 1 128 ? 8.328 23.125 10.398 1 94.25 128 MET B N 1
ATOM 2913 C CA . MET B 1 128 ? 7.059 23.078 11.125 1 94.25 128 MET B CA 1
ATOM 2914 C C . MET B 1 128 ? 7.004 21.844 12.023 1 94.25 128 MET B C 1
ATOM 2916 O O . MET B 1 128 ? 7.773 20.906 11.844 1 94.25 128 MET B O 1
ATOM 2920 N N . ARG B 1 129 ? 6.16 21.938 13 1 94.62 129 ARG B N 1
ATOM 2921 C CA . ARG B 1 129 ? 5.852 20.766 13.797 1 94.62 129 ARG B CA 1
ATOM 2922 C C . ARG B 1 129 ? 4.898 19.828 13.047 1 94.62 129 ARG B C 1
ATOM 2924 O O . ARG B 1 129 ? 3.688 20.062 13.023 1 94.62 129 ARG B O 1
ATOM 2931 N N . LEU B 1 130 ? 5.496 18.797 12.547 1 96.81 130 LEU B N 1
ATOM 2932 C CA . LEU B 1 130 ? 4.75 17.938 11.641 1 96.81 130 LEU B CA 1
ATOM 2933 C C . LEU B 1 130 ? 4.316 16.641 12.344 1 96.81 130 LEU B C 1
ATOM 2935 O O . LEU B 1 130 ? 5.117 16.016 13.031 1 96.81 130 LEU B O 1
ATOM 2939 N N . LEU B 1 131 ? 3.074 16.312 12.242 1 95.81 131 LEU B N 1
ATOM 2940 C CA . LEU B 1 131 ? 2.5 15.031 12.648 1 95.81 131 LEU B CA 1
ATOM 2941 C C . LEU B 1 131 ? 1.742 14.383 11.5 1 95.81 131 LEU B C 1
ATOM 2943 O O . LEU B 1 131 ? 1.609 14.969 10.422 1 95.81 131 LEU B O 1
ATOM 2947 N N . SER B 1 132 ? 1.376 13.148 11.727 1 96.06 132 SER B N 1
ATOM 2948 C CA . SER B 1 132 ? 0.537 12.484 10.734 1 96.06 132 SER B CA 1
ATOM 2949 C C . SER B 1 132 ? -0.629 11.75 11.398 1 96.06 132 SER B C 1
ATOM 2951 O O . SER B 1 132 ? -0.573 11.43 12.586 1 96.06 132 SER B O 1
ATOM 2953 N N . ILE B 1 133 ? -1.654 11.68 10.625 1 95.94 133 ILE B N 1
ATOM 2954 C CA . ILE B 1 133 ? -2.791 10.844 10.992 1 95.94 133 ILE B CA 1
ATOM 2955 C C . ILE B 1 133 ? -2.92 9.68 10.008 1 95.94 133 ILE B C 1
ATOM 2957 O O . ILE B 1 133 ? -2.711 9.852 8.805 1 95.94 133 ILE B O 1
ATOM 2961 N N . TYR B 1 134 ? -3.127 8.523 10.609 1 94.62 134 TYR B N 1
ATOM 2962 C CA . TYR B 1 134 ? -3.461 7.371 9.781 1 94.62 134 TYR B CA 1
ATOM 2963 C C . TYR B 1 134 ? -4.941 7.027 9.891 1 94.62 134 TYR B C 1
ATOM 2965 O O . TYR B 1 134 ? -5.418 6.668 10.969 1 94.62 134 TYR B O 1
ATOM 2973 N N . LEU B 1 135 ? -5.613 7.125 8.727 1 95.06 135 LEU B N 1
ATOM 2974 C CA . LEU B 1 135 ? -7.031 6.789 8.68 1 95.06 135 LEU B CA 1
ATOM 2975 C C . LEU B 1 135 ? -7.23 5.324 8.305 1 95.06 135 LEU B C 1
ATOM 2977 O O . LEU B 1 135 ? -7.031 4.941 7.152 1 95.06 135 LEU B O 1
ATOM 2981 N N . GLY B 1 136 ? -7.594 4.574 9.328 1 88.5 136 GLY B N 1
ATOM 2982 C CA . GLY B 1 136 ? -8.008 3.203 9.078 1 88.5 136 GLY B CA 1
ATOM 2983 C C . GLY B 1 136 ? -9.508 3.043 8.945 1 88.5 136 GLY B C 1
ATOM 2984 O O . GLY B 1 136 ? -10.266 3.887 9.422 1 88.5 136 GLY B O 1
ATOM 2985 N N . ASP B 1 137 ? -9.836 2.055 8.18 1 79.44 137 ASP B N 1
ATOM 2986 C CA . ASP B 1 137 ? -11.25 1.699 8.094 1 79.44 137 ASP B CA 1
ATOM 2987 C C . ASP B 1 137 ? -11.516 0.349 8.75 1 79.44 137 ASP B C 1
ATOM 2989 O O . ASP B 1 137 ? -10.688 -0.56 8.68 1 79.44 137 ASP B O 1
ATOM 2993 N N . TYR B 1 138 ? -12.555 0.353 9.578 1 75.62 138 TYR B N 1
ATOM 2994 C CA . TYR B 1 138 ? -12.93 -0.89 10.242 1 75.62 138 TYR B CA 1
ATOM 2995 C C . TYR B 1 138 ? -14.367 -1.266 9.922 1 75.62 138 TYR B C 1
ATOM 2997 O O . TYR B 1 138 ? -15.281 -0.447 10.078 1 75.62 138 TYR B O 1
ATOM 3005 N N . ASP B 1 139 ? -14.438 -2.346 9.297 1 72.62 139 ASP B N 1
ATOM 3006 C CA . ASP B 1 139 ? -15.75 -2.934 9.078 1 72.62 139 ASP B CA 1
ATOM 3007 C C . ASP B 1 139 ? -16.047 -4.012 10.117 1 72.62 139 ASP B C 1
ATOM 3009 O O . ASP B 1 139 ? -15.406 -5.062 10.133 1 72.62 139 ASP B O 1
ATOM 3013 N N . PRO B 1 140 ? -16.938 -3.701 10.922 1 65.88 140 PRO B N 1
ATOM 3014 C CA . PRO B 1 140 ? -17.281 -4.66 11.977 1 65.88 140 PRO B CA 1
ATOM 3015 C C . PRO B 1 140 ? -17.562 -6.059 11.43 1 65.88 140 PRO B C 1
ATOM 3017 O O . PRO B 1 140 ? -17.484 -7.043 12.172 1 65.88 140 PRO B O 1
ATOM 3020 N N . LYS B 1 141 ? -18.078 -6.051 10.133 1 63.53 141 LYS B N 1
ATOM 3021 C CA . LYS B 1 141 ? -18.297 -7.363 9.531 1 63.53 141 LYS B CA 1
ATOM 3022 C C . LYS B 1 141 ? -16.969 -8.031 9.156 1 63.53 141 LYS B C 1
ATOM 3024 O O . LYS B 1 141 ? -16.938 -9.234 8.906 1 63.53 141 LYS B O 1
ATOM 3029 N N . ARG B 1 142 ? -16.031 -6.996 9.125 1 65.5 142 ARG B N 1
ATOM 3030 C CA . ARG B 1 142 ? -14.719 -7.473 8.703 1 65.5 142 ARG B CA 1
ATOM 3031 C C . ARG B 1 142 ? -13.938 -8.031 9.891 1 65.5 142 ARG B C 1
ATOM 3033 O O . ARG B 1 142 ? -14.281 -7.781 11.039 1 65.5 142 ARG B O 1
ATOM 3040 N N . ASP B 1 143 ? -12.82 -8.711 9.508 1 68.75 143 ASP B N 1
ATOM 3041 C CA . ASP B 1 143 ? -12.141 -9.664 10.383 1 68.75 143 ASP B CA 1
ATOM 3042 C C . ASP B 1 143 ? -11.008 -8.992 11.156 1 68.75 143 ASP B C 1
ATOM 3044 O O . ASP B 1 143 ? -10.641 -7.855 10.867 1 68.75 143 ASP B O 1
ATOM 3048 N N . LEU B 1 144 ? -10.805 -9.352 12.258 1 75.31 144 LEU B N 1
ATOM 3049 C CA . LEU B 1 144 ? -9.664 -9.047 13.117 1 75.31 144 LEU B CA 1
ATOM 3050 C C . LEU B 1 144 ? -8.398 -8.844 12.297 1 75.31 144 LEU B C 1
ATOM 3052 O O . LEU B 1 144 ? -7.559 -8.008 12.633 1 75.31 144 LEU B O 1
ATOM 3056 N N . GLU B 1 145 ? -8.398 -9.422 11.117 1 77.69 145 GLU B N 1
ATOM 3057 C CA . GLU B 1 145 ? -7.238 -9.328 10.234 1 77.69 145 GLU B CA 1
ATOM 3058 C C . GLU B 1 145 ? -7.09 -7.914 9.672 1 77.69 145 GLU B C 1
ATOM 3060 O O . GLU B 1 145 ? -5.973 -7.418 9.508 1 77.69 145 GLU B O 1
ATOM 3065 N N . ASP B 1 146 ? -8.227 -7.262 9.484 1 80.12 146 ASP B N 1
ATOM 3066 C CA . ASP B 1 146 ? -8.203 -5.902 8.953 1 80.12 146 ASP B CA 1
ATOM 3067 C C . ASP B 1 146 ? -7.68 -4.914 9.992 1 80.12 146 ASP B C 1
ATOM 3069 O O . ASP B 1 146 ? -6.914 -4.008 9.664 1 80.12 146 ASP B O 1
ATOM 3073 N N . LEU B 1 147 ? -8.148 -5.172 11.172 1 78.94 147 LEU B N 1
ATOM 3074 C CA . LEU B 1 147 ? -7.703 -4.293 12.25 1 78.94 147 LEU B CA 1
ATOM 3075 C C . LEU B 1 147 ? -6.207 -4.465 12.5 1 78.94 147 LEU B C 1
ATOM 3077 O O . LEU B 1 147 ? -5.484 -3.477 12.664 1 78.94 147 LEU B O 1
ATOM 3081 N N . LEU B 1 148 ? -5.777 -5.656 12.516 1 80.38 148 LEU B N 1
ATOM 3082 C CA . LEU B 1 148 ? -4.371 -5.965 12.75 1 80.38 148 LEU B CA 1
ATOM 3083 C C . LEU B 1 148 ? -3.498 -5.395 11.633 1 80.38 148 LEU B C 1
ATOM 3085 O O . LEU B 1 148 ? -2.465 -4.773 11.906 1 80.38 148 LEU B O 1
ATOM 3089 N N . SER B 1 149 ? -3.904 -5.629 10.43 1 82.38 149 SER B N 1
ATOM 3090 C CA . SER B 1 149 ? -3.16 -5.109 9.289 1 82.38 149 SER B CA 1
ATOM 3091 C C . SER B 1 149 ? -3.086 -3.588 9.32 1 82.38 149 SER B C 1
ATOM 3093 O O . SER B 1 149 ? -2.041 -3.004 9.031 1 82.38 149 SER B O 1
ATOM 3095 N N . SER B 1 150 ? -4.188 -2.998 9.703 1 83.69 150 SER B N 1
ATOM 3096 C CA . SER B 1 150 ? -4.238 -1.541 9.789 1 83.69 150 SER B CA 1
ATOM 3097 C C . SER B 1 150 ? -3.275 -1.018 10.852 1 83.69 150 SER B C 1
ATOM 3099 O O . SER B 1 150 ? -2.576 -0.027 10.625 1 83.69 150 SER B O 1
ATOM 3101 N N . ALA B 1 151 ? -3.309 -1.635 11.969 1 80.62 151 ALA B N 1
ATOM 3102 C CA . ALA B 1 151 ? -2.4 -1.244 13.039 1 80.62 151 ALA B CA 1
ATOM 3103 C C . ALA B 1 151 ? -0.944 -1.374 12.602 1 80.62 151 ALA B C 1
ATOM 3105 O O . ALA B 1 151 ? -0.125 -0.495 12.883 1 80.62 151 ALA B O 1
ATOM 3106 N N . PHE B 1 152 ? -0.691 -2.354 11.906 1 80.75 152 PHE B N 1
ATOM 3107 C CA . PHE B 1 152 ? 0.667 -2.588 11.43 1 80.75 152 PHE B CA 1
ATOM 3108 C C . PHE B 1 152 ? 1.061 -1.55 10.391 1 80.75 152 PHE B C 1
ATOM 3110 O O . PHE B 1 152 ? 2.191 -1.062 10.383 1 80.75 152 PHE B O 1
ATOM 3117 N N . LEU B 1 153 ? 0.181 -1.313 9.57 1 84.88 153 LEU B N 1
ATOM 3118 C CA . LEU B 1 153 ? 0.459 -0.324 8.539 1 84.88 153 LEU B CA 1
ATOM 3119 C C . LEU B 1 153 ? 0.769 1.036 9.156 1 84.88 153 LEU B C 1
ATOM 3121 O O . LEU B 1 153 ? 1.67 1.741 8.695 1 84.88 153 LEU B O 1
ATOM 3125 N N . ALA B 1 154 ? 0.019 1.369 10.164 1 84.5 154 ALA B N 1
ATOM 3126 C CA . ALA B 1 154 ? 0.271 2.639 10.844 1 84.5 154 ALA B CA 1
ATOM 3127 C C . ALA B 1 154 ? 1.699 2.703 11.375 1 84.5 154 ALA B C 1
ATOM 3129 O O . ALA B 1 154 ? 2.361 3.738 11.273 1 84.5 154 ALA B O 1
ATOM 3130 N N . LYS B 1 155 ? 2.143 1.663 11.828 1 80.5 155 LYS B N 1
ATOM 3131 C CA . LYS B 1 155 ? 3.494 1.617 12.383 1 80.5 155 LYS B CA 1
ATOM 3132 C C . LYS B 1 155 ? 4.543 1.661 11.273 1 80.5 155 LYS B C 1
ATOM 3134 O O . LYS B 1 155 ? 5.578 2.312 11.414 1 80.5 155 LYS B O 1
ATOM 3139 N N . ILE B 1 156 ? 4.297 0.896 10.281 1 83.38 156 ILE B N 1
ATOM 3140 C CA . ILE B 1 156 ? 5.211 0.894 9.148 1 83.38 156 ILE B CA 1
ATOM 3141 C C . ILE B 1 156 ? 5.344 2.309 8.586 1 83.38 156 ILE B C 1
ATOM 3143 O O . ILE B 1 156 ? 6.445 2.748 8.25 1 83.38 156 ILE B O 1
ATOM 3147 N N . LEU B 1 157 ? 4.238 2.98 8.578 1 88.19 157 LEU B N 1
ATOM 3148 C CA . LEU B 1 157 ? 4.242 4.34 8.047 1 88.19 157 LEU B CA 1
ATOM 3149 C C . LEU B 1 157 ? 5.09 5.258 8.922 1 88.19 157 LEU B C 1
ATOM 3151 O O . LEU B 1 157 ? 5.793 6.133 8.414 1 88.19 157 LEU B O 1
ATOM 3155 N N . GLU B 1 158 ? 4.949 5.098 10.172 1 84.81 158 GLU B N 1
ATOM 3156 C CA . GLU B 1 158 ? 5.754 5.898 11.094 1 84.81 158 GLU B CA 1
ATOM 3157 C C . GLU B 1 158 ? 7.246 5.695 10.844 1 84.81 158 GLU B C 1
ATOM 3159 O O . GLU B 1 158 ? 8.016 6.652 10.836 1 84.81 158 GLU B O 1
ATOM 3164 N N . LEU B 1 159 ? 7.605 4.508 10.617 1 80.38 159 LEU B N 1
ATOM 3165 C CA . LEU B 1 159 ? 9 4.16 10.359 1 80.38 159 LEU B CA 1
ATOM 3166 C C . LEU B 1 159 ? 9.469 4.742 9.031 1 80.38 159 LEU B C 1
ATOM 3168 O O . LEU B 1 159 ? 10.578 5.266 8.93 1 80.38 159 LEU B O 1
ATOM 3172 N N . LYS B 1 160 ? 8.672 4.66 8.047 1 85.38 160 LYS B N 1
ATOM 3173 C CA . LYS B 1 160 ? 9.047 5.047 6.688 1 85.38 160 LYS B CA 1
ATOM 3174 C C . LYS B 1 160 ? 9.125 6.566 6.551 1 85.38 160 LYS B C 1
ATOM 3176 O O . LYS B 1 160 ? 9.969 7.086 5.824 1 85.38 160 LYS B O 1
ATOM 3181 N N . LEU B 1 161 ? 8.234 7.211 7.277 1 91 161 LEU B N 1
ATOM 3182 C CA . LEU B 1 161 ? 8.109 8.648 7.055 1 91 161 LEU B CA 1
ATOM 3183 C C . LEU B 1 161 ? 8.906 9.43 8.094 1 91 161 LEU B C 1
ATOM 3185 O O . LEU B 1 161 ? 9.227 10.602 7.879 1 91 161 LEU B O 1
ATOM 3189 N N . GLY B 1 162 ? 9.18 8.852 9.234 1 85.69 162 GLY B N 1
ATOM 3190 C CA . GLY B 1 162 ? 9.922 9.523 10.297 1 85.69 162 GLY B CA 1
ATOM 3191 C C . GLY B 1 162 ? 9.094 10.539 11.055 1 85.69 162 GLY B C 1
ATOM 3192 O O . GLY B 1 162 ? 9.633 11.484 11.633 1 85.69 162 GLY B O 1
ATOM 3193 N N . VAL B 1 163 ? 7.812 10.406 10.93 1 90.5 163 VAL B N 1
ATOM 3194 C CA . VAL B 1 163 ? 6.887 11.305 11.602 1 90.5 163 VAL B CA 1
ATOM 3195 C C . VAL B 1 163 ? 5.902 10.5 12.445 1 90.5 163 VAL B C 1
ATOM 3197 O O . VAL B 1 163 ? 5.434 9.438 12.016 1 90.5 163 VAL B O 1
ATOM 3200 N N . LYS B 1 164 ? 5.645 11.008 13.641 1 87.88 164 LYS B N 1
ATOM 3201 C CA . LYS B 1 164 ? 4.699 10.336 14.523 1 87.88 164 LYS B CA 1
ATOM 3202 C C . LYS B 1 164 ? 3.332 10.188 13.859 1 87.88 164 LYS B C 1
ATOM 3204 O O . LYS B 1 164 ? 2.85 11.125 13.211 1 87.88 164 LYS B O 1
ATOM 3209 N N . VAL B 1 165 ? 2.777 9.016 14.062 1 90.12 165 VAL B N 1
ATOM 3210 C CA . VAL B 1 165 ? 1.487 8.719 13.445 1 90.12 165 VAL B CA 1
ATOM 3211 C C . VAL B 1 165 ? 0.421 8.57 14.531 1 90.12 165 VAL B C 1
ATOM 3213 O O . VAL B 1 165 ? 0.605 7.82 15.492 1 90.12 165 VAL B O 1
ATOM 3216 N N . ILE B 1 166 ? -0.646 9.258 14.406 1 90.25 166 ILE B N 1
ATOM 3217 C CA . ILE B 1 166 ? -1.819 9.109 15.258 1 90.25 166 ILE B CA 1
ATOM 3218 C C . ILE B 1 166 ? -2.877 8.273 14.539 1 90.25 166 ILE B C 1
ATOM 3220 O O . ILE B 1 166 ? -3.438 8.703 13.531 1 90.25 166 ILE B O 1
ATOM 3224 N N . PRO B 1 167 ? -3.166 7.094 15.094 1 89 167 PRO B N 1
ATOM 3225 C CA . PRO B 1 167 ? -4.172 6.246 14.445 1 89 167 PRO B CA 1
ATOM 3226 C C . PRO B 1 167 ? -5.598 6.738 14.688 1 89 167 PRO B C 1
ATOM 3228 O O . PRO B 1 167 ? -5.961 7.074 15.812 1 89 167 PRO B O 1
ATOM 3231 N N . VAL B 1 168 ? -6.34 6.812 13.617 1 92 168 VAL B N 1
ATOM 3232 C CA . VAL B 1 168 ? -7.734 7.238 13.641 1 92 168 VAL B CA 1
ATOM 3233 C C . VAL B 1 168 ? -8.594 6.238 12.859 1 92 168 VAL B C 1
ATOM 3235 O O . VAL B 1 168 ? -8.203 5.789 11.781 1 92 168 VAL B O 1
ATOM 3238 N N . LEU B 1 169 ? -9.727 5.805 13.469 1 89.81 169 LEU B N 1
ATOM 3239 C CA . LEU B 1 169 ? -10.656 4.914 12.781 1 89.81 169 LEU B CA 1
ATOM 3240 C C . LEU B 1 169 ? -11.812 5.699 12.18 1 89.81 169 LEU B C 1
ATOM 3242 O O . LEU B 1 169 ? -12.656 6.23 12.906 1 89.81 169 LEU B O 1
ATOM 3246 N N . ASN B 1 170 ? -11.828 5.664 10.891 1 92.94 170 ASN B N 1
ATOM 3247 C CA . ASN B 1 170 ? -12.844 6.457 10.203 1 92.94 170 ASN B CA 1
ATOM 3248 C C . ASN B 1 170 ? -14.086 5.621 9.875 1 92.94 170 ASN B C 1
ATOM 3250 O O . ASN B 1 170 ? -14.102 4.414 10.117 1 92.94 170 ASN B O 1
ATOM 3254 N N . LYS B 1 171 ? -15.188 6.277 9.539 1 91.69 171 LYS B N 1
ATOM 3255 C CA . LYS B 1 171 ? -16.469 5.73 9.102 1 91.69 171 LYS B CA 1
ATOM 3256 C C . LYS B 1 171 ? -17.188 5.039 10.258 1 91.69 171 LYS B C 1
ATOM 3258 O O . LYS B 1 171 ? -17.812 3.99 10.07 1 91.69 171 LYS B O 1
ATOM 3263 N N . SER B 1 172 ? -17.047 5.566 11.383 1 90.75 172 SER B N 1
ATOM 3264 C CA . SER B 1 172 ? -17.734 5.027 12.555 1 90.75 172 SER B CA 1
ATOM 3265 C C . SER B 1 172 ? -19.25 5.125 12.406 1 90.75 172 SER B C 1
ATOM 3267 O O . SER B 1 172 ? -20 4.449 13.117 1 90.75 172 SER B O 1
ATOM 3269 N N . ASP B 1 173 ? -19.672 5.988 11.477 1 92.62 173 ASP B N 1
ATOM 3270 C CA . ASP B 1 173 ? -21.109 6.121 11.203 1 92.62 173 ASP B CA 1
ATOM 3271 C C . ASP B 1 173 ? -21.672 4.82 10.633 1 92.62 173 ASP B C 1
ATOM 3273 O O . ASP B 1 173 ? -22.891 4.598 10.68 1 92.62 173 ASP B O 1
ATOM 3277 N N . LEU B 1 174 ? -20.828 3.986 10.148 1 89.25 174 LEU B N 1
ATOM 3278 C CA . LEU B 1 174 ? -21.281 2.73 9.555 1 89.25 174 LEU B CA 1
ATOM 3279 C C . LEU B 1 174 ? -21.297 1.619 10.602 1 89.25 174 LEU B C 1
ATOM 3281 O O . LEU B 1 174 ? -21.656 0.478 10.289 1 89.25 174 LEU B O 1
ATOM 3285 N N . TRP B 1 175 ? -20.969 1.959 11.883 1 87.25 175 TRP B N 1
ATOM 3286 C CA . TRP B 1 175 ? -20.812 0.939 12.914 1 87.25 175 TRP B CA 1
ATOM 3287 C C . TRP B 1 175 ? -22.156 0.652 13.594 1 87.25 175 TRP B C 1
ATOM 3289 O O . TRP B 1 175 ? -22.234 -0.214 14.469 1 87.25 175 TRP B O 1
ATOM 3299 N N . GLY B 1 176 ? -23.219 1.21 13.195 1 85.81 176 GLY B N 1
ATOM 3300 C CA . GLY B 1 176 ? -24.547 0.976 13.742 1 85.81 176 GLY B CA 1
ATOM 3301 C C . GLY B 1 176 ? -24.672 1.369 15.203 1 85.81 176 GLY B C 1
ATOM 3302 O O . GLY B 1 176 ? -25.328 0.674 15.984 1 85.81 176 GLY B O 1
ATOM 3303 N N . GLY B 1 177 ? -23.891 2.324 15.633 1 82.06 177 GLY B N 1
ATOM 3304 C CA . GLY B 1 177 ? -23.984 2.824 17 1 82.06 177 GLY B CA 1
ATOM 3305 C C . GLY B 1 177 ? -23.078 2.092 17.969 1 82.06 177 GLY B C 1
ATOM 3306 O O . GLY B 1 177 ? -23.016 2.439 19.156 1 82.06 177 GLY B O 1
ATOM 3307 N N . ARG B 1 178 ? -22.422 1.068 17.516 1 82.31 178 ARG B N 1
ATOM 3308 C CA . ARG B 1 178 ? -21.5 0.336 18.359 1 82.31 178 ARG B CA 1
ATOM 3309 C C . ARG B 1 178 ? -20.109 0.983 18.344 1 82.31 178 ARG B C 1
ATOM 3311 O O . ARG B 1 178 ? -19.781 1.707 17.406 1 82.31 178 ARG B O 1
ATOM 3318 N N . ASP B 1 179 ? -19.469 0.885 19.484 1 79.69 179 ASP B N 1
ATOM 3319 C CA . ASP B 1 179 ? -18.109 1.4 19.594 1 79.69 179 ASP B CA 1
ATOM 3320 C C . ASP B 1 179 ? -17.094 0.264 19.562 1 79.69 179 ASP B C 1
ATOM 3322 O O . ASP B 1 179 ? -17.125 -0.629 20.422 1 79.69 179 ASP B O 1
ATOM 3326 N N . PHE B 1 180 ? -16.25 0.35 18.625 1 77.06 180 PHE B N 1
ATOM 3327 C CA . PHE B 1 180 ? -15.281 -0.733 18.469 1 77.06 180 PHE B CA 1
ATOM 3328 C C . PHE B 1 180 ? -13.875 -0.27 18.844 1 77.06 180 PHE B C 1
ATOM 3330 O O . PHE B 1 180 ? -12.891 -0.963 18.562 1 77.06 180 PHE B O 1
ATOM 3337 N N . SER B 1 181 ? -13.789 0.862 19.438 1 77.75 181 SER B N 1
ATOM 3338 C CA . SER B 1 181 ? -12.484 1.404 19.812 1 77.75 181 SER B CA 1
ATOM 3339 C C . SER B 1 181 ? -11.758 0.467 20.766 1 77.75 181 SER B C 1
ATOM 3341 O O . SER B 1 181 ? -10.531 0.347 20.703 1 77.75 181 SER B O 1
ATOM 3343 N N . ASP B 1 182 ? -12.523 -0.191 21.5 1 78.62 182 ASP B N 1
ATOM 3344 C CA . ASP B 1 182 ? -11.938 -1.099 22.484 1 78.62 182 ASP B CA 1
ATOM 3345 C C . ASP B 1 182 ? -11.227 -2.264 21.797 1 78.62 182 ASP B C 1
ATOM 3347 O O . ASP B 1 182 ? -10.195 -2.736 22.281 1 78.62 182 ASP B O 1
ATOM 3351 N N . VAL B 1 183 ? -11.797 -2.682 20.797 1 77.88 183 VAL B N 1
ATOM 3352 C CA . VAL B 1 183 ? -11.211 -3.797 20.062 1 77.88 183 VAL B CA 1
ATOM 3353 C C . VAL B 1 183 ? -9.883 -3.363 19.453 1 77.88 183 VAL B C 1
ATOM 3355 O O . VAL B 1 183 ? -8.891 -4.098 19.5 1 77.88 183 VAL B O 1
ATOM 3358 N N . TRP B 1 184 ? -9.867 -2.195 18.969 1 77.19 184 TRP B N 1
ATOM 3359 C CA . TRP B 1 184 ? -8.656 -1.67 18.344 1 77.19 184 TRP B CA 1
ATOM 3360 C C . TRP B 1 184 ? -7.562 -1.459 19.391 1 77.19 184 TRP B C 1
ATOM 3362 O O . TRP B 1 184 ? -6.395 -1.758 19.141 1 77.19 184 TRP B O 1
ATOM 3372 N N . GLU B 1 185 ? -8.039 -0.955 20.438 1 78.31 185 GLU B N 1
ATOM 3373 C CA . GLU B 1 185 ? -7.078 -0.73 21.516 1 78.31 185 GLU B CA 1
ATOM 3374 C C . GLU B 1 185 ? -6.484 -2.047 22 1 78.31 185 GLU B C 1
ATOM 3376 O O . GLU B 1 185 ? -5.289 -2.127 22.281 1 78.31 185 GLU B O 1
ATOM 3381 N N . ALA B 1 186 ? -7.336 -3.006 22.094 1 79.19 186 ALA B N 1
ATOM 3382 C CA . ALA B 1 186 ? -6.867 -4.328 22.5 1 79.19 186 ALA B CA 1
ATOM 3383 C C . ALA B 1 186 ? -5.852 -4.879 21.5 1 79.19 186 ALA B C 1
ATOM 3385 O O . ALA B 1 186 ? -4.855 -5.496 21.891 1 79.19 186 ALA B O 1
ATOM 3386 N N . VAL B 1 187 ? -6.051 -4.672 20.266 1 78.5 187 VAL B N 1
ATOM 3387 C CA . VAL B 1 187 ? -5.133 -5.109 19.219 1 78.5 187 VAL B CA 1
ATOM 3388 C C . VAL B 1 187 ? -3.805 -4.371 19.344 1 78.5 187 VAL B C 1
ATOM 3390 O O . VAL B 1 187 ? -2.738 -4.988 19.328 1 78.5 187 VAL B O 1
ATOM 3393 N N . LEU B 1 188 ? -3.926 -3.127 19.578 1 75.56 188 LEU B N 1
ATOM 3394 C CA . LEU B 1 188 ? -2.721 -2.314 19.703 1 75.56 188 LEU B CA 1
ATOM 3395 C C . LEU B 1 188 ? -1.923 -2.693 20.938 1 75.56 188 LEU B C 1
ATOM 3397 O O . LEU B 1 188 ? -0.692 -2.607 20.938 1 75.56 188 LEU B O 1
ATOM 3401 N N . ARG B 1 189 ? -2.648 -3.199 21.922 1 75.75 189 ARG B N 1
ATOM 3402 C CA . ARG B 1 189 ? -2.006 -3.623 23.156 1 75.75 189 ARG B CA 1
ATOM 3403 C C . ARG B 1 189 ? -1.522 -5.066 23.062 1 75.75 189 ARG B C 1
ATOM 3405 O O . ARG B 1 189 ? -0.816 -5.551 23.938 1 75.75 189 ARG B O 1
ATOM 3412 N N . GLY B 1 190 ? -1.856 -5.684 22 1 76.19 190 GLY B N 1
ATOM 3413 C CA . GLY B 1 190 ? -1.459 -7.066 21.812 1 76.19 190 GLY B CA 1
ATOM 3414 C C . GLY B 1 190 ? -2.217 -8.039 22.688 1 76.19 190 GLY B C 1
ATOM 3415 O O . GLY B 1 190 ? -1.666 -9.055 23.125 1 76.19 190 GLY B O 1
ATOM 3416 N N . GLU B 1 191 ? -3.381 -7.652 23.016 1 78.19 191 GLU B N 1
ATOM 3417 C CA . GLU B 1 191 ? -4.164 -8.523 23.891 1 78.19 191 GLU B CA 1
ATOM 3418 C C . GLU B 1 191 ? -4.621 -9.781 23.156 1 78.19 191 GLU B C 1
ATOM 3420 O O . GLU B 1 191 ? -5.34 -9.695 22.156 1 78.19 191 GLU B O 1
ATOM 3425 N N . MET B 1 192 ? -4.266 -10.891 23.734 1 80.56 192 MET B N 1
ATOM 3426 C CA . MET B 1 192 ? -4.555 -12.172 23.094 1 80.56 192 MET B CA 1
ATOM 3427 C C . MET B 1 192 ? -6.051 -12.477 23.125 1 80.56 192 MET B C 1
ATOM 3429 O O . MET B 1 192 ? -6.535 -13.312 22.359 1 80.56 192 MET B O 1
ATOM 3433 N N . SER B 1 193 ? -6.711 -11.844 23.969 1 83.19 193 SER B N 1
ATOM 3434 C CA . SER B 1 193 ? -8.148 -12.055 24.109 1 83.19 193 SER B CA 1
ATOM 3435 C C . SER B 1 193 ? -8.875 -11.742 22.797 1 83.19 193 SER B C 1
ATOM 3437 O O . SER B 1 193 ? -9.977 -12.258 22.562 1 83.19 193 SER B O 1
ATOM 3439 N N . VAL B 1 194 ? -8.227 -10.984 21.953 1 80.56 194 VAL B N 1
ATOM 3440 C CA . VAL B 1 194 ? -8.867 -10.602 20.703 1 80.56 194 VAL B CA 1
ATOM 3441 C C . VAL B 1 194 ? -8.938 -11.812 19.766 1 80.56 194 VAL B C 1
ATOM 3443 O O . VAL B 1 194 ? -9.703 -11.812 18.797 1 80.56 194 VAL B O 1
ATOM 3446 N N . LEU B 1 195 ? -8.164 -12.773 20.062 1 81.31 195 LEU B N 1
ATOM 3447 C CA . LEU B 1 195 ? -8.102 -13.969 19.219 1 81.31 195 LEU B CA 1
ATOM 3448 C C . LEU B 1 195 ? -9.031 -15.055 19.766 1 81.31 195 LEU B C 1
ATOM 3450 O O . LEU B 1 195 ? -9.062 -16.172 19.219 1 81.31 195 LEU B O 1
ATOM 3454 N N . GLU B 1 196 ? -9.664 -14.711 20.812 1 78.88 196 GLU B N 1
ATOM 3455 C CA . GLU B 1 196 ? -10.523 -15.734 21.406 1 78.88 196 GLU B CA 1
ATOM 3456 C C . GLU B 1 196 ? -11.5 -16.297 20.375 1 78.88 196 GLU B C 1
ATOM 3458 O O . GLU B 1 196 ? -12.164 -15.547 19.656 1 78.88 196 GLU B O 1
ATOM 3463 N N . GLY B 1 197 ? -11.609 -17.641 20.234 1 75.75 197 GLY B N 1
ATOM 3464 C CA . GLY B 1 197 ? -12.508 -18.312 19.312 1 75.75 197 GLY B CA 1
ATOM 3465 C C . GLY B 1 197 ? -11.867 -18.625 17.969 1 75.75 197 GLY B C 1
ATOM 3466 O O . GLY B 1 197 ? -12.484 -19.25 17.109 1 75.75 197 GLY B O 1
ATOM 3467 N N . ARG B 1 198 ? -10.727 -18.062 17.781 1 74.19 198 ARG B N 1
ATOM 3468 C CA . ARG B 1 198 ? -10 -18.344 16.547 1 74.19 198 ARG B CA 1
ATOM 3469 C C . ARG B 1 198 ? -9.031 -19.5 16.734 1 74.19 198 ARG B C 1
ATOM 3471 O O . ARG B 1 198 ? -8.383 -19.609 17.781 1 74.19 198 ARG B O 1
ATOM 3478 N N . ASN B 1 199 ? -9.156 -20.531 15.867 1 67 199 ASN B N 1
ATOM 3479 C CA . ASN B 1 199 ? -8.297 -21.703 15.984 1 67 199 ASN B CA 1
ATOM 3480 C C . ASN B 1 199 ? -7.566 -21.984 14.672 1 67 199 ASN B C 1
ATOM 3482 O O . ASN B 1 199 ? -7.906 -21.422 13.633 1 67 199 ASN B O 1
ATOM 3486 N N . GLY B 1 200 ? -6.445 -22.562 14.859 1 63.28 200 GLY B N 1
ATOM 3487 C CA . GLY B 1 200 ? -5.699 -23.078 13.719 1 63.28 200 GLY B CA 1
ATOM 3488 C C . GLY B 1 200 ? -4.543 -22.188 13.312 1 63.28 200 GLY B C 1
ATOM 3489 O O . GLY B 1 200 ? -4.094 -21.344 14.102 1 63.28 200 GLY B O 1
ATOM 3490 N N . VAL B 1 201 ? -3.947 -22.594 12.234 1 56.69 201 VAL B N 1
ATOM 3491 C CA . VAL B 1 201 ? -2.736 -21.984 11.695 1 56.69 201 VAL B CA 1
ATOM 3492 C C . VAL B 1 201 ? -2.93 -20.484 11.555 1 56.69 201 VAL B C 1
ATOM 3494 O O . VAL B 1 201 ? -2.016 -19.703 11.836 1 56.69 201 VAL B O 1
ATOM 3497 N N . TYR B 1 202 ? -4.074 -20.141 11.305 1 65.25 202 TYR B N 1
ATOM 3498 C CA . TYR B 1 202 ? -4.398 -18.734 11.141 1 65.25 202 TYR B CA 1
ATOM 3499 C C . TYR B 1 202 ? -4.348 -18 12.477 1 65.25 202 TYR B C 1
ATOM 3501 O O . TYR B 1 202 ? -3.854 -16.875 12.555 1 65.25 202 TYR B O 1
ATOM 3509 N N . ALA B 1 203 ? -4.652 -18.781 13.5 1 71.69 203 ALA B N 1
ATOM 3510 C CA . ALA B 1 203 ? -4.621 -18.188 14.836 1 71.69 203 ALA B CA 1
ATOM 3511 C C . ALA B 1 203 ? -3.188 -17.922 15.289 1 71.69 203 ALA B C 1
ATOM 3513 O O . ALA B 1 203 ? -2.906 -16.906 15.93 1 71.69 203 ALA B O 1
ATOM 3514 N N . ASP B 1 204 ? -2.332 -18.781 14.906 1 71.5 204 ASP B N 1
ATOM 3515 C CA . ASP B 1 204 ? -0.929 -18.609 15.273 1 71.5 204 ASP B CA 1
ATOM 3516 C C . ASP B 1 204 ? -0.327 -17.391 14.602 1 71.5 204 ASP B C 1
ATOM 3518 O O . ASP B 1 204 ? 0.395 -16.609 15.234 1 71.5 204 ASP B O 1
ATOM 3522 N N . ALA B 1 205 ? -0.7 -17.297 13.398 1 70.12 205 ALA B N 1
ATOM 3523 C CA . ALA B 1 205 ? -0.207 -16.125 12.672 1 70.12 205 ALA B CA 1
ATOM 3524 C C . ALA B 1 205 ? -0.737 -14.836 13.289 1 70.12 205 ALA B C 1
ATOM 3526 O O . ALA B 1 205 ? 0.005 -13.859 13.438 1 70.12 205 ALA B O 1
ATOM 3527 N N . LEU B 1 206 ? -1.925 -14.969 13.727 1 76.75 206 LEU B N 1
ATOM 3528 C CA . LEU B 1 206 ? -2.557 -13.805 14.328 1 76.75 206 LEU B CA 1
ATOM 3529 C C . LEU B 1 206 ? -1.914 -13.469 15.672 1 76.75 206 LEU B C 1
ATOM 3531 O O . LEU B 1 206 ? -1.724 -12.297 16 1 76.75 206 LEU B O 1
ATOM 3535 N N . GLN B 1 207 ? -1.578 -14.492 16.375 1 76.62 207 GLN B N 1
ATOM 3536 C CA . GLN B 1 207 ? -0.913 -14.297 17.656 1 76.62 207 GLN B CA 1
ATOM 3537 C C . GLN B 1 207 ? 0.445 -13.625 17.484 1 76.62 207 GLN B C 1
ATOM 3539 O O . GLN B 1 207 ? 0.807 -12.727 18.234 1 76.62 207 GLN B O 1
ATOM 3544 N N . ASP B 1 208 ? 1.023 -14.031 16.531 1 72.38 208 ASP B N 1
ATOM 3545 C CA . ASP B 1 208 ? 2.346 -13.477 16.25 1 72.38 208 ASP B CA 1
ATOM 3546 C C . ASP B 1 208 ? 2.252 -12 15.852 1 72.38 208 ASP B C 1
ATOM 3548 O O . ASP B 1 208 ? 3.068 -11.188 16.281 1 72.38 208 ASP B O 1
ATOM 3552 N N . LEU B 1 209 ? 1.316 -11.758 15.094 1 74.12 209 LEU B N 1
ATOM 3553 C CA . LEU B 1 209 ? 1.121 -10.375 14.672 1 74.12 209 LEU B CA 1
ATOM 3554 C C . LEU B 1 209 ? 0.715 -9.492 15.844 1 74.12 209 LEU B C 1
ATOM 3556 O O . LEU B 1 209 ? 1.204 -8.367 15.984 1 74.12 209 LEU B O 1
ATOM 3560 N N . LEU B 1 210 ? -0.066 -10.062 16.641 1 76.19 210 LEU B N 1
ATOM 3561 C CA . LEU B 1 210 ? -0.525 -9.32 17.812 1 76.19 210 LEU B CA 1
ATOM 3562 C C . LEU B 1 210 ? 0.637 -9 18.75 1 76.19 210 LEU B C 1
ATOM 3564 O O . LEU B 1 210 ? 0.725 -7.895 19.281 1 76.19 210 LEU B O 1
ATOM 3568 N N . LYS B 1 211 ? 1.382 -9.891 18.922 1 73.88 211 LYS B N 1
ATOM 3569 C CA . LYS B 1 211 ? 2.559 -9.688 19.766 1 73.88 211 LYS B CA 1
ATOM 3570 C C . LYS B 1 211 ? 3.467 -8.609 19.188 1 73.88 211 LYS B C 1
ATOM 3572 O O . LYS B 1 211 ? 4.016 -7.789 19.922 1 73.88 211 LYS B O 1
ATOM 3577 N N . ALA B 1 212 ? 3.514 -8.656 17.953 1 69.94 212 ALA B N 1
ATOM 3578 C CA . ALA B 1 212 ? 4.344 -7.664 17.281 1 69.94 212 ALA B CA 1
ATOM 3579 C C . ALA B 1 212 ? 3.773 -6.262 17.438 1 69.94 212 ALA B C 1
ATOM 3581 O O . ALA B 1 212 ? 4.52 -5.301 17.656 1 69.94 212 ALA B O 1
ATOM 3582 N N . ILE B 1 213 ? 2.559 -6.152 17.375 1 71.88 213 ILE B N 1
ATOM 3583 C CA . ILE B 1 213 ? 1.88 -4.867 17.5 1 71.88 213 ILE B CA 1
ATOM 3584 C C . ILE B 1 213 ? 2.064 -4.316 18.906 1 71.88 213 ILE B C 1
ATOM 3586 O O . ILE B 1 213 ? 2.275 -3.115 19.094 1 71.88 213 ILE B O 1
ATOM 3590 N N . SER B 1 214 ? 1.973 -5.164 19.922 1 68.94 214 SER B N 1
ATOM 3591 C CA . SER B 1 214 ? 1.985 -4.75 21.312 1 68.94 214 SER B CA 1
ATOM 3592 C C . SER B 1 214 ? 3.363 -4.242 21.734 1 68.94 214 SER B C 1
ATOM 3594 O O . SER B 1 214 ? 3.496 -3.545 22.734 1 68.94 214 SER B O 1
ATOM 3596 N N . SER B 1 215 ? 4.191 -4.668 21.094 1 63.31 215 SER B N 1
ATOM 3597 C CA . SER B 1 215 ? 5.539 -4.223 21.453 1 63.31 215 SER B CA 1
ATOM 3598 C C . SER B 1 215 ? 5.734 -2.746 21.141 1 63.31 215 SER B C 1
ATOM 3600 O O . SER B 1 215 ? 6.715 -2.137 21.578 1 63.31 215 SER B O 1
ATOM 3602 N N . PHE B 1 216 ? 4.738 -2.281 20.5 1 59.47 216 PHE B N 1
ATOM 3603 C CA . PHE B 1 216 ? 4.797 -0.867 20.156 1 59.47 216 PHE B CA 1
ATOM 3604 C C . PHE B 1 216 ? 4.348 0.001 21.328 1 59.47 216 PHE B C 1
ATOM 3606 O O . PHE B 1 216 ? 3.311 -0.262 21.938 1 59.47 216 PHE B O 1
ATOM 3613 N N . ARG B 1 217 ? 5.254 0.566 22.141 1 51.62 217 ARG B N 1
ATOM 3614 C CA . ARG B 1 217 ? 5.051 1.286 23.391 1 51.62 217 ARG B CA 1
ATOM 3615 C C . ARG B 1 217 ? 4.078 2.445 23.203 1 51.62 217 ARG B C 1
ATOM 3617 O O . ARG B 1 217 ? 3.781 3.174 24.156 1 51.62 217 ARG B O 1
ATOM 3624 N N . SER B 1 218 ? 3.904 2.879 22.062 1 52.47 218 SER B N 1
ATOM 3625 C CA . SER B 1 218 ? 3.213 4.16 22.172 1 52.47 218 SER B CA 1
ATOM 3626 C C . SER B 1 218 ? 1.718 3.965 22.391 1 52.47 218 SER B C 1
ATOM 3628 O O . SER B 1 218 ? 1.082 3.158 21.703 1 52.47 218 SER B O 1
ATOM 3630 N N . PRO B 1 219 ? 1.382 4.332 23.719 1 51.97 219 PRO B N 1
ATOM 3631 C CA . PRO B 1 219 ? -0.065 4.328 23.953 1 51.97 219 PRO B CA 1
ATOM 3632 C C . PRO B 1 219 ? -0.844 5.023 22.844 1 51.97 219 PRO B C 1
ATOM 3634 O O . PRO B 1 219 ? -0.644 6.215 22.594 1 51.97 219 PRO B O 1
ATOM 3637 N N . ILE B 1 220 ? -1.063 4.34 21.766 1 60.16 220 ILE B N 1
ATOM 3638 C CA . ILE B 1 220 ? -1.711 5.141 20.734 1 60.16 220 ILE B CA 1
ATOM 3639 C C . ILE B 1 220 ? -3.227 4.996 20.844 1 60.16 220 ILE B C 1
ATOM 3641 O O . ILE B 1 220 ? -3.762 3.893 20.719 1 60.16 220 ILE B O 1
ATOM 3645 N N . ARG B 1 221 ? -3.834 5.859 21.781 1 74.31 221 ARG B N 1
ATOM 3646 C CA . ARG B 1 221 ? -5.289 5.953 21.781 1 74.31 221 ARG B CA 1
ATOM 3647 C C . ARG B 1 221 ? -5.84 5.973 20.359 1 74.31 221 ARG B C 1
ATOM 3649 O O . ARG B 1 221 ? -5.305 6.664 19.5 1 74.31 221 ARG B O 1
ATOM 3656 N N . VAL B 1 222 ? -6.742 4.988 20.109 1 83.38 222 VAL B N 1
ATOM 3657 C CA . VAL B 1 222 ? -7.426 4.973 18.812 1 83.38 222 VAL B CA 1
ATOM 3658 C C . VAL B 1 222 ? -8.664 5.867 18.875 1 83.38 222 VAL B C 1
ATOM 3660 O O . VAL B 1 222 ? -9.469 5.762 19.797 1 83.38 222 VAL B O 1
ATOM 3663 N N . ILE B 1 223 ? -8.758 6.754 17.953 1 91.25 223 ILE B N 1
ATOM 3664 C CA . ILE B 1 223 ? -9.859 7.707 17.938 1 91.25 223 ILE B CA 1
ATOM 3665 C C . ILE B 1 223 ? -10.836 7.344 16.812 1 91.25 223 ILE B C 1
ATOM 3667 O O . ILE B 1 223 ? -10.492 7.43 15.633 1 91.25 223 ILE B O 1
ATOM 3671 N N . PRO B 1 224 ? -12.039 6.902 17.188 1 91.38 224 PRO B N 1
ATOM 3672 C CA . PRO B 1 224 ? -13.055 6.711 16.156 1 91.38 224 PRO B CA 1
ATOM 3673 C C . PRO B 1 224 ? -13.633 8.031 15.656 1 91.38 224 PRO B C 1
ATOM 3675 O O . PRO B 1 224 ? -13.93 8.922 16.453 1 91.38 224 PRO B O 1
ATOM 3678 N N . ILE B 1 225 ? -13.797 8.109 14.344 1 95.25 225 ILE B N 1
ATOM 3679 C CA . ILE B 1 225 ? -14.383 9.336 13.805 1 95.25 225 ILE B CA 1
ATOM 3680 C C . ILE B 1 225 ? -15.328 8.992 12.656 1 95.25 225 ILE B C 1
ATOM 3682 O O . ILE B 1 225 ? -15.312 7.871 12.148 1 95.25 225 ILE B O 1
ATOM 3686 N N . SER B 1 226 ? -16.141 9.891 12.367 1 95.81 226 SER B N 1
ATOM 3687 C CA . SER B 1 226 ? -16.781 9.992 11.055 1 95.81 226 SER B CA 1
ATOM 3688 C C . SER B 1 226 ? -16.391 11.289 10.352 1 95.81 226 SER B C 1
ATOM 3690 O O . SER B 1 226 ? -16.906 12.359 10.68 1 95.81 226 SER B O 1
ATOM 3692 N N . ALA B 1 227 ? -15.477 11.156 9.422 1 97.25 227 ALA B N 1
ATOM 3693 C CA . ALA B 1 227 ? -15.039 12.344 8.688 1 97.25 227 ALA B CA 1
ATOM 3694 C C . ALA B 1 227 ? -16.203 13 7.961 1 97.25 227 ALA B C 1
ATOM 3696 O O . ALA B 1 227 ? -16.297 14.227 7.891 1 97.25 227 ALA B O 1
ATOM 3697 N N . LYS B 1 228 ? -17.141 12.18 7.535 1 96.31 228 LYS B N 1
ATOM 3698 C CA . LYS B 1 228 ? -18.297 12.656 6.781 1 96.31 228 LYS B CA 1
ATOM 3699 C C . LYS B 1 228 ? -19.203 13.523 7.656 1 96.31 228 LYS B C 1
ATOM 3701 O O . LYS B 1 228 ? -19.719 14.539 7.199 1 96.31 228 LYS B O 1
ATOM 3706 N N . TYR B 1 229 ? -19.297 13.195 8.953 1 96.31 229 TYR B N 1
ATOM 3707 C CA . TYR B 1 229 ? -20.297 13.844 9.797 1 96.31 229 TYR B CA 1
ATOM 3708 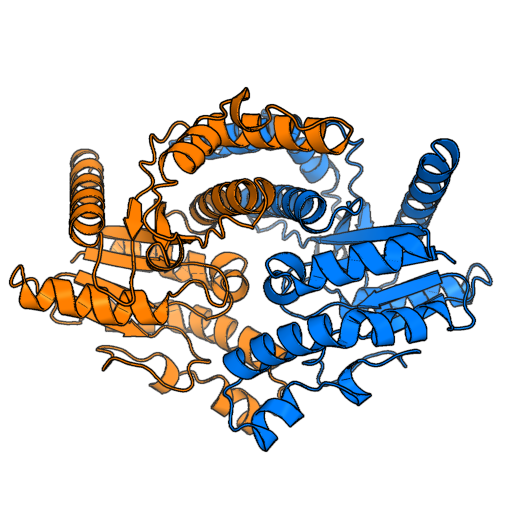C C . TYR B 1 229 ? -19.625 14.633 10.922 1 96.31 229 TYR B C 1
ATOM 3710 O O . TYR B 1 229 ? -20.266 14.953 11.922 1 96.31 229 TYR B O 1
ATOM 3718 N N . PHE B 1 230 ? -18.391 14.883 10.844 1 95.88 230 PHE B N 1
ATOM 3719 C CA . PHE B 1 230 ? -17.656 15.758 11.742 1 95.88 230 PHE B CA 1
ATOM 3720 C C . PHE B 1 230 ? -17.609 15.188 13.148 1 95.88 230 PHE B C 1
ATOM 3722 O O . PHE B 1 230 ? -17.562 15.938 14.133 1 95.88 230 PHE B O 1
ATOM 3729 N N . GLN B 1 231 ? -17.719 13.891 13.227 1 95.38 231 GLN B N 1
ATOM 3730 C CA . GLN B 1 231 ? -17.703 13.258 14.539 1 95.38 231 GLN B CA 1
ATOM 3731 C C . GLN B 1 231 ? -16.281 12.875 14.953 1 95.38 231 GLN B C 1
ATOM 3733 O O . GLN B 1 231 ? -15.492 12.414 14.125 1 95.38 231 GLN B O 1
ATOM 3738 N N . GLY B 1 232 ? -16.016 13.125 16.234 1 95.19 232 GLY B N 1
ATOM 3739 C CA . GLY B 1 232 ? -14.75 12.68 16.781 1 95.19 232 GLY B CA 1
ATOM 3740 C C . GLY B 1 232 ? -13.609 13.648 16.531 1 95.19 232 GLY B C 1
ATOM 3741 O O . GLY B 1 232 ? -12.484 13.422 16.984 1 95.19 232 GLY B O 1
ATOM 3742 N N . PHE B 1 233 ? -13.836 14.781 15.867 1 96.56 233 PHE B N 1
ATOM 3743 C CA . PHE B 1 233 ? -12.789 15.719 15.477 1 96.56 233 PHE B CA 1
ATOM 3744 C C . PHE B 1 233 ? -12.18 16.391 16.703 1 96.56 233 PHE B C 1
ATOM 3746 O O . PHE B 1 233 ? -10.992 16.734 16.688 1 96.56 233 PHE B O 1
ATOM 3753 N N . GLY B 1 234 ? -13.016 16.578 17.703 1 95.38 234 GLY B N 1
ATOM 3754 C CA . GLY B 1 234 ? -12.484 17.125 18.953 1 95.38 234 GLY B CA 1
ATOM 3755 C C . GLY B 1 234 ? -11.391 16.25 19.547 1 95.38 234 GLY B C 1
ATOM 3756 O O . GLY B 1 234 ? -10.359 16.766 19.984 1 95.38 234 GLY B O 1
ATOM 3757 N N . GLU B 1 235 ? -11.641 15.008 19.562 1 94.69 235 GLU B N 1
ATOM 3758 C CA . GLU B 1 235 ? -10.664 14.07 20.109 1 94.69 235 GLU B CA 1
ATOM 3759 C C . GLU B 1 235 ? -9.391 14.055 19.25 1 94.69 235 GLU B C 1
ATOM 3761 O O . GLU B 1 235 ? -8.289 13.945 19.781 1 94.69 235 GLU B O 1
ATOM 3766 N N . VAL B 1 236 ? -9.562 14.125 17.969 1 95.19 236 VAL B N 1
ATOM 3767 C CA . VAL B 1 236 ? -8.414 14.188 17.078 1 95.19 236 VAL B CA 1
ATOM 3768 C C . VAL B 1 236 ? -7.594 15.438 17.375 1 95.19 236 VAL B C 1
ATOM 3770 O O . VAL B 1 236 ? -6.371 15.367 17.547 1 95.19 236 VAL B O 1
ATOM 3773 N N . PHE B 1 237 ? -8.281 16.516 17.516 1 94.62 237 PHE B N 1
ATOM 3774 C CA . PHE B 1 237 ? -7.629 17.781 17.781 1 94.62 237 PHE B CA 1
ATOM 3775 C C . PHE B 1 237 ? -6.867 17.734 19.109 1 94.62 237 PHE B C 1
ATOM 3777 O O . PHE B 1 237 ? -5.723 18.188 19.188 1 94.62 237 PHE B O 1
ATOM 3784 N N . ASP B 1 238 ? -7.504 17.172 20.078 1 93.69 238 ASP B N 1
ATOM 3785 C CA . ASP B 1 238 ? -6.859 17.047 21.375 1 93.69 238 ASP B CA 1
ATOM 3786 C C . ASP B 1 238 ? -5.594 16.203 21.281 1 93.69 238 ASP B C 1
ATOM 3788 O O . ASP B 1 238 ? -4.562 16.547 21.859 1 93.69 238 ASP B O 1
ATOM 3792 N N . SER B 1 239 ? -5.691 15.156 20.609 1 92.69 239 SER B N 1
ATOM 3793 C CA . SER B 1 239 ? -4.555 14.25 20.453 1 92.69 239 SER B CA 1
ATOM 3794 C C . SER B 1 239 ? -3.404 14.93 19.719 1 92.69 239 SER B C 1
ATOM 3796 O O . SER B 1 239 ? -2.24 14.766 20.094 1 92.69 239 SER B O 1
ATOM 3798 N N . LEU B 1 240 ? -3.709 15.648 18.688 1 93.44 240 LEU B N 1
ATOM 3799 C CA . LEU B 1 240 ? -2.699 16.391 17.938 1 93.44 240 LEU B CA 1
ATOM 3800 C C . LEU B 1 240 ? -2.014 17.422 18.828 1 93.44 240 LEU B C 1
ATOM 3802 O O . LEU B 1 240 ? -0.785 17.5 18.859 1 93.44 240 LEU B O 1
ATOM 3806 N N . ASN B 1 241 ? -2.775 18.156 19.562 1 92.19 241 ASN B N 1
ATOM 3807 C CA . ASN B 1 241 ? -2.221 19.172 20.453 1 92.19 241 ASN B CA 1
ATOM 3808 C C . ASN B 1 241 ? -1.323 18.562 21.516 1 92.19 241 ASN B C 1
ATOM 3810 O O . ASN B 1 241 ? -0.275 19.125 21.844 1 92.19 241 ASN B O 1
ATOM 3814 N N . GLU B 1 242 ? -1.803 17.5 22.047 1 90.94 242 GLU B N 1
ATOM 3815 C CA . GLU B 1 242 ? -0.978 16.797 23.031 1 90.94 242 GLU B CA 1
ATOM 3816 C C . GLU B 1 242 ? 0.364 16.391 22.422 1 90.94 242 GLU B C 1
ATOM 3818 O O . GLU B 1 242 ? 1.408 16.531 23.062 1 90.94 242 GLU B O 1
ATOM 3823 N N . ALA B 1 243 ? 0.312 15.859 21.266 1 89.31 243 ALA B N 1
ATOM 3824 C CA . ALA B 1 243 ? 1.522 15.398 20.578 1 89.31 243 ALA B CA 1
ATOM 3825 C C . ALA B 1 243 ? 2.434 16.578 20.234 1 89.31 243 ALA B C 1
ATOM 3827 O O . ALA B 1 243 ? 3.656 16.469 20.344 1 89.31 243 ALA B O 1
ATOM 3828 N N . TRP B 1 244 ? 1.879 17.672 19.781 1 89.56 244 TRP B N 1
ATOM 3829 C CA . TRP B 1 244 ? 2.66 18.844 19.438 1 89.56 244 TRP B CA 1
ATOM 3830 C C . TRP B 1 244 ? 3.312 19.453 20.688 1 89.56 244 TRP B C 1
ATOM 3832 O O . TRP B 1 244 ? 4.422 19.984 20.609 1 89.56 244 TRP B O 1
ATOM 3842 N N . CYS B 1 245 ? 2.627 19.359 21.766 1 84.5 245 CYS B N 1
ATOM 3843 C CA . CYS B 1 245 ? 3.168 19.891 23 1 84.5 245 CYS B CA 1
ATOM 3844 C C . CYS B 1 245 ? 4.285 19 23.531 1 84.5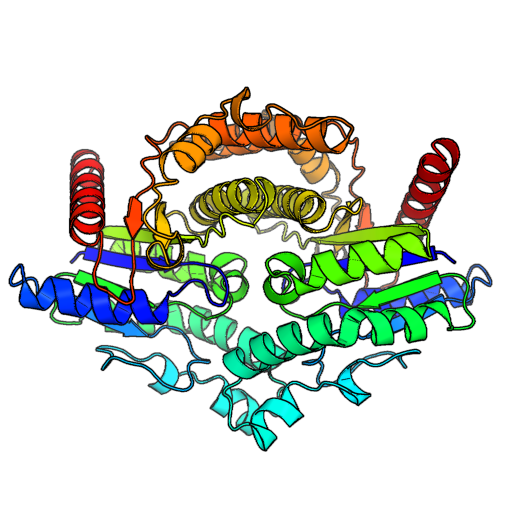 245 CYS B C 1
ATOM 3846 O O . CYS B 1 245 ? 5.285 19.5 24.047 1 84.5 245 CYS B O 1
ATOM 3848 N N . SER B 1 246 ? 4 17.672 23.594 1 65.75 246 SER B N 1
ATOM 3849 C CA . SER B 1 246 ? 5.012 16.734 24.062 1 65.75 246 SER B CA 1
ATOM 3850 C C . SER B 1 246 ? 6.285 16.828 23.234 1 65.75 246 SER B C 1
ATOM 3852 O O . SER B 1 246 ? 7.387 16.625 23.75 1 65.75 246 SER B O 1
ATOM 3854 N N . CYS B 1 247 ? 6.18 16.906 21.938 1 57.56 247 CYS B N 1
ATOM 3855 C CA . CYS B 1 247 ? 7.332 17.047 21.062 1 57.56 247 CYS B CA 1
ATOM 3856 C C . CYS B 1 247 ? 8.094 18.328 21.344 1 57.56 247 CYS B C 1
ATOM 3858 O O . CYS B 1 247 ? 9.305 18.406 21.125 1 57.56 247 CYS B O 1
ATOM 3860 N N . GLY B 1 248 ? 7.461 19.453 21.703 1 45.5 248 GLY B N 1
ATOM 3861 C CA . GLY B 1 248 ? 8.078 20.719 22.062 1 45.5 248 GLY B CA 1
ATOM 3862 C C . GLY B 1 248 ? 8.961 20.625 23.297 1 45.5 248 GLY B C 1
ATOM 3863 O O . GLY B 1 248 ? 9.969 21.328 23.391 1 45.5 248 GLY B O 1
ATOM 3864 N N . ASP B 1 249 ? 8.5 19.844 24.281 1 43.03 249 ASP B N 1
ATOM 3865 C CA . ASP B 1 249 ? 9.336 19.797 25.484 1 43.03 249 ASP B CA 1
ATOM 3866 C C . ASP B 1 249 ? 10.641 19.047 25.219 1 43.03 249 ASP B C 1
ATOM 3868 O O . ASP B 1 249 ? 11.547 19.047 26.047 1 43.03 249 ASP B O 1
ATOM 3872 N N . MET B 1 250 ? 10.672 18.359 24.266 1 36.59 250 MET B N 1
ATOM 3873 C CA . MET B 1 250 ? 11.93 17.672 24.031 1 36.59 250 MET B CA 1
ATOM 3874 C C . MET B 1 250 ? 12.883 18.531 23.203 1 36.59 250 MET B C 1
ATOM 3876 O O . MET B 1 250 ? 13.977 18.094 22.844 1 36.59 250 MET B O 1
ATOM 3880 N N . THR B 1 251 ? 12.438 19.609 22.531 1 31.47 251 THR B N 1
ATOM 3881 C CA . THR B 1 251 ? 13.414 20.562 22 1 31.47 251 THR B CA 1
ATOM 3882 C C . THR B 1 251 ? 13.906 21.5 23.094 1 31.47 251 THR B C 1
ATOM 3884 O O . THR B 1 251 ? 13.148 21.859 24 1 31.47 251 THR B O 1
#

Solvent-accessible surface area (backbone atoms only — not comparable to full-atom values): 26101 Å² total; per-residue (Å²): 88,37,34,34,39,39,38,34,52,68,87,34,43,47,65,51,30,32,35,42,50,33,50,49,38,42,72,73,63,75,40,45,49,32,31,29,37,58,26,35,50,63,74,75,70,94,53,81,55,74,42,54,40,51,81,82,42,32,24,67,55,39,22,68,75,66,70,37,36,63,56,57,15,51,53,51,45,38,53,50,47,48,75,40,32,67,62,52,44,52,56,59,73,63,50,94,48,50,30,39,32,34,23,48,38,58,51,34,58,61,33,54,75,36,71,30,31,28,55,44,41,53,58,43,46,74,71,26,57,55,38,29,36,31,32,34,64,68,50,87,92,48,56,71,59,51,55,51,44,45,55,48,47,46,51,45,46,24,65,53,37,72,37,59,58,44,51,30,33,26,51,44,77,76,47,78,83,55,79,60,48,62,60,52,35,35,44,45,59,27,42,67,71,78,48,64,92,56,70,60,75,65,32,54,54,48,49,39,49,26,50,29,40,28,58,49,77,64,88,62,70,56,43,57,19,18,41,90,73,66,36,47,51,66,59,51,49,51,52,50,50,52,52,55,49,59,59,52,70,73,100,87,37,34,34,39,38,36,35,52,68,85,32,42,45,65,51,32,33,37,42,52,33,50,48,38,42,72,73,64,75,40,46,49,35,31,28,37,58,28,35,50,63,75,76,69,93,53,83,53,76,41,53,39,49,80,81,42,31,24,69,56,39,23,68,75,66,71,34,34,64,56,56,14,50,53,51,44,36,52,50,48,48,75,39,33,66,62,52,43,53,55,59,70,65,51,93,45,52,30,38,30,34,23,48,37,59,51,35,58,61,34,53,76,36,70,31,32,28,56,44,42,55,55,43,46,74,71,26,58,55,38,30,35,31,31,33,62,68,49,86,91,48,56,71,61,51,55,53,44,43,56,48,47,45,50,45,45,25,64,52,34,72,38,60,60,44,49,30,33,26,52,43,77,75,47,78,84,56,81,60,50,64,58,51,42,35,43,46,59,28,43,68,72,77,48,66,92,56,71,58,74,65,33,53,55,48,50,39,51,26,50,30,42,27,58,48,75,67,84,62,71,58,43,59,19,17,44,90,73,67,37,46,51,68,60,52,50,50,51,50,51,51,50,57,51,59,58,51,70,73,101

Foldseek 3Di:
DEEEEEAEAFPLCLLLLLALLQVVCCVPPVFFEFEEEPALADPDGPHDGPYYLVVPQHLVVCCVPVVDDSVRSLLVSLVVCLVCLVVVLVSVLPDPGDYYYYRHHNHRCSQQVDVSQQSNLVSNVVRHHYAYEYRAEDDPVDDPVRLLVSLVVQVSSCVRNVHHYAYEYEPCVNVVPDDCQVLSQCQQLLPLVNCPPPDDPVSVVSSVSSVVNNVDPPPRRYFYAYSNVGGRSVVVVVVSVVVSVVVVVVD/DEEEEEAEAFPLCLLLLLALLQVVCCPPPVFFEFEEEPALADPDGPHDGPYYLVVPQHLVVCCVPVVDDSVRSLLVSLVVCLVCLVVVLVSVLPDPGDYYYYRHHNHRCSQQVDVSQQSNLVSNVVRHHYAYEYRAEDDPVDDPVRLLVSLVVQVSSCVRNVHHYAYEYEPCVNVVPDDCQVLSQCQLLLPLVNCPPPDDPVSVVSSVSSVVNNVPPDSRRYFYAYSNVGGRSVVVVVVSVVVSVVVVVVD

Radius of gyration: 22.12 Å; Cα contacts (8 Å, |Δi|>4): 916; chains: 2; bounding box: 53×66×50 Å

Nearest PDB structures (foldseek):
  1yr6-assembly1_A  TM=8.401E-01  e=4.210E-19  Pyrococcus abyssi
  5hci-assembly5_E  TM=8.739E-01  e=2.380E-18  Saccharomyces cerevisiae
  7zhf-assembly1_A  TM=8.342E-01  e=6.974E-18  Sulfolobus acidocaldarius
  5hci-assembly4_F-5  TM=8.662E-01  e=1.558E-16  Saccharomyces cerevisiae
  5hcn-assembly1_A  TM=8.010E-01  e=4.565E-16  Saccharomyces cerevisiae

pLDDT: mean 87.62, std 12.16, range [31.47, 98.62]

Sequence (502 aa):
MKGVIVLGTAGSGKTTFTANFSRWLNGNFLIKSCPVNLDPGASSLPYEPSYDIRDIISVEDLMRRENLGPNGAIVRAADLIVDRSEDIVESLTSLDCDTLIIDTPGQMEIFAFRPTGRALCERLSRGMRLLSIYLGDYDPKRDLEDLLSSAFLAKILELKLGVKVIPVLNKSDLWGGRDFSDVWEAVLRGEMSVLEGRNGVYADALQDLLKAISSFRSPIRVIPISAKYFQGFGEVFDSLNEAWCSCGDMTMKGVIVLGTAGSGKTTFTANFSRWLNGNFLIKSCPVNLDPGASSLPYEPSYDIRDIISVEDLMRRENLGPNGAIVRAADLIVDRSEDIVESLTSLDCDTLIIDTPGQMEIFAFRPTGRALCERLSRGMRLLSIYLGDYDPKRDLEDLLSSAFLAKILELKLGVKVIPVLNKSDLWGGRDFSDVWEAVLRGEMSVLEGRNGVYADALQDLLKAISSFRSPIRVIPISAKYFQGFGEVFDSLNEAWCSCGDMT